Protein AF-0000000073152216 (afdb_homodimer)

Secondary structure (DSSP, 8-state):
------EEE-SSSSHHHHT-----SEE------TT-HHHHHHHHHHHHHHHHHHHHHT--EE---EEEEE-SGGGHHHHHHHHHHHHHHT-TT-EEEEHHHHHHHSTT---SEEEEETT-EEE-HHHHHHHHHHHHHHTT-EEE-SEEEEEEEESSSSEEEEEEEHHHHHT--SSS----SEEEEES-EEE--GGGHHHHHHTEETS-GGGSPPPEEEEEEEEEE-S-SS-S-SSEEEEPPPTT---PEEEE-TT--EEEE---EEE----HHHHHHT-------GGGHHHHHHHHTTT-TTPPTT-EEEEEEEEEEESS-TTS-----EEE-HHHH--TTEEEEE---TTHHHHHHHHHHHHHHHHH-/------EEE-SSSSHHHHT-----SEE------TT-HHHHHHHHHHHHHHHHHHHHHT--EE---EEEEE-SGGGHHHHHHHHHHHHHHT-TT-EEEEHHHHHHHSTT---SEEEEETT-EEE-HHHHHHHHHHHHHHTT-EEE-SEEEEEEEESSSSEEEEEEEHHHHHT--SSS----SEEEEES-EEE--GGGHHHHHHTEETS-GGGSPPPEEEEEEEEEE-S-SS-S-SSEEEEPPPTT---PEEEE-TT--EEEE---EEE----HHHHHHT-------GGGHHHHHHHHTTT-TTPPTT-EEEEEEEEEEESS-TTS-----EEE-HHHH--TTEEEEE---TTHHHHHHHHHHHHHHHH--

Organism: Sesamum indicum (NCBI:txid4182)

Foldseek 3Di:
DPLPAAEAEAQAADLVRRPVLVAQLKLDCFLDDPQQLLQLQLSVVLLVVVVVVCVVVVFDKDQLWEKAFALDPVCVVVQVSSQVSSVVSPQPDKDKDAQVVVCVQQVLWGGGIIIIRRSMIGTDSSVVSVVVVVVSVVSPYHYDYQKFFQEWEDDPAFTKTAIARSVCLVVDPVPDDDHGPDIDTDQAAEQPQFLLQLVHQCRYHPWDNVLRFDKWKKKWWKWWFADDPAQSDRHKYFYDADDVRQRWIWDAHPVGTTMIDTGTDIDPDQDNSCSRNVVDDWDDDPCVVVSVLVVVCSTRVPRDPPRIHTDIMHMFIARDDPPDDGHYWDWDACVRGVHHNYIGTGRCGPVNVSSVVVVVVVVVVVNVD/DPLPQAEAEAQAADLVRRPVLVAQLKLDCFLDDPQQVLQLQLSVVLLVVLVVVCVVVVFDKDQLWEKAFALDPVCVVVQVSSVVSSVVSPQPDKDKDAQVVVCVQQVLWGGGIIIIRRSMIGGDSSVVSVVVVVVSVVSPYHYDYQKFFQEWEDDPAFTKTAIAGSVCLVVDPVPDDDHGPDIDTDQAAEQPQFLLQLVHQCRYHPWDNVLRFDKWKKKWWKWWFADDPAQSDRHKYFYDADDVRQRWIWDAHPVGTTMIDTGTDIDPDQDNSCSRNVVDDWDDDPCVVVSVLVVVCSTRVPRDPPRIHTDIMHMFIARDDPPDDGHYWDWDACVRGVHHNYIGTGRCGPVNVSSVVVVVVVVVVVNVD

Structure (mmCIF, N/CA/C/O backbone):
data_AF-0000000073152216-model_v1
#
loop_
_entity.id
_entity.type
_entity.pdbx_description
1 polymer 'L-2-hydroxyglutarate dehydrogenase, mitochondrial'
#
loop_
_atom_site.group_PDB
_atom_site.id
_atom_site.type_symbol
_atom_site.label_atom_id
_atom_site.label_alt_id
_atom_site.label_comp_id
_atom_site.label_asym_id
_atom_site.label_entity_id
_atom_site.label_seq_id
_atom_site.pdbx_PDB_ins_code
_atom_site.Cartn_x
_atom_site.Cartn_y
_atom_site.Cartn_z
_atom_site.occupancy
_atom_site.B_iso_or_equiv
_atom_site.auth_seq_id
_atom_site.auth_comp_id
_atom_site.auth_asym_id
_atom_site.auth_atom_id
_atom_site.pdbx_PDB_model_num
ATOM 1 N N . MET A 1 1 ? -0.721 -6.895 20.766 1 27.53 1 MET A N 1
ATOM 2 C CA . MET A 1 1 ? -0.959 -5.559 20.219 1 27.53 1 MET A CA 1
ATOM 3 C C . MET A 1 1 ? -1.764 -5.641 18.938 1 27.53 1 MET A C 1
ATOM 5 O O . MET A 1 1 ? -1.387 -6.355 18 1 27.53 1 MET A O 1
ATOM 9 N N . ASN A 1 2 ? -2.982 -5.465 19.156 1 34 2 ASN A N 1
ATOM 10 C CA . ASN A 1 2 ? -3.938 -5.527 18.047 1 34 2 ASN A CA 1
ATOM 11 C C . ASN A 1 2 ? -3.473 -4.703 16.859 1 34 2 ASN A C 1
ATOM 13 O O . ASN A 1 2 ? -3.27 -3.492 16.969 1 34 2 ASN A O 1
ATOM 17 N N . PHE A 1 3 ? -2.686 -5.289 16.125 1 37.47 3 PHE A N 1
ATOM 18 C CA . PHE A 1 3 ? -2.16 -4.641 14.922 1 37.47 3 PHE A CA 1
ATOM 19 C C . PHE A 1 3 ? -3.295 -4.145 14.031 1 37.47 3 PHE A C 1
ATOM 21 O O . PHE A 1 3 ? -4.238 -4.883 13.75 1 37.47 3 PHE A O 1
ATOM 28 N N . ILE A 1 4 ? -3.715 -2.926 14.367 1 39.41 4 ILE A N 1
ATOM 29 C CA . ILE A 1 4 ? -4.66 -2.301 13.445 1 39.41 4 ILE A CA 1
ATOM 30 C C . ILE A 1 4 ? -3.98 -2.049 12.102 1 39.41 4 ILE A C 1
ATOM 32 O O . ILE A 1 4 ? -2.971 -1.345 12.031 1 39.41 4 ILE A O 1
ATOM 36 N N . LYS A 1 5 ? -4.312 -2.959 11.305 1 50.84 5 LYS A N 1
ATOM 37 C CA . LYS A 1 5 ? -3.889 -2.619 9.953 1 50.84 5 LYS A CA 1
ATOM 38 C C . LYS A 1 5 ? -4.492 -1.292 9.5 1 50.84 5 LYS A C 1
ATOM 40 O O . LYS A 1 5 ? -5.695 -1.065 9.664 1 50.84 5 LYS A O 1
ATOM 45 N N . CYS A 1 6 ? -3.613 -0.283 9.336 1 49.66 6 CYS A N 1
ATOM 46 C CA . CYS A 1 6 ? -4.027 1.058 8.938 1 49.66 6 CYS A CA 1
ATOM 47 C C . CYS A 1 6 ? -3.906 1.238 7.43 1 49.66 6 CYS A C 1
ATOM 49 O O . CYS A 1 6 ? -2.896 0.864 6.832 1 49.66 6 CYS A O 1
ATOM 51 N N . TYR A 1 7 ? -5.086 1.45 6.863 1 48.97 7 TYR A N 1
ATOM 52 C CA . TYR A 1 7 ? -5.102 1.888 5.473 1 48.97 7 TYR A CA 1
ATOM 53 C C . TYR A 1 7 ? -5.148 3.408 5.379 1 48.97 7 TYR A C 1
ATOM 55 O O . TYR A 1 7 ? -6.035 4.043 5.953 1 48.97 7 TYR A O 1
ATOM 63 N N . LEU A 1 8 ? -4.066 3.941 4.902 1 52.25 8 LEU A N 1
ATOM 64 C CA . LEU A 1 8 ? -3.986 5.391 4.766 1 52.25 8 LEU A CA 1
ATOM 65 C C . LEU A 1 8 ? -4.223 5.812 3.318 1 52.25 8 LEU A C 1
ATOM 67 O O . LEU A 1 8 ? -3.518 5.363 2.412 1 52.25 8 LEU A O 1
ATOM 71 N N . GLU A 1 9 ? -5.289 6.527 3.031 1 54.66 9 GLU A N 1
ATOM 72 C CA . GLU A 1 9 ? -5.594 7.078 1.714 1 54.66 9 GLU A CA 1
ATOM 73 C C . GLU A 1 9 ? -5.031 8.492 1.567 1 54.66 9 GLU A C 1
ATOM 75 O O . GLU A 1 9 ? -5.266 9.352 2.422 1 54.66 9 GLU A O 1
ATOM 80 N N . GLU A 1 10 ? -4.172 8.648 0.582 1 58.62 10 GLU A N 1
ATOM 81 C CA . GLU A 1 10 ? -3.549 9.945 0.319 1 58.62 10 GLU A CA 1
ATOM 82 C C . GLU A 1 10 ? -3.812 10.406 -1.112 1 58.62 10 GLU A C 1
ATOM 84 O O . GLU A 1 10 ? -3.574 9.656 -2.064 1 58.62 10 GLU A O 1
ATOM 89 N N . SER A 1 11 ? -4.336 11.57 -1.301 1 58.62 11 SER A N 1
ATOM 90 C CA . SER A 1 11 ? -4.684 12.102 -2.615 1 58.62 11 SER A CA 1
ATOM 91 C C . SER A 1 11 ? -3.436 12.445 -3.422 1 58.62 11 SER A C 1
ATOM 93 O O . SER A 1 11 ? -3.49 12.531 -4.652 1 58.62 11 SER A O 1
ATOM 95 N N . CYS A 1 12 ? -2.422 12.594 -2.676 1 55.97 12 CYS A N 1
ATOM 96 C CA . CYS A 1 12 ? -1.197 13.008 -3.352 1 55.97 12 CYS A CA 1
ATOM 97 C C . CYS A 1 12 ? -0.492 11.812 -3.98 1 55.97 12 CYS A C 1
ATOM 99 O O . CYS A 1 12 ? -0.813 10.664 -3.672 1 55.97 12 CYS A O 1
ATOM 101 N N . SER A 1 13 ? 0.35 12.18 -4.973 1 53.97 13 SER A N 1
ATOM 102 C CA . SER A 1 13 ? 0.972 11.148 -5.793 1 53.97 13 SER A CA 1
ATOM 103 C C . SER A 1 13 ? 2.033 10.383 -5.008 1 53.97 13 SER A C 1
ATOM 105 O O . SER A 1 13 ? 2.381 9.25 -5.363 1 53.97 13 SER A O 1
ATOM 107 N N . ASN A 1 14 ? 2.648 11.023 -4.156 1 46.94 14 ASN A N 1
ATOM 108 C CA . ASN A 1 14 ? 3.664 10.359 -3.346 1 46.94 14 ASN A CA 1
ATOM 109 C C . ASN A 1 14 ? 3.791 11 -1.968 1 46.94 14 ASN A C 1
ATOM 111 O O . ASN A 1 14 ? 3.16 12.023 -1.694 1 46.94 14 ASN A O 1
ATOM 115 N N . TYR A 1 15 ? 4.484 10.32 -1.101 1 44.22 15 TYR A N 1
ATOM 116 C CA . TYR A 1 15 ? 4.707 10.797 0.26 1 44.22 15 TYR A CA 1
ATOM 117 C C . TYR A 1 15 ? 5.309 12.195 0.257 1 44.22 15 TYR A C 1
ATOM 119 O O . TYR A 1 15 ? 4.98 13.023 1.112 1 44.22 15 TYR A O 1
ATOM 127 N N . HIS A 1 16 ? 6.176 12.414 -0.681 1 40.56 16 HIS A N 1
ATOM 128 C CA . HIS A 1 16 ? 6.863 13.703 -0.714 1 40.56 16 HIS A CA 1
ATOM 129 C C . HIS A 1 16 ? 5.902 14.836 -1.056 1 40.56 16 HIS A C 1
ATOM 131 O O . HIS A 1 16 ? 6.039 15.945 -0.539 1 40.56 16 HIS A O 1
ATOM 137 N N . SER A 1 17 ? 5.012 14.422 -1.958 1 38.81 17 SER A N 1
ATOM 138 C CA . SER A 1 17 ? 4.059 15.453 -2.361 1 38.81 17 SER A CA 1
ATOM 139 C C . SER A 1 17 ? 3.039 15.719 -1.261 1 38.81 17 SER A C 1
ATOM 141 O O . SER A 1 17 ? 2.447 16.797 -1.206 1 38.81 17 SER A O 1
ATOM 143 N N . SER A 1 18 ? 2.738 14.727 -0.49 1 41.19 18 SER A N 1
ATOM 144 C CA . SER A 1 18 ? 1.762 14.883 0.583 1 41.19 18 SER A CA 1
ATOM 145 C C . SER A 1 18 ? 2.268 15.844 1.655 1 41.19 18 SER A C 1
ATOM 147 O O . SER A 1 18 ? 1.476 16.516 2.314 1 41.19 18 SER A O 1
ATOM 149 N N . LEU A 1 19 ? 3.531 15.734 1.91 1 37.34 19 LEU A N 1
ATOM 150 C CA . LEU A 1 19 ? 4.168 16.469 3.002 1 37.34 19 LEU A CA 1
ATOM 151 C C . LEU A 1 19 ? 4.191 17.969 2.713 1 37.34 19 LEU A C 1
ATOM 153 O O . LEU A 1 19 ? 4.637 18.75 3.547 1 37.34 19 LEU A O 1
ATOM 157 N N . PHE A 1 20 ? 4.023 18.25 1.48 1 33.91 20 PHE A N 1
ATOM 158 C CA . PHE A 1 20 ? 4.16 19.703 1.438 1 33.91 20 PHE A CA 1
ATOM 159 C C . PHE A 1 20 ? 3.209 20.359 2.43 1 33.91 20 PHE A C 1
ATOM 161 O O . PHE A 1 20 ? 2.385 21.203 2.047 1 33.91 20 PHE A O 1
ATOM 168 N N . TRP A 1 21 ? 2.646 19.562 3.236 1 35.84 21 TRP A N 1
ATOM 169 C CA . TRP A 1 21 ? 2.137 20.438 4.289 1 35.84 21 TRP A CA 1
ATOM 170 C C . TRP A 1 21 ? 3.248 21.312 4.848 1 35.84 21 TRP A C 1
ATOM 172 O O . TRP A 1 21 ? 4.289 20.812 5.277 1 35.84 21 TRP A O 1
ATOM 182 N N . GLN A 1 22 ? 3.459 22.344 4.125 1 35.16 22 GLN A N 1
ATOM 183 C CA . GLN A 1 22 ? 4.387 23.406 4.52 1 35.16 22 GLN A CA 1
ATOM 184 C C . GLN A 1 22 ? 4.363 23.609 6.031 1 35.16 22 GLN A C 1
ATOM 186 O O . GLN A 1 22 ? 3.572 24.406 6.539 1 35.16 22 GLN A O 1
ATOM 191 N N . PHE A 1 23 ? 4.465 22.547 6.656 1 36.09 23 PHE A N 1
ATOM 192 C CA . PHE A 1 23 ? 4.555 22.703 8.102 1 36.09 23 PHE A CA 1
ATOM 193 C C . PHE A 1 23 ? 5.723 23.594 8.477 1 36.09 23 PHE A C 1
ATOM 195 O O . PHE A 1 23 ? 6.738 23.641 7.777 1 36.09 23 PHE A O 1
ATOM 202 N N . LEU A 1 24 ? 5.391 24.672 8.992 1 36.72 24 LEU A N 1
ATOM 203 C CA . LEU A 1 24 ? 6.438 25.375 9.719 1 36.72 24 LEU A CA 1
ATOM 204 C C . LEU A 1 24 ? 7.297 24.406 10.531 1 36.72 24 LEU A C 1
ATOM 206 O O . LEU A 1 24 ? 6.773 23.516 11.188 1 36.72 24 LEU A O 1
ATOM 210 N N . GLU A 1 25 ? 8.328 23.953 9.984 1 37.41 25 GLU A N 1
ATOM 211 C CA . GLU A 1 25 ? 9.367 23.156 10.617 1 37.41 25 GLU A CA 1
ATOM 212 C C . GLU A 1 25 ? 9.727 23.703 11.992 1 37.41 25 GLU A C 1
ATOM 214 O O . GLU A 1 25 ? 10.898 23.688 12.383 1 37.41 25 GLU A O 1
ATOM 219 N N . THR A 1 26 ? 8.602 24.547 12.633 1 34.62 26 THR A N 1
ATOM 220 C CA . THR A 1 26 ? 8.891 25.125 13.938 1 34.62 26 THR A CA 1
ATOM 221 C C . THR A 1 26 ? 8.195 24.344 15.039 1 34.62 26 THR A C 1
ATOM 223 O O . THR A 1 26 ? 7.047 23.922 14.891 1 34.62 26 THR A O 1
ATOM 226 N N . LEU A 1 27 ? 8.945 23.844 16 1 36.31 27 LEU A N 1
ATOM 227 C CA . LEU A 1 27 ? 8.406 23.297 17.25 1 36.31 27 LEU A CA 1
ATOM 228 C C . LEU A 1 27 ? 7.973 24.422 18.188 1 36.31 27 LEU A C 1
ATOM 230 O O . LEU A 1 27 ? 8.805 25.188 18.656 1 36.31 27 LEU A O 1
ATOM 234 N N . ILE A 1 28 ? 6.645 24.688 18.156 1 37.53 28 ILE A N 1
ATOM 235 C CA . ILE A 1 28 ? 6.121 25.875 18.828 1 37.53 28 ILE A CA 1
ATOM 236 C C . ILE A 1 28 ? 5.816 25.547 20.297 1 37.53 28 ILE A C 1
ATOM 238 O O . ILE A 1 28 ? 5.363 24.453 20.609 1 37.53 28 ILE A O 1
ATOM 242 N N . ALA A 1 29 ? 6.379 26.344 21.25 1 33.62 29 ALA A N 1
ATOM 243 C CA . ALA A 1 29 ? 5.859 26.391 22.609 1 33.62 29 ALA A CA 1
ATOM 244 C C . ALA A 1 29 ? 4.773 27.453 22.75 1 33.62 29 ALA A C 1
ATOM 246 O O . ALA A 1 29 ? 5.07 28.641 22.891 1 33.62 29 ALA A O 1
ATOM 247 N N . ARG A 1 30 ? 3.576 27.172 22.281 1 41.12 30 ARG A N 1
ATOM 248 C CA . ARG A 1 30 ? 2.574 28.219 22.141 1 41.12 30 ARG A CA 1
ATOM 249 C C . ARG A 1 30 ? 1.945 28.547 23.5 1 41.12 30 ARG A C 1
ATOM 251 O O . ARG A 1 30 ? 1.652 27.656 24.281 1 41.12 30 ARG A O 1
ATOM 258 N N . ASN A 1 31 ? 2.084 29.859 23.891 1 38.5 31 ASN A N 1
ATOM 259 C CA . ASN A 1 31 ? 1.339 30.469 24.984 1 38.5 31 ASN A CA 1
ATOM 260 C C . ASN A 1 31 ? -0.119 30.719 24.609 1 38.5 31 ASN A C 1
ATOM 262 O O . ASN A 1 31 ? -0.437 31.719 23.969 1 38.5 31 ASN A O 1
ATOM 266 N N . ALA A 1 32 ? -0.863 29.688 24.297 1 46.81 32 ALA A N 1
ATOM 267 C CA . ALA A 1 32 ? -2.172 29.75 23.656 1 46.81 32 ALA A CA 1
ATOM 268 C C . ALA A 1 32 ? -3.191 30.469 24.531 1 46.81 32 ALA A C 1
ATOM 270 O O . ALA A 1 32 ? -3.008 30.562 25.75 1 46.81 32 ALA A O 1
ATOM 271 N N . ASP A 1 33 ? -4.152 31.234 23.906 1 55.03 33 ASP A N 1
ATOM 272 C CA . ASP A 1 33 ? -5.383 31.766 24.484 1 55.03 33 ASP A CA 1
ATOM 273 C C . ASP A 1 33 ? -6.055 30.734 25.406 1 55.03 33 ASP A C 1
ATOM 275 O O . ASP A 1 33 ? -6.078 29.547 25.094 1 55.03 33 ASP A O 1
ATOM 279 N N . PRO A 1 34 ? -6.332 31.141 26.703 1 49.78 34 PRO A N 1
ATOM 280 C CA . PRO A 1 34 ? -6.949 30.25 27.688 1 49.78 34 PRO A CA 1
ATOM 281 C C . PRO A 1 34 ? -8.07 29.406 27.094 1 49.78 34 PRO A C 1
ATOM 283 O O . PRO A 1 34 ? -8.43 28.359 27.656 1 49.78 34 PRO A O 1
ATOM 286 N N . LYS A 1 35 ? -8.531 29.797 25.922 1 65.62 35 LYS A N 1
ATOM 287 C CA . LYS A 1 35 ? -9.656 29.094 25.328 1 65.62 35 LYS A CA 1
ATOM 288 C C . LYS A 1 35 ? -9.172 27.953 24.422 1 65.62 35 LYS A C 1
ATOM 290 O O . LYS A 1 35 ? -9.945 27.078 24.047 1 65.62 35 LYS A O 1
ATOM 295 N N . LEU A 1 36 ? -7.816 28 24.172 1 75.25 36 LEU A N 1
ATOM 296 C CA . LEU A 1 36 ? -7.289 27 23.266 1 75.25 36 LEU A CA 1
ATOM 297 C C . LEU A 1 36 ? -6.625 25.859 24.031 1 75.25 36 LEU A C 1
ATOM 299 O O . LEU A 1 36 ? -5.426 25.625 23.875 1 75.25 36 LEU A O 1
ATOM 303 N N . LEU A 1 37 ? -7.445 25.125 24.734 1 81.88 37 LEU A N 1
ATOM 304 C CA . LEU A 1 37 ? -6.992 24.156 25.719 1 81.88 37 LEU A CA 1
ATOM 305 C C . LEU A 1 37 ? -6.27 23 25.031 1 81.88 37 LEU A C 1
ATOM 307 O O . LEU A 1 37 ? -5.176 22.609 25.453 1 81.88 37 LEU A O 1
ATOM 311 N N . LEU A 1 38 ? -6.82 22.484 23.938 1 90.56 38 LEU A N 1
ATOM 312 C CA . LEU A 1 38 ? -6.199 21.344 23.25 1 90.56 38 LEU A CA 1
ATOM 313 C C . LEU A 1 38 ? -4.895 21.75 22.578 1 90.56 38 LEU A C 1
ATOM 315 O O . LEU A 1 38 ? -3.898 21.031 22.656 1 90.56 38 LEU A O 1
ATOM 319 N N . GLN A 1 39 ? -4.91 22.938 21.969 1 90.75 39 GLN A N 1
ATOM 320 C CA . GLN A 1 39 ? -3.695 23.422 21.328 1 90.75 39 GLN A CA 1
ATOM 321 C C . GLN A 1 39 ? -2.557 23.562 22.328 1 90.75 39 GLN A C 1
ATOM 323 O O . GLN A 1 39 ? -1.429 23.141 22.062 1 90.75 39 GLN A O 1
ATOM 328 N N . ALA A 1 40 ? -2.889 24.172 23.484 1 89 40 ALA A N 1
ATOM 329 C CA . ALA A 1 40 ? -1.88 24.406 24.516 1 89 40 ALA A CA 1
ATOM 330 C C . ALA A 1 40 ? -1.354 23.078 25.062 1 89 40 ALA A C 1
ATOM 332 O O . ALA A 1 40 ? -0.14 22.875 25.141 1 89 40 ALA A O 1
ATOM 333 N N . ALA A 1 41 ? -2.268 22.203 25.391 1 90.94 41 ALA A N 1
ATOM 334 C CA . ALA A 1 41 ? -1.891 20.922 25.984 1 90.94 41 ALA A CA 1
ATOM 335 C C . ALA A 1 41 ? -1.085 20.078 24.984 1 90.94 41 ALA A C 1
ATOM 337 O O . ALA A 1 41 ? -0.049 19.516 25.344 1 90.94 41 ALA A O 1
ATOM 338 N N . PHE A 1 42 ? -1.527 20 23.75 1 93.69 42 PHE A N 1
ATOM 339 C CA . PHE A 1 42 ? -0.876 19.156 22.766 1 93.69 42 PHE A CA 1
ATOM 340 C C . PHE A 1 42 ? 0.458 19.75 22.328 1 93.69 42 PHE A C 1
ATOM 342 O O . PHE A 1 42 ? 1.382 19.031 21.969 1 93.69 42 PHE A O 1
ATOM 349 N N . CYS A 1 43 ? 0.55 21.078 22.406 1 91.88 43 CYS A N 1
ATOM 350 C CA . CYS A 1 43 ? 1.808 21.719 22.047 1 91.88 43 CYS A CA 1
ATOM 351 C C . CYS A 1 43 ? 2.918 21.328 23.016 1 91.88 43 CYS A C 1
ATOM 353 O O . CYS A 1 43 ? 4.012 20.953 22.594 1 91.88 43 CYS A O 1
ATOM 355 N N . VAL A 1 44 ? 2.617 21.422 24.297 1 91 44 VAL A N 1
ATOM 356 C CA . VAL A 1 44 ? 3.607 21.125 25.328 1 91 44 VAL A CA 1
ATOM 357 C C . VAL A 1 44 ? 3.986 19.641 25.266 1 91 44 VAL A C 1
ATOM 359 O O . VAL A 1 44 ? 5.168 19.312 25.156 1 91 44 VAL A O 1
ATOM 362 N N . ARG A 1 45 ? 2.986 18.844 25.25 1 93.38 45 ARG A N 1
ATOM 363 C CA . ARG A 1 45 ? 3.238 17.406 25.188 1 93.38 45 ARG A CA 1
ATOM 364 C C . ARG A 1 45 ? 3.893 17.016 23.875 1 93.38 45 ARG A C 1
ATOM 366 O O . ARG A 1 45 ? 4.836 16.219 23.844 1 93.38 45 ARG A O 1
ATOM 373 N N . GLY A 1 46 ? 3.395 17.562 22.828 1 95.06 46 GLY A N 1
ATOM 374 C CA . GLY A 1 46 ? 3.908 17.25 21.5 1 95.06 46 GLY A CA 1
ATOM 375 C C . GLY A 1 46 ? 5.363 17.641 21.328 1 95.06 46 GLY A C 1
ATOM 376 O O . GLY A 1 46 ? 6.129 16.922 20.688 1 95.06 46 GLY A O 1
ATOM 377 N N . ARG A 1 47 ? 5.73 18.734 21.906 1 92.5 47 ARG A N 1
ATOM 378 C CA . ARG A 1 47 ? 7.117 19.172 21.812 1 92.5 47 ARG A CA 1
ATOM 379 C C . ARG A 1 47 ? 8.055 18.172 22.469 1 92.5 47 ARG A C 1
ATOM 381 O O . ARG A 1 47 ? 9.078 17.797 21.891 1 92.5 47 ARG A O 1
ATOM 388 N N . GLN A 1 48 ? 7.672 17.734 23.625 1 94.5 48 GLN A N 1
ATOM 389 C CA . GLN A 1 48 ? 8.469 16.75 24.344 1 94.5 48 GLN A CA 1
ATOM 390 C C . GLN A 1 48 ? 8.602 15.453 23.547 1 94.5 48 GLN A C 1
ATOM 392 O O . GLN A 1 48 ? 9.703 14.914 23.406 1 94.5 48 GLN A O 1
ATOM 397 N N . LEU A 1 49 ? 7.504 14.992 23.047 1 96.44 49 LEU A N 1
ATOM 398 C CA . LEU A 1 49 ? 7.488 13.758 22.266 1 96.44 49 LEU A CA 1
ATOM 399 C C . LEU A 1 49 ? 8.312 13.898 21 1 96.44 49 LEU A C 1
ATOM 401 O O . LEU A 1 49 ? 9.023 12.969 20.609 1 96.44 49 LEU A O 1
ATOM 405 N N . LEU A 1 50 ? 8.18 15.023 20.375 1 95.31 50 LEU A N 1
ATOM 406 C CA . LEU A 1 50 ? 8.852 15.242 19.109 1 95.31 50 LEU A CA 1
ATOM 407 C C . LEU A 1 50 ? 10.367 15.281 19.297 1 95.31 50 LEU A C 1
ATOM 409 O O . LEU A 1 50 ? 11.109 14.648 18.531 1 95.31 50 LEU A O 1
ATOM 413 N N . TYR A 1 51 ? 10.836 15.992 20.328 1 95.69 51 TYR A N 1
ATOM 414 C CA . TYR A 1 51 ? 12.266 16.016 20.609 1 95.69 51 TYR A CA 1
ATOM 415 C C . TYR A 1 51 ? 12.797 14.625 20.891 1 95.69 51 TYR A C 1
ATOM 417 O O . TYR A 1 51 ? 13.844 14.227 20.375 1 95.69 51 TYR A O 1
ATOM 425 N N . LYS A 1 52 ? 12.086 13.938 21.688 1 97.75 52 LYS A N 1
ATOM 426 C CA . LYS A 1 52 ? 12.484 12.57 22.016 1 97.75 52 LYS A CA 1
ATOM 427 C C . LYS A 1 52 ? 12.555 11.703 20.766 1 97.75 52 LYS A C 1
ATOM 429 O O . LYS A 1 52 ? 13.523 10.969 20.562 1 97.75 52 LYS A O 1
ATOM 434 N N . TYR A 1 53 ? 11.555 11.797 19.953 1 97.06 53 TYR A N 1
ATOM 435 C CA . TYR A 1 53 ? 11.508 11.023 18.719 1 97.06 53 TYR A CA 1
ATOM 436 C C . TYR A 1 53 ? 12.672 11.375 17.797 1 97.06 53 TYR A C 1
ATOM 438 O O . TYR A 1 53 ? 13.32 10.484 17.234 1 97.06 53 TYR A O 1
ATOM 446 N N . CYS A 1 54 ? 12.883 12.641 17.594 1 96.62 54 CYS A N 1
ATOM 447 C CA . CYS A 1 54 ? 13.969 13.094 16.734 1 96.62 54 CYS A CA 1
ATOM 448 C C . CYS A 1 54 ? 15.312 12.578 17.234 1 96.62 54 CYS A C 1
ATOM 450 O O . CYS A 1 54 ? 16.156 12.156 16.438 1 96.62 54 CYS A O 1
ATOM 452 N N . GLU A 1 55 ? 15.5 12.578 18.516 1 97.69 55 GLU A N 1
ATOM 453 C CA . GLU A 1 55 ? 16.734 12.062 19.109 1 97.69 55 GLU A CA 1
ATOM 454 C C . GLU A 1 55 ? 16.875 10.57 18.859 1 97.69 55 GLU A C 1
ATOM 456 O O . GLU A 1 55 ? 17.938 10.109 18.391 1 97.69 55 GLU A O 1
ATOM 461 N N . GLU A 1 56 ? 15.859 9.891 19.047 1 97.75 56 GLU A N 1
ATOM 462 C CA . GLU A 1 56 ? 15.883 8.43 18.938 1 97.75 56 GLU A CA 1
ATOM 463 C C . GLU A 1 56 ? 16.078 7.992 17.5 1 97.75 56 GLU A C 1
ATOM 465 O O . GLU A 1 56 ? 16.703 6.961 17.234 1 97.75 56 GLU A O 1
ATOM 470 N N . HIS A 1 57 ? 15.602 8.773 16.609 1 97.25 57 HIS A N 1
ATOM 471 C CA . HIS A 1 57 ? 15.617 8.359 15.219 1 97.25 57 HIS A CA 1
ATOM 472 C C . HIS A 1 57 ? 16.625 9.164 14.406 1 97.25 57 HIS A C 1
ATOM 474 O O . HIS A 1 57 ? 16.656 9.078 13.18 1 97.25 57 HIS A O 1
ATOM 480 N N . HIS A 1 58 ? 17.359 10.023 15.047 1 97.56 58 HIS A N 1
ATOM 481 C CA . HIS A 1 58 ? 18.438 10.812 14.453 1 97.56 58 HIS A CA 1
ATOM 482 C C . HIS A 1 58 ? 17.891 11.734 13.359 1 97.56 58 HIS A C 1
ATOM 484 O O . HIS A 1 58 ? 18.484 11.828 12.281 1 97.56 58 HIS A O 1
ATOM 490 N N . ILE A 1 59 ? 16.797 12.281 13.625 1 96.38 59 ILE A N 1
ATOM 491 C CA . ILE A 1 59 ? 16.219 13.289 12.742 1 96.38 59 ILE A CA 1
ATOM 492 C C . ILE A 1 59 ? 16.859 14.648 13.016 1 96.38 59 ILE A C 1
ATOM 494 O O . ILE A 1 59 ? 16.875 15.109 14.156 1 96.38 59 ILE A O 1
ATOM 498 N N . PRO A 1 60 ? 17.375 15.32 11.984 1 96.88 60 PRO A N 1
ATOM 499 C CA . PRO A 1 60 ? 18 16.625 12.219 1 96.88 60 PRO A CA 1
ATOM 500 C C . PRO A 1 60 ? 17.047 17.625 12.859 1 96.88 60 PRO A C 1
ATOM 502 O O . PRO A 1 60 ? 15.93 17.812 12.383 1 96.88 60 PRO A O 1
ATOM 505 N N . HIS A 1 61 ? 17.438 18.25 13.953 1 96.69 61 HIS A N 1
ATOM 506 C CA . HIS A 1 61 ? 16.672 19.25 14.68 1 96.69 61 HIS A CA 1
ATOM 507 C C . HIS A 1 61 ? 17.578 20.109 15.547 1 96.69 61 HIS A C 1
ATOM 509 O O . HIS A 1 61 ? 18.734 19.75 15.805 1 96.69 61 HIS A O 1
ATOM 515 N N . LYS A 1 62 ? 17.172 21.344 15.852 1 95.88 62 LYS A N 1
ATOM 516 C CA . LYS A 1 62 ? 17.891 22.25 16.734 1 95.88 62 LYS A CA 1
ATOM 517 C C . LYS A 1 62 ? 16.938 22.984 17.672 1 95.88 62 LYS A C 1
ATOM 519 O O . LYS A 1 62 ? 15.891 23.484 17.25 1 95.88 62 LYS A O 1
ATOM 524 N N . GLN A 1 63 ? 17.234 22.953 18.938 1 95.19 63 GLN A N 1
ATOM 525 C CA . GLN A 1 63 ? 16.5 23.75 19.922 1 95.19 63 GLN A CA 1
ATOM 526 C C . GLN A 1 63 ? 17.094 25.156 20.047 1 95.19 63 GLN A C 1
ATOM 528 O O . GLN A 1 63 ? 17.734 25.469 21.047 1 95.19 63 GLN A O 1
ATOM 533 N N . ILE A 1 64 ? 16.766 26.016 19.156 1 95.25 64 ILE A N 1
ATOM 534 C CA . ILE A 1 64 ? 17.453 27.297 19 1 95.25 64 ILE A CA 1
ATOM 535 C C . ILE A 1 64 ? 16.766 28.359 19.875 1 95.25 64 ILE A C 1
ATOM 537 O O . ILE A 1 64 ? 17.328 29.438 20.094 1 95.25 64 ILE A O 1
ATOM 541 N N . GLY A 1 65 ? 15.578 28.109 20.312 1 94.81 65 GLY A N 1
ATOM 542 C CA . GLY A 1 65 ? 14.859 29.062 21.141 1 94.81 65 GLY A CA 1
ATOM 543 C C . GLY A 1 65 ? 14.102 30.094 20.328 1 94.81 65 GLY A C 1
ATOM 544 O O . GLY A 1 65 ? 14.312 30.219 19.125 1 94.81 65 GLY A O 1
ATOM 545 N N . LYS A 1 66 ? 13.203 30.781 21.031 1 95.12 66 LYS A N 1
ATOM 546 C CA . LYS A 1 66 ? 12.352 31.812 20.438 1 95.12 66 LYS A CA 1
ATOM 547 C C . LYS A 1 66 ? 12.266 33.031 21.344 1 95.12 66 LYS A C 1
ATOM 549 O O . LYS A 1 66 ? 12.156 32.906 22.562 1 95.12 66 LYS A O 1
ATOM 554 N N . LEU A 1 67 ? 12.398 34.188 20.734 1 96.44 67 LEU A N 1
ATOM 555 C CA . LEU A 1 67 ? 12.148 35.438 21.422 1 96.44 67 LEU A CA 1
ATOM 556 C C . LEU A 1 67 ? 10.828 36.062 20.969 1 96.44 67 LEU A C 1
ATOM 558 O O . LEU A 1 67 ? 10.648 36.344 19.797 1 96.44 67 LEU A O 1
ATOM 562 N N . ILE A 1 68 ? 9.898 36.188 21.906 1 95.25 68 ILE A N 1
ATOM 563 C CA . ILE A 1 68 ? 8.711 37.031 21.656 1 95.25 68 ILE A CA 1
ATOM 564 C C . ILE A 1 68 ? 8.992 38.469 22.047 1 95.25 68 ILE A C 1
ATOM 566 O O . ILE A 1 68 ? 9.344 38.75 23.203 1 95.25 68 ILE A O 1
ATOM 570 N N . VAL A 1 69 ? 8.789 39.438 21.109 1 96.56 69 VAL A N 1
ATOM 571 C CA . VAL A 1 69 ? 9.375 40.75 21.359 1 96.56 69 VAL A CA 1
ATOM 572 C C . VAL A 1 69 ? 8.281 41.812 21.344 1 96.56 69 VAL A C 1
ATOM 574 O O . VAL A 1 69 ? 7.344 41.75 20.547 1 96.56 69 VAL A O 1
ATOM 577 N N . ALA A 1 70 ? 8.398 42.75 22.234 1 95.56 70 ALA A N 1
ATOM 578 C CA . ALA A 1 70 ? 7.605 43.969 22.266 1 95.56 70 ALA A CA 1
ATOM 579 C C . ALA A 1 70 ? 8.414 45.156 21.734 1 95.56 70 ALA A C 1
ATOM 581 O O . ALA A 1 70 ? 9.43 45.531 22.312 1 95.56 70 ALA A O 1
ATOM 582 N N . THR A 1 71 ? 7.953 45.719 20.625 1 93.88 71 THR A N 1
ATOM 583 C CA . THR A 1 71 ? 8.672 46.844 20.016 1 93.88 71 THR A CA 1
ATOM 584 C C . THR A 1 71 ? 8.07 48.156 20.453 1 93.88 71 THR A C 1
ATOM 586 O O . THR A 1 71 ? 8.68 49.219 20.281 1 93.88 71 THR A O 1
ATOM 589 N N . GLY A 1 72 ? 6.848 48.125 21.016 1 91.5 72 GLY A N 1
ATOM 590 C CA . GLY A 1 72 ? 6.191 49.281 21.562 1 91.5 72 GLY A CA 1
ATOM 591 C C . GLY A 1 72 ? 5.738 49.125 23 1 91.5 72 GLY A C 1
ATOM 592 O O . GLY A 1 72 ? 5.559 47.969 23.453 1 91.5 72 GLY A O 1
ATOM 593 N N . SER A 1 73 ? 5.461 50.219 23.641 1 92.44 73 SER A N 1
ATOM 594 C CA . SER A 1 73 ? 5.109 50.188 25.062 1 92.44 73 SER A CA 1
ATOM 595 C C . SER A 1 73 ? 3.775 49.5 25.281 1 92.44 73 SER A C 1
ATOM 597 O O . SER A 1 73 ? 3.582 48.844 26.312 1 92.44 73 SER A O 1
ATOM 599 N N . SER A 1 74 ? 2.928 49.625 24.375 1 90.38 74 SER A N 1
ATOM 600 C CA . SER A 1 74 ? 1.594 49.031 24.5 1 90.38 74 SER A CA 1
ATOM 601 C C . SER A 1 74 ? 1.645 47.5 24.453 1 90.38 74 SER A C 1
ATOM 603 O O . SER A 1 74 ? 0.703 46.844 24.891 1 90.38 74 SER A O 1
ATOM 605 N N . GLU A 1 75 ? 2.734 46.969 24 1 91.81 75 GLU A N 1
ATOM 606 C CA . GLU A 1 75 ? 2.859 45.531 23.812 1 91.81 75 GLU A CA 1
ATOM 607 C C . GLU A 1 75 ? 3.447 44.844 25.047 1 91.81 75 GLU A C 1
ATOM 609 O O . GLU A 1 75 ? 3.385 43.625 25.188 1 91.81 75 GLU A O 1
ATOM 614 N N . ILE A 1 76 ? 3.924 45.594 25.953 1 93.94 76 ILE A N 1
ATOM 615 C CA . ILE A 1 76 ? 4.648 45.031 27.094 1 93.94 76 ILE A CA 1
ATOM 616 C C . ILE A 1 76 ? 3.689 44.25 27.984 1 93.94 76 ILE A C 1
ATOM 618 O O . ILE A 1 76 ? 4.02 43.188 28.453 1 93.94 76 ILE A O 1
ATOM 622 N N . SER A 1 77 ? 2.537 44.812 28.203 1 93.19 77 SER A N 1
ATOM 623 C CA . SER A 1 77 ? 1.556 44.125 29.047 1 93.19 77 SER A CA 1
ATOM 624 C C . SER A 1 77 ? 1.164 42.781 28.438 1 93.19 77 SER A C 1
ATOM 626 O O . SER A 1 77 ? 0.917 41.812 29.156 1 93.19 77 SER A O 1
ATOM 628 N N . LYS A 1 78 ? 1.097 42.688 27.125 1 90.88 78 LYS A N 1
ATOM 629 C CA . LYS A 1 78 ? 0.772 41.438 26.438 1 90.88 78 LYS A CA 1
ATOM 630 C C . LYS A 1 78 ? 1.865 40.406 26.656 1 90.88 78 LYS A C 1
ATOM 632 O O . LYS A 1 78 ? 1.578 39.219 26.781 1 90.88 78 LYS A O 1
ATOM 637 N N . LEU A 1 79 ? 3.086 40.812 26.688 1 93.25 79 LEU A N 1
ATOM 638 C CA . LEU A 1 79 ? 4.203 39.938 26.953 1 93.25 79 LEU A CA 1
ATOM 639 C C . LEU A 1 79 ? 4.078 39.312 28.344 1 93.25 79 LEU A C 1
ATOM 641 O O . LEU A 1 79 ? 4.34 38.125 28.531 1 93.25 79 LEU A O 1
ATOM 645 N N . ASP A 1 80 ? 3.705 40.125 29.297 1 92.44 80 ASP A N 1
ATOM 646 C CA . ASP A 1 80 ? 3.516 39.625 30.656 1 92.44 80 ASP A CA 1
ATOM 647 C C . ASP A 1 80 ? 2.43 38.562 30.719 1 92.44 80 ASP A C 1
ATOM 649 O O . ASP A 1 80 ? 2.578 37.562 31.406 1 92.44 80 ASP A O 1
ATOM 653 N N . LEU A 1 81 ? 1.422 38.812 30.031 1 89.81 81 LEU A N 1
ATOM 654 C CA . LEU A 1 81 ? 0.322 37.875 29.969 1 89.81 81 LEU A CA 1
ATOM 655 C C . LEU A 1 81 ? 0.774 36.562 29.344 1 89.81 81 LEU A C 1
ATOM 657 O O . LEU A 1 81 ? 0.404 35.469 29.797 1 89.81 81 LEU A O 1
ATOM 661 N N . LEU A 1 82 ? 1.53 36.688 28.312 1 90.19 82 LEU A N 1
ATOM 662 C CA . LEU A 1 82 ? 2.039 35.5 27.625 1 90.19 82 LEU A CA 1
ATOM 663 C C . LEU A 1 82 ? 2.941 34.688 28.547 1 90.19 82 LEU A C 1
ATOM 665 O O . LEU A 1 82 ? 2.916 33.438 28.516 1 90.19 82 LEU A O 1
ATOM 669 N N . MET A 1 83 ? 3.746 35.344 29.297 1 92 83 MET A N 1
ATOM 670 C CA . MET A 1 83 ? 4.609 34.656 30.25 1 92 83 MET A CA 1
ATOM 671 C C . MET A 1 83 ? 3.783 33.875 31.281 1 92 83 MET A C 1
ATOM 673 O O . MET A 1 83 ? 4.051 32.719 31.547 1 92 83 MET A O 1
ATOM 677 N N . THR A 1 84 ? 2.795 34.562 31.828 1 91.5 84 THR A N 1
ATOM 678 C CA . THR A 1 84 ? 1.939 33.938 32.844 1 91.5 84 THR A CA 1
ATOM 679 C C . THR A 1 84 ? 1.239 32.688 32.25 1 91.5 84 THR A C 1
ATOM 681 O O . THR A 1 84 ? 1.231 31.641 32.875 1 91.5 84 THR A O 1
ATOM 684 N N . ARG A 1 85 ? 0.708 32.844 31.094 1 86.25 85 ARG A N 1
ATOM 685 C CA . ARG A 1 85 ? 0.02 31.719 30.438 1 86.25 85 ARG A CA 1
ATOM 686 C C . ARG A 1 85 ? 0.985 30.578 30.141 1 86.25 85 ARG A C 1
ATOM 688 O O . ARG A 1 85 ? 0.629 29.406 30.281 1 86.25 85 ARG A O 1
ATOM 695 N N . GLY A 1 86 ? 2.15 30.953 29.656 1 88.81 86 GLY A N 1
ATOM 696 C CA . GLY A 1 86 ? 3.162 29.938 29.391 1 88.81 86 GLY A CA 1
ATOM 697 C C . GLY A 1 86 ? 3.51 29.125 30.625 1 88.81 86 GLY A C 1
ATOM 698 O O . GLY A 1 86 ? 3.602 27.891 30.547 1 88.81 86 GLY A O 1
ATOM 699 N N . ILE A 1 87 ? 3.662 29.812 31.656 1 88.69 87 ILE A N 1
ATOM 700 C CA . ILE A 1 87 ? 3.988 29.141 32.906 1 88.69 87 ILE A CA 1
ATOM 701 C C . ILE A 1 87 ? 2.832 28.234 33.344 1 88.69 87 ILE A C 1
ATOM 703 O O . ILE A 1 87 ? 3.047 27.078 33.688 1 88.69 87 ILE A O 1
ATOM 707 N N . GLU A 1 88 ? 1.713 28.672 33.188 1 87.81 88 GLU A N 1
ATOM 708 C CA . GLU A 1 88 ? 0.526 27.906 33.531 1 87.81 88 GLU A CA 1
ATOM 709 C C . GLU A 1 88 ? 0.396 26.656 32.688 1 87.81 88 GLU A C 1
ATOM 711 O O . GLU A 1 88 ? -0.073 25.609 33.156 1 87.81 88 GLU A O 1
ATOM 716 N N . ASN A 1 89 ? 0.761 26.797 31.469 1 85.69 89 ASN A N 1
ATOM 717 C CA . ASN A 1 89 ? 0.656 25.688 30.516 1 85.69 89 ASN A CA 1
ATOM 718 C C . ASN A 1 89 ? 1.819 24.719 30.672 1 85.69 89 ASN A C 1
ATOM 720 O O . ASN A 1 89 ? 1.845 23.672 30.031 1 85.69 89 ASN A O 1
ATOM 724 N N . GLY A 1 90 ? 2.797 25.047 31.469 1 85.44 90 GLY A N 1
ATOM 725 C CA . GLY A 1 90 ? 3.891 24.141 31.734 1 85.44 90 GLY A CA 1
ATOM 726 C C . GLY A 1 90 ? 5.078 24.344 30.812 1 85.44 90 GLY A C 1
ATOM 727 O O . GLY A 1 90 ? 5.906 23.438 30.641 1 85.44 90 GLY A O 1
ATOM 728 N N . VAL A 1 91 ? 5.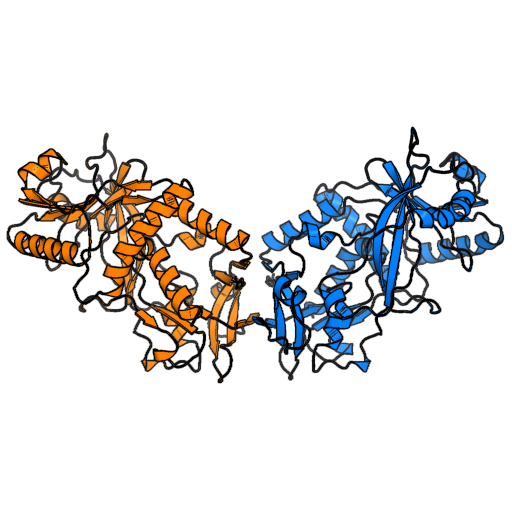156 25.5 30.141 1 87.38 91 VAL A N 1
ATOM 729 C CA . VAL A 1 91 ? 6.328 25.781 29.328 1 87.38 91 VAL A CA 1
ATOM 730 C C . VAL A 1 91 ? 7.527 26.078 30.219 1 87.38 91 VAL A C 1
ATOM 732 O O . VAL A 1 91 ? 7.473 26.969 31.078 1 87.38 91 VAL A O 1
ATOM 735 N N . GLU A 1 92 ? 8.531 25.328 29.969 1 87.38 92 GLU A N 1
ATOM 736 C CA . GLU A 1 92 ? 9.68 25.438 30.859 1 87.38 92 GLU A CA 1
ATOM 737 C C . GLU A 1 92 ? 10.672 26.484 30.359 1 87.38 92 GLU A C 1
ATOM 739 O O . GLU A 1 92 ? 10.836 26.672 29.141 1 87.38 92 GLU A O 1
ATOM 744 N N . GLY A 1 93 ? 11.297 27.219 31.328 1 91.62 93 GLY A N 1
ATOM 745 C CA . GLY A 1 93 ? 12.484 28 31.047 1 91.62 93 GLY A CA 1
ATOM 746 C C . GLY A 1 93 ? 12.18 29.391 30.516 1 91.62 93 GLY A C 1
ATOM 747 O O . GLY A 1 93 ? 13.07 30.094 30.047 1 91.62 93 GLY A O 1
ATOM 748 N N . LEU A 1 94 ? 10.93 29.812 30.594 1 94.62 94 LEU A N 1
ATOM 749 C CA . LEU A 1 94 ? 10.594 31.156 30.141 1 94.62 94 LEU A CA 1
ATOM 750 C C . LEU A 1 94 ? 11.328 32.219 30.953 1 94.62 94 LEU A C 1
ATOM 752 O O . LEU A 1 94 ? 11.469 32.094 32.156 1 94.62 94 LEU A O 1
ATOM 756 N N . ARG A 1 95 ? 11.797 33.219 30.203 1 96.5 95 ARG A N 1
ATOM 757 C CA . ARG A 1 95 ? 12.531 34.281 30.859 1 96.5 95 ARG A CA 1
ATOM 758 C C . ARG A 1 95 ? 12.227 35.625 30.234 1 96.5 95 ARG A C 1
ATOM 760 O O . ARG A 1 95 ? 12.391 35.812 29.016 1 96.5 95 ARG A O 1
ATOM 767 N N . MET A 1 96 ? 11.828 36.562 31.094 1 97.06 96 MET A N 1
ATOM 768 C CA . MET A 1 96 ? 11.633 37.938 30.656 1 97.06 96 MET A CA 1
ATOM 769 C C . MET A 1 96 ? 12.961 38.656 30.562 1 97.06 96 MET A C 1
ATOM 771 O O . MET A 1 96 ? 13.805 38.562 31.453 1 97.06 96 MET A O 1
ATOM 775 N N . MET A 1 97 ? 13.094 39.469 29.422 1 97.12 97 MET A N 1
ATOM 776 C CA . MET A 1 97 ? 14.32 40.219 29.203 1 97.12 97 MET A CA 1
ATOM 777 C C . MET A 1 97 ? 14.008 41.688 28.828 1 97.12 97 MET A C 1
ATOM 779 O O . MET A 1 97 ? 13.016 41.938 28.156 1 97.12 97 MET A O 1
ATOM 783 N N . ASP A 1 98 ? 14.938 42.531 29.281 1 97 98 ASP A N 1
ATOM 784 C CA . ASP A 1 98 ? 14.836 43.906 28.797 1 97 98 ASP A CA 1
ATOM 785 C C . ASP A 1 98 ? 15.414 44.062 27.391 1 97 98 ASP A C 1
ATOM 787 O O . ASP A 1 98 ? 16.141 43.156 26.922 1 97 98 ASP A O 1
ATOM 791 N N . GLY A 1 99 ? 15.078 45.156 26.781 1 97.31 99 GLY A N 1
ATOM 792 C CA . GLY A 1 99 ? 15.523 45.375 25.406 1 97.31 99 GLY A CA 1
ATOM 793 C C . GLY A 1 99 ? 17.016 45.25 25.25 1 97.31 99 GLY A C 1
ATOM 794 O O . GLY A 1 99 ? 17.5 44.688 24.266 1 97.31 99 GLY A O 1
ATOM 795 N N . HIS A 1 100 ? 17.781 45.75 26.203 1 96.69 100 HIS A N 1
ATOM 796 C CA . HIS A 1 100 ? 19.234 45.719 26.125 1 96.69 100 HIS A CA 1
ATOM 797 C C . HIS A 1 100 ? 19.75 44.281 26.172 1 96.69 100 HIS A C 1
ATOM 799 O O . HIS A 1 100 ? 20.688 43.938 25.453 1 96.69 100 HIS A O 1
ATOM 805 N N . GLU A 1 101 ? 19.219 43.5 27.031 1 97.19 101 GLU A N 1
ATOM 806 C CA . GLU A 1 101 ? 19.609 42.094 27.141 1 97.19 101 GLU A CA 1
ATOM 807 C C . GLU A 1 101 ? 19.297 41.344 25.844 1 97.19 101 GLU A C 1
ATOM 809 O O . GLU A 1 101 ? 20.109 40.562 25.375 1 97.19 101 GLU A O 1
ATOM 814 N N . ALA A 1 102 ? 18.109 41.594 25.312 1 97.88 102 ALA A N 1
ATOM 815 C CA . ALA A 1 102 ? 17.703 40.969 24.062 1 97.88 102 ALA A CA 1
ATOM 816 C C . ALA A 1 102 ? 18.641 41.344 22.922 1 97.88 102 ALA A C 1
ATOM 818 O O . ALA A 1 102 ? 19 40.469 22.109 1 97.88 102 ALA A O 1
ATOM 819 N N . THR A 1 103 ? 19.062 42.531 22.891 1 96.75 103 THR A N 1
ATOM 820 C CA . THR A 1 103 ? 19.953 43 21.844 1 96.75 103 THR A CA 1
ATOM 821 C C . THR A 1 103 ? 21.344 42.406 21.984 1 96.75 103 THR A C 1
ATOM 823 O O . THR A 1 103 ? 22.016 42.156 20.984 1 96.75 103 THR A O 1
ATOM 826 N N . ARG A 1 104 ? 21.75 42.188 23.203 1 96.94 104 ARG A N 1
ATOM 827 C CA . ARG A 1 104 ? 23.016 41.469 23.406 1 96.94 104 ARG A CA 1
ATOM 828 C C . ARG A 1 104 ? 22.969 40.062 22.844 1 96.94 104 ARG A C 1
ATOM 830 O O . ARG A 1 104 ? 23.953 39.594 22.266 1 96.94 104 ARG A O 1
ATOM 837 N N . MET A 1 105 ? 21.906 39.406 23.016 1 97.06 105 MET A N 1
ATOM 838 C CA . MET A 1 105 ? 21.719 38.062 22.5 1 97.06 105 MET A CA 1
ATOM 839 C C . MET A 1 105 ? 21.578 38.062 20.984 1 97.06 105 MET A C 1
ATOM 841 O O . MET A 1 105 ? 22.125 37.188 20.312 1 97.06 105 MET A O 1
ATOM 845 N N . GLU A 1 106 ? 20.797 39 20.469 1 98.25 106 GLU A N 1
ATOM 846 C CA . GLU A 1 106 ? 20.578 39.25 19.047 1 98.25 106 GLU A CA 1
ATOM 847 C C . GLU A 1 106 ? 20.906 40.656 18.641 1 98.25 106 GLU A C 1
ATOM 849 O O . GLU A 1 106 ? 20.047 41.531 18.641 1 98.25 106 GLU A O 1
ATOM 854 N N . PRO A 1 107 ? 22.078 40.875 18.156 1 97.31 107 PRO A N 1
ATOM 855 C CA . PRO A 1 107 ? 22.578 42.219 17.953 1 97.31 107 PRO A CA 1
ATOM 856 C C . PRO A 1 107 ? 21.75 43 16.938 1 97.31 107 PRO A C 1
ATOM 858 O O . PRO A 1 107 ? 21.703 44.25 17 1 97.31 107 PRO A O 1
ATOM 861 N N . GLU A 1 108 ? 21.156 42.375 16.031 1 97.25 108 GLU A N 1
ATOM 862 C CA . GLU A 1 108 ? 20.406 43.062 14.992 1 97.25 108 GLU A CA 1
ATOM 863 C C . GLU A 1 108 ? 18.969 43.344 15.445 1 97.25 108 GLU A C 1
ATOM 865 O O . GLU A 1 108 ? 18.203 44 14.742 1 97.25 108 GLU A O 1
ATOM 870 N N . LEU A 1 109 ? 18.609 42.812 16.609 1 98 109 LEU A N 1
ATOM 871 C CA . LEU A 1 109 ? 17.25 42.938 17.141 1 98 109 LEU A CA 1
ATOM 872 C C . LEU A 1 109 ? 17.062 44.25 17.875 1 98 109 LEU A C 1
ATOM 874 O O . LEU A 1 109 ? 17.938 44.688 18.625 1 98 109 LEU A O 1
ATOM 878 N N . GLN A 1 110 ? 16.031 44.969 17.594 1 97.56 110 GLN A N 1
ATOM 879 C CA . GLN A 1 110 ? 15.602 46.125 18.375 1 97.56 110 GLN A CA 1
ATOM 880 C C . GLN A 1 110 ? 14.227 45.875 19 1 97.56 110 GLN A C 1
ATOM 882 O O . GLN A 1 110 ? 13.258 45.594 18.297 1 97.56 110 GLN A O 1
ATOM 887 N N . CYS A 1 111 ? 14.117 46 20.328 1 97.56 111 CYS A N 1
ATOM 888 C CA . CYS A 1 111 ? 12.852 45.875 21.047 1 97.56 111 CYS A CA 1
ATOM 889 C C . CYS A 1 111 ? 12.93 46.5 22.422 1 97.56 111 CYS A C 1
ATOM 891 O O . CYS A 1 111 ? 14.016 46.875 22.875 1 97.56 111 CYS A O 1
ATOM 893 N N . LEU A 1 112 ? 11.805 46.688 23.016 1 97.56 112 LEU A N 1
ATOM 894 C CA . LEU A 1 112 ? 11.75 47.25 24.375 1 97.56 112 LEU A CA 1
ATOM 895 C C . LEU A 1 112 ? 11.867 46.156 25.422 1 97.56 112 LEU A C 1
ATOM 897 O O . LEU A 1 112 ? 12.492 46.344 26.453 1 97.56 112 LEU A O 1
ATOM 901 N N . LYS A 1 113 ? 11.203 45.094 25.156 1 97.75 113 LYS A N 1
ATOM 902 C CA . LYS A 1 113 ? 11.18 43.938 26.016 1 97.75 113 LYS A CA 1
ATOM 903 C C . LYS A 1 113 ? 11.031 42.656 25.203 1 97.75 113 LYS A C 1
ATOM 905 O O . LYS A 1 113 ? 10.547 42.688 24.062 1 97.75 113 LYS A O 1
ATOM 910 N N . ALA A 1 114 ? 11.516 41.531 25.828 1 97.88 114 ALA A N 1
ATOM 911 C CA . ALA A 1 114 ? 11.414 40.25 25.125 1 97.88 114 ALA A CA 1
ATOM 912 C C . ALA A 1 114 ? 11.172 39.094 26.109 1 97.88 114 ALA A C 1
ATOM 914 O O . ALA A 1 114 ? 11.609 39.156 27.266 1 97.88 114 ALA A O 1
ATOM 915 N N . LEU A 1 115 ? 10.406 38.188 25.719 1 96.56 115 LEU A N 1
ATOM 916 C CA . LEU A 1 115 ? 10.219 36.906 26.422 1 96.56 115 LEU A CA 1
ATOM 917 C C . LEU A 1 115 ? 10.961 35.781 25.719 1 96.56 115 LEU A C 1
ATOM 919 O O . LEU A 1 115 ? 10.641 35.438 24.578 1 96.56 115 LEU A O 1
ATOM 923 N N . LEU A 1 116 ? 11.922 35.188 26.406 1 96.5 116 LEU A N 1
ATOM 924 C CA . LEU A 1 116 ? 12.695 34.062 25.844 1 96.5 116 LEU A CA 1
ATOM 925 C C . LEU A 1 116 ? 12.016 32.75 26.141 1 96.5 116 LEU A C 1
ATOM 927 O O . LEU A 1 116 ? 11.68 32.469 27.297 1 96.5 116 LEU A O 1
ATOM 931 N N . SER A 1 117 ? 11.719 31.984 25.125 1 94.38 117 SER A N 1
ATOM 932 C CA . SER A 1 117 ? 11.297 30.594 25.219 1 94.38 117 SER A CA 1
ATOM 933 C C . SER A 1 117 ? 12.383 29.656 24.703 1 94.38 117 SER A C 1
ATOM 935 O O . SER A 1 117 ? 12.406 29.328 23.516 1 94.38 117 SER A O 1
ATOM 937 N N . PRO A 1 118 ? 13.195 29.141 25.578 1 94.75 118 PRO A N 1
ATOM 938 C CA . PRO A 1 118 ? 14.375 28.391 25.125 1 94.75 118 PRO A CA 1
ATOM 939 C C . PRO A 1 118 ? 14.023 27.031 24.547 1 94.75 118 PRO A C 1
ATOM 941 O O . PRO A 1 118 ? 14.828 26.438 23.812 1 94.75 118 PRO A O 1
ATOM 944 N N . ALA A 1 119 ? 12.867 26.516 24.781 1 92.19 119 ALA A N 1
ATOM 945 C CA . ALA A 1 119 ? 12.508 25.156 24.391 1 92.19 119 ALA A CA 1
ATOM 946 C C . ALA A 1 119 ? 12.047 25.125 22.938 1 92.19 119 ALA A C 1
ATOM 948 O O . ALA A 1 119 ? 11.906 24.047 22.344 1 92.19 119 ALA A O 1
ATOM 949 N N . SER A 1 120 ? 11.773 26.234 22.328 1 92.69 120 SER A N 1
ATOM 950 C CA . SER A 1 120 ? 11.375 26.266 20.922 1 92.69 120 SER A CA 1
ATOM 951 C C . SER A 1 120 ? 12.516 25.828 20 1 92.69 120 SER A C 1
ATOM 953 O O . SER A 1 120 ? 13.688 25.984 20.344 1 92.69 120 SER A O 1
ATOM 955 N N . GLY A 1 121 ? 12.148 25.188 18.922 1 93.25 121 GLY A N 1
ATOM 956 C CA . GLY A 1 121 ? 13.18 24.703 18.016 1 93.25 121 GLY A CA 1
ATOM 957 C C . GLY A 1 121 ? 12.695 24.531 16.594 1 93.25 121 GLY A C 1
ATOM 958 O O . GLY A 1 121 ? 11.656 25.062 16.219 1 93.25 121 GLY A O 1
ATOM 959 N N . ILE A 1 122 ? 13.594 23.953 15.781 1 93.62 122 ILE A N 1
ATOM 960 C CA . ILE A 1 122 ? 13.328 23.672 14.375 1 93.62 122 ILE A CA 1
ATOM 961 C C . ILE A 1 122 ? 13.68 22.219 14.062 1 93.62 122 ILE A C 1
ATOM 963 O O . ILE A 1 122 ? 14.516 21.625 14.734 1 93.62 122 ILE A O 1
ATOM 967 N N . VAL A 1 123 ? 12.945 21.688 13.102 1 93.56 123 VAL A N 1
ATOM 968 C CA . VAL A 1 123 ? 13.109 20.281 12.773 1 93.56 123 VAL A CA 1
ATOM 969 C C . VAL A 1 123 ? 13.039 20.094 11.266 1 93.56 123 VAL A C 1
ATOM 971 O O . VAL A 1 123 ? 12.344 20.828 10.562 1 93.56 123 VAL A O 1
ATOM 974 N N . ASP A 1 124 ? 13.797 19.109 10.781 1 91.5 124 ASP A N 1
ATOM 975 C CA . ASP A 1 124 ? 13.633 18.672 9.398 1 91.5 124 ASP A CA 1
ATOM 976 C C . ASP A 1 124 ? 12.336 17.875 9.227 1 91.5 124 ASP A C 1
ATOM 978 O O . ASP A 1 124 ? 12.312 16.656 9.422 1 91.5 124 ASP A O 1
ATOM 982 N N . SER A 1 125 ? 11.32 18.547 8.797 1 87.75 125 SER A N 1
ATOM 983 C CA . SER A 1 125 ? 9.992 17.953 8.742 1 87.75 125 SER A CA 1
ATOM 984 C C . SER A 1 125 ? 9.93 16.812 7.715 1 87.75 125 SER A C 1
ATOM 986 O O . SER A 1 125 ? 9.211 15.836 7.906 1 87.75 125 SER A O 1
ATOM 988 N N . HIS A 1 126 ? 10.734 16.938 6.672 1 85.44 126 HIS A N 1
ATOM 989 C CA . HIS A 1 126 ? 10.75 15.898 5.652 1 85.44 126 HIS A CA 1
ATOM 990 C C . HIS A 1 126 ? 11.273 14.578 6.215 1 85.44 126 HIS A C 1
ATOM 992 O O . HIS A 1 126 ? 10.625 13.539 6.078 1 85.44 126 HIS A O 1
ATOM 998 N N . SER A 1 127 ? 12.398 14.688 6.828 1 89.56 127 SER A N 1
ATOM 999 C CA . SER A 1 127 ? 12.984 13.5 7.445 1 89.56 127 SER A CA 1
ATOM 1000 C C . SER A 1 127 ? 12.062 12.93 8.523 1 89.56 127 SER A C 1
ATOM 1002 O O . SER A 1 127 ? 11.945 11.711 8.664 1 89.56 127 SER A O 1
ATOM 1004 N N . PHE A 1 128 ? 11.445 13.758 9.242 1 91 128 PHE A N 1
ATOM 1005 C CA . PHE A 1 128 ? 10.523 13.352 10.289 1 91 128 PHE A CA 1
ATOM 1006 C C . PHE A 1 128 ? 9.375 12.539 9.711 1 91 128 PHE A C 1
ATOM 1008 O O . PHE A 1 128 ? 9.109 11.422 10.164 1 91 128 PHE A O 1
ATOM 1015 N N . MET A 1 129 ? 8.781 13.023 8.641 1 88.69 129 MET A N 1
ATOM 1016 C CA . MET A 1 129 ? 7.637 12.359 8.016 1 88.69 129 MET A CA 1
ATOM 1017 C C . MET A 1 129 ? 8.055 11.031 7.391 1 88.69 129 MET A C 1
ATOM 1019 O O . MET A 1 129 ? 7.32 10.047 7.461 1 88.69 129 MET A O 1
ATOM 1023 N N . LEU A 1 130 ? 9.188 11.062 6.75 1 87.12 130 LEU A N 1
ATOM 1024 C CA . LEU A 1 130 ? 9.695 9.836 6.148 1 87.12 130 LEU A CA 1
ATOM 1025 C C . LEU A 1 130 ? 9.914 8.758 7.207 1 87.12 130 LEU A C 1
ATOM 1027 O O . LEU A 1 130 ? 9.617 7.582 6.977 1 87.12 130 LEU A O 1
ATOM 1031 N N . SER A 1 131 ? 10.422 9.203 8.336 1 91.06 131 SER A N 1
ATOM 1032 C CA . SER A 1 131 ? 10.641 8.281 9.445 1 91.06 131 SER A CA 1
ATOM 1033 C C . SER A 1 131 ? 9.328 7.688 9.938 1 91.06 131 SER A C 1
ATOM 1035 O O . SER A 1 131 ? 9.234 6.48 10.172 1 91.06 131 SER A O 1
ATOM 1037 N N . LEU A 1 132 ? 8.289 8.5 10.062 1 89.62 132 LEU A N 1
ATOM 1038 C CA . LEU A 1 132 ? 6.98 8.031 10.492 1 89.62 132 LEU A CA 1
ATOM 1039 C C . LEU A 1 132 ? 6.395 7.051 9.477 1 89.62 132 LEU A C 1
ATOM 1041 O O . LEU A 1 132 ? 5.797 6.039 9.859 1 89.62 132 LEU A O 1
ATOM 1045 N N . LEU A 1 133 ? 6.531 7.387 8.219 1 85.5 133 LEU A N 1
ATOM 1046 C CA . LEU A 1 133 ? 6.062 6.512 7.148 1 85.5 133 LEU A CA 1
ATOM 1047 C C . LEU A 1 133 ? 6.711 5.137 7.242 1 85.5 133 LEU A C 1
ATOM 1049 O O . LEU A 1 133 ? 6.023 4.113 7.195 1 85.5 133 LEU A O 1
ATOM 1053 N N . GLY A 1 134 ? 8.016 5.129 7.344 1 84.44 134 GLY A N 1
ATOM 1054 C CA . GLY A 1 134 ? 8.75 3.875 7.477 1 84.44 134 GLY A CA 1
ATOM 1055 C C . GLY A 1 134 ? 8.305 3.051 8.672 1 84.44 134 GLY A C 1
ATOM 1056 O O . GLY A 1 134 ? 8.133 1.835 8.562 1 84.44 134 GLY A O 1
ATOM 1057 N N . GLU A 1 135 ? 8.133 3.693 9.789 1 88 135 GLU A N 1
ATOM 1058 C CA . GLU A 1 135 ? 7.684 2.996 10.992 1 88 135 GLU A CA 1
ATOM 1059 C C . GLU A 1 135 ? 6.293 2.396 10.797 1 88 135 GLU A C 1
ATOM 1061 O O . GLU A 1 135 ? 6.035 1.264 11.211 1 88 135 GLU A O 1
ATOM 1066 N N . ALA A 1 136 ? 5.391 3.211 10.203 1 86.19 136 ALA A N 1
ATOM 1067 C CA . ALA A 1 136 ? 4.039 2.725 9.953 1 86.19 136 ALA A CA 1
ATOM 1068 C C . ALA A 1 136 ? 4.055 1.486 9.062 1 86.19 136 ALA A C 1
ATOM 1070 O O . ALA A 1 136 ? 3.385 0.494 9.352 1 86.19 136 ALA A O 1
ATOM 1071 N N . GLU A 1 137 ? 4.785 1.557 8 1 81.94 137 GLU A N 1
ATOM 1072 C CA . GLU A 1 137 ? 4.879 0.431 7.074 1 81.94 137 GLU A CA 1
ATOM 1073 C C . GLU A 1 137 ? 5.461 -0.802 7.762 1 81.94 137 GLU A C 1
ATOM 1075 O O . GLU A 1 137 ? 5.008 -1.923 7.523 1 81.94 137 GLU A O 1
ATOM 1080 N N . ASN A 1 138 ? 6.488 -0.535 8.609 1 83 138 ASN A N 1
ATOM 1081 C CA . ASN A 1 138 ? 7.098 -1.633 9.352 1 83 138 ASN A CA 1
ATOM 1082 C C . ASN A 1 138 ? 6.094 -2.305 10.281 1 83 138 ASN A C 1
ATOM 1084 O O . ASN A 1 138 ? 6.266 -3.469 10.648 1 83 138 ASN A O 1
ATOM 1088 N N . HIS A 1 139 ? 5.133 -1.585 10.594 1 82.12 139 HIS A N 1
ATOM 1089 C CA . HIS A 1 139 ? 4.113 -2.146 11.477 1 82.12 139 HIS A CA 1
ATOM 1090 C C . HIS A 1 139 ? 2.9 -2.619 10.68 1 82.12 139 HIS A C 1
ATOM 1092 O O . HIS A 1 139 ? 1.824 -2.822 11.25 1 82.12 139 HIS A O 1
ATOM 1098 N N . GLY A 1 140 ? 3.023 -2.629 9.367 1 75.19 140 GLY A N 1
ATOM 1099 C CA . GLY A 1 140 ? 2.029 -3.301 8.547 1 75.19 140 GLY A CA 1
ATOM 1100 C C . GLY A 1 140 ? 1.037 -2.348 7.914 1 75.19 140 GLY A C 1
ATOM 1101 O O . GLY A 1 140 ? 0.043 -2.777 7.324 1 75.19 140 GLY A O 1
ATOM 1102 N N . ALA A 1 141 ? 1.245 -1.057 8.031 1 81.94 141 ALA A N 1
ATOM 1103 C CA . ALA A 1 141 ? 0.341 -0.102 7.398 1 81.94 141 ALA A CA 1
ATOM 1104 C C . ALA A 1 141 ? 0.442 -0.177 5.879 1 81.94 141 ALA A C 1
ATOM 1106 O O . ALA A 1 141 ? 1.519 -0.43 5.332 1 81.94 141 ALA A O 1
ATOM 1107 N N . THR A 1 142 ? -0.731 0.023 5.242 1 79.62 142 THR A N 1
ATOM 1108 C CA . THR A 1 142 ? -0.775 0.129 3.789 1 79.62 142 THR A CA 1
ATOM 1109 C C . THR A 1 142 ? -1.18 1.537 3.361 1 79.62 142 THR A C 1
ATOM 1111 O O . THR A 1 142 ? -2.152 2.094 3.877 1 79.62 142 THR A O 1
ATOM 1114 N N . PHE A 1 143 ? -0.336 2.117 2.459 1 82.12 143 PHE A N 1
ATOM 1115 C CA . PHE A 1 143 ? -0.605 3.455 1.943 1 82.12 143 PHE A CA 1
ATOM 1116 C C . PHE A 1 143 ? -1.128 3.389 0.513 1 82.12 143 PHE A C 1
ATOM 1118 O O . PHE A 1 143 ? -0.547 2.709 -0.335 1 82.12 143 PHE A O 1
ATOM 1125 N N . SER A 1 144 ? -2.24 4.027 0.316 1 82.06 144 SER A N 1
ATOM 1126 C CA . SER A 1 144 ? -2.768 4.172 -1.038 1 82.06 144 SER A CA 1
ATOM 1127 C C . SER A 1 144 ? -2.625 5.609 -1.534 1 82.06 144 SER A C 1
ATOM 1129 O O . SER A 1 144 ? -3.385 6.488 -1.127 1 82.06 144 SER A O 1
ATOM 1131 N N . TYR A 1 145 ? -1.689 5.844 -2.449 1 81.94 145 TYR A N 1
ATOM 1132 C CA . TYR A 1 145 ? -1.466 7.172 -3.01 1 81.94 145 TYR A CA 1
ATOM 1133 C C . TYR A 1 145 ? -2.381 7.422 -4.203 1 81.94 145 TYR A C 1
ATOM 1135 O O . TYR A 1 145 ? -2.994 6.492 -4.73 1 81.94 145 TYR A O 1
ATOM 1143 N N . ASN A 1 146 ? -2.475 8.75 -4.586 1 82.69 146 ASN A N 1
ATOM 1144 C CA . ASN A 1 146 ? -3.328 9.141 -5.703 1 82.69 146 ASN A CA 1
ATOM 1145 C C . ASN A 1 146 ? -4.742 8.586 -5.547 1 82.69 146 ASN A C 1
ATOM 1147 O O . ASN A 1 146 ? -5.328 8.078 -6.508 1 82.69 146 ASN A O 1
ATOM 1151 N N . THR A 1 147 ? -5.102 8.43 -4.371 1 84 147 THR A N 1
ATOM 1152 C CA . THR A 1 147 ? -6.406 7.922 -3.965 1 84 147 THR A CA 1
ATOM 1153 C C . THR A 1 147 ? -7.137 8.945 -3.098 1 84 147 THR A C 1
ATOM 1155 O O . THR A 1 147 ? -6.582 9.438 -2.113 1 84 147 THR A O 1
ATOM 1158 N N . THR A 1 148 ? -8.344 9.273 -3.486 1 88 148 THR A N 1
ATOM 1159 C CA . THR A 1 148 ? -9.062 10.344 -2.805 1 88 148 THR A CA 1
ATOM 1160 C C . THR A 1 148 ? -10.383 9.836 -2.238 1 88 148 THR A C 1
ATOM 1162 O O . THR A 1 148 ? -11.156 9.188 -2.945 1 88 148 THR A O 1
ATOM 1165 N N . VAL A 1 149 ? -10.594 9.984 -0.898 1 91.81 149 VAL A N 1
ATOM 1166 C CA . VAL A 1 149 ? -11.906 9.758 -0.305 1 91.81 149 VAL A CA 1
ATOM 1167 C C . VAL A 1 149 ? -12.805 10.969 -0.57 1 91.81 149 VAL A C 1
ATOM 1169 O O . VAL A 1 149 ? -12.477 12.086 -0.178 1 91.81 149 VAL A O 1
ATOM 1172 N N . THR A 1 150 ? -13.938 10.789 -1.258 1 92.19 150 THR A N 1
ATOM 1173 C CA . THR A 1 150 ? -14.734 11.914 -1.731 1 92.19 150 THR A CA 1
ATOM 1174 C C . THR A 1 150 ? -16.016 12.047 -0.912 1 92.19 150 THR A C 1
ATOM 1176 O O . THR A 1 150 ? -16.766 13.016 -1.065 1 92.19 150 THR A O 1
ATOM 1179 N N . GLY A 1 151 ? -16.344 11.156 -0.106 1 94 151 GLY A N 1
ATOM 1180 C CA . GLY A 1 151 ? -17.531 11.133 0.722 1 94 151 GLY A CA 1
ATOM 1181 C C . GLY A 1 151 ? -17.828 9.758 1.295 1 94 151 GLY A C 1
ATOM 1182 O O . GLY A 1 151 ? -16.922 8.914 1.401 1 94 151 GLY A O 1
ATOM 1183 N N . GLY A 1 152 ? -19.078 9.672 1.755 1 95.12 152 GLY A N 1
ATOM 1184 C CA . GLY A 1 152 ? -19.469 8.391 2.322 1 95.12 152 GLY A CA 1
ATOM 1185 C C . GLY A 1 152 ? -20.906 8.375 2.832 1 95.12 152 GLY A C 1
ATOM 1186 O O . GLY A 1 152 ? -21.656 9.312 2.598 1 95.12 152 GLY A O 1
ATOM 1187 N N . LYS A 1 153 ? -21.188 7.23 3.459 1 96.88 153 LYS A N 1
ATOM 1188 C CA . LYS A 1 153 ? -22.531 7.027 4.012 1 96.88 153 LYS A CA 1
ATOM 1189 C C . LYS A 1 153 ? -22.484 6.176 5.277 1 96.88 153 LYS A C 1
ATOM 1191 O O . LYS A 1 153 ? -21.688 5.234 5.367 1 96.88 153 LYS A O 1
ATOM 1196 N N . TYR A 1 154 ? -23.219 6.582 6.234 1 96.62 154 TYR A N 1
ATOM 1197 C CA . TYR A 1 154 ? -23.453 5.797 7.441 1 96.62 154 TYR A CA 1
ATOM 1198 C C . TYR A 1 154 ? -24.922 5.414 7.566 1 96.62 154 TYR A C 1
ATOM 1200 O O . TYR A 1 154 ? -25.781 6.281 7.699 1 96.62 154 TYR A O 1
ATOM 1208 N N . ASP A 1 155 ? -25.141 4.047 7.574 1 91.88 155 ASP A N 1
ATOM 1209 C CA . ASP A 1 155 ? -26.516 3.559 7.645 1 91.88 155 ASP A CA 1
ATOM 1210 C C . ASP A 1 155 ? -26.734 2.754 8.922 1 91.88 155 ASP A C 1
ATOM 1212 O O . ASP A 1 155 ? -27.594 1.86 8.953 1 91.88 155 ASP A O 1
ATOM 1216 N N . GLY A 1 156 ? -26 2.977 9.977 1 91.56 156 GLY A N 1
ATOM 1217 C CA . GLY A 1 156 ? -26.266 2.348 11.266 1 91.56 156 GLY A CA 1
ATOM 1218 C C . GLY A 1 156 ? -25.266 1.259 11.602 1 91.56 156 GLY A C 1
ATOM 1219 O O . GLY A 1 156 ? -25.344 0.648 12.672 1 91.56 156 GLY A O 1
ATOM 1220 N N . ASP A 1 157 ? -24.391 0.898 10.758 1 90.25 157 ASP A N 1
ATOM 1221 C CA . ASP A 1 157 ? -23.359 -0.096 11.039 1 90.25 157 ASP A CA 1
ATOM 1222 C C . ASP A 1 157 ? -21.969 0.51 10.914 1 90.25 157 ASP A C 1
ATOM 1224 O O . ASP A 1 157 ? -21.5 1.206 11.82 1 90.25 157 ASP A O 1
ATOM 1228 N N . ARG A 1 158 ? -21.328 0.378 9.711 1 91.56 158 ARG A N 1
ATOM 1229 C CA . ARG A 1 158 ? -20.031 0.988 9.461 1 91.56 158 ARG A CA 1
ATOM 1230 C C . ARG A 1 158 ? -20.141 2.094 8.414 1 91.56 158 ARG A C 1
ATOM 1232 O O . ARG A 1 158 ? -21.016 2.064 7.562 1 91.56 158 ARG A O 1
ATOM 1239 N N . VAL A 1 159 ? -19.297 3.062 8.633 1 94.19 159 VAL A N 1
ATOM 1240 C CA . VAL A 1 159 ? -19.219 4.09 7.598 1 94.19 159 VAL A CA 1
ATOM 1241 C C . VAL A 1 159 ? -18.719 3.475 6.289 1 94.19 159 VAL A C 1
ATOM 1243 O O . VAL A 1 159 ? -17.75 2.727 6.281 1 94.19 159 VAL A O 1
ATOM 1246 N N . LYS A 1 160 ? -19.469 3.713 5.191 1 94.56 160 LYS A N 1
ATOM 1247 C CA . LYS A 1 160 ? -19.016 3.385 3.844 1 94.56 160 LYS A CA 1
ATOM 1248 C C . LYS A 1 160 ? -18.328 4.582 3.186 1 94.56 160 LYS A C 1
ATOM 1250 O O . LYS A 1 160 ? -18.953 5.629 2.994 1 94.56 160 LYS A O 1
ATOM 1255 N N . LEU A 1 161 ? -17.078 4.438 2.844 1 92.69 161 LEU A N 1
ATOM 1256 C CA . LEU A 1 161 ? -16.312 5.52 2.225 1 92.69 161 LEU A CA 1
ATOM 1257 C C . LEU A 1 161 ? -16.266 5.352 0.709 1 92.69 161 LEU A C 1
ATOM 1259 O O . LEU A 1 161 ? -16.094 4.242 0.207 1 92.69 161 LEU A O 1
ATOM 1263 N N . TYR A 1 162 ? -16.5 6.398 0.052 1 93.25 162 TYR A N 1
ATOM 1264 C CA . TYR A 1 162 ? -16.391 6.422 -1.402 1 93.25 162 TYR A CA 1
ATOM 1265 C C . TYR A 1 162 ? -15 6.859 -1.837 1 93.25 162 TYR A C 1
ATOM 1267 O O . TYR A 1 162 ? -14.547 7.957 -1.494 1 93.25 162 TYR A O 1
ATOM 1275 N N . ILE A 1 163 ? -14.273 5.992 -2.531 1 88.88 163 ILE A N 1
ATOM 1276 C CA . ILE A 1 163 ? -12.898 6.246 -2.926 1 88.88 163 ILE A CA 1
ATOM 1277 C C . ILE A 1 163 ? -12.812 6.383 -4.445 1 88.88 163 ILE A C 1
ATOM 1279 O O . ILE A 1 163 ? -13.398 5.582 -5.18 1 88.88 163 ILE A O 1
ATOM 1283 N N . SER A 1 164 ? -12.148 7.461 -4.887 1 86.94 164 SER A N 1
ATOM 1284 C CA . SER A 1 164 ? -11.922 7.688 -6.312 1 86.94 164 SER A CA 1
ATOM 1285 C C . SER A 1 164 ? -10.445 7.914 -6.609 1 86.94 164 SER A C 1
ATOM 1287 O O . SER A 1 164 ? -9.688 8.352 -5.738 1 86.94 164 SER A O 1
ATOM 1289 N N . ASP A 1 165 ? -10.094 7.605 -7.824 1 82.75 165 ASP A N 1
ATOM 1290 C CA . ASP A 1 165 ? -8.75 7.957 -8.289 1 82.75 165 ASP A CA 1
ATOM 1291 C C . ASP A 1 165 ? -8.586 9.477 -8.367 1 82.75 165 ASP A C 1
ATOM 1293 O O . ASP A 1 165 ? -9.453 10.18 -8.875 1 82.75 165 ASP A O 1
ATOM 1297 N N . SER A 1 166 ? -7.391 9.906 -7.855 1 85.5 166 SER A N 1
ATOM 1298 C CA . SER A 1 166 ? -7.188 11.344 -7.758 1 85.5 166 SER A CA 1
ATOM 1299 C C . SER A 1 166 ? -7.129 11.992 -9.141 1 85.5 166 SER A C 1
ATOM 1301 O O . SER A 1 166 ? -7.648 13.094 -9.336 1 85.5 166 SER A O 1
ATOM 1303 N N . GLN A 1 167 ? -6.449 11.344 -10.094 1 83.69 167 GLN A N 1
ATOM 1304 C CA . GLN A 1 167 ? -6.34 11.906 -11.43 1 83.69 167 GLN A CA 1
ATOM 1305 C C . GLN A 1 167 ? -7.699 11.961 -12.117 1 83.69 167 GLN A C 1
ATOM 1307 O O . GLN A 1 167 ? -8.023 12.938 -12.797 1 83.69 167 GLN A O 1
ATOM 1312 N N . ALA A 1 168 ? -8.43 10.898 -11.945 1 82.56 168 ALA A N 1
ATOM 1313 C CA . ALA A 1 168 ? -9.781 10.883 -12.508 1 82.56 168 ALA A CA 1
ATOM 1314 C C . ALA A 1 168 ? -10.641 11.992 -11.906 1 82.56 168 ALA A C 1
ATOM 1316 O O . ALA A 1 168 ? -11.422 12.633 -12.609 1 82.56 168 ALA A O 1
ATOM 1317 N N . LEU A 1 169 ? -10.531 12.164 -10.656 1 85.69 169 LEU A N 1
ATOM 1318 C CA . LEU A 1 169 ? -11.273 13.211 -9.961 1 85.69 169 LEU A CA 1
ATOM 1319 C C . LEU A 1 169 ? -10.867 14.586 -10.477 1 85.69 169 LEU A C 1
ATOM 1321 O O . LEU A 1 169 ? -11.711 15.469 -10.656 1 85.69 169 LEU A O 1
ATOM 1325 N N . ARG A 1 170 ? -9.562 14.75 -10.656 1 87.25 170 ARG A N 1
ATOM 1326 C CA . ARG A 1 170 ? -9.047 16.016 -11.148 1 87.25 170 ARG A CA 1
ATOM 1327 C C . ARG A 1 170 ? -9.609 16.344 -12.531 1 87.25 170 ARG A C 1
ATOM 1329 O O . ARG A 1 170 ? -9.875 17.516 -12.844 1 87.25 170 ARG A O 1
ATOM 1336 N N . ASN A 1 171 ? -9.828 15.32 -13.328 1 86.38 171 ASN A N 1
ATOM 1337 C CA . ASN A 1 171 ? -10.297 15.484 -14.703 1 86.38 171 ASN A CA 1
ATOM 1338 C C . ASN A 1 171 ? -11.812 15.406 -14.797 1 86.38 171 ASN A C 1
ATOM 1340 O O . ASN A 1 171 ? -12.375 15.43 -15.891 1 86.38 171 ASN A O 1
ATOM 1344 N N . TRP A 1 172 ? -12.383 15.281 -13.672 1 84.62 172 TRP A N 1
ATOM 1345 C CA . TRP A 1 172 ? -13.836 15.148 -13.641 1 84.62 172 TRP A CA 1
ATOM 1346 C C . TRP A 1 172 ? -14.508 16.422 -14.148 1 84.62 172 TRP A C 1
ATOM 1348 O O . TRP A 1 172 ? -14.086 17.531 -13.805 1 84.62 172 TRP A O 1
ATOM 1358 N N . ASP A 1 173 ? -15.531 16.25 -15.055 1 81.25 173 ASP A N 1
ATOM 1359 C CA . ASP A 1 173 ? -16.156 17.375 -15.727 1 81.25 173 ASP A CA 1
ATOM 1360 C C . ASP A 1 173 ? -17.219 18.031 -14.844 1 81.25 173 ASP A C 1
ATOM 1362 O O . ASP A 1 173 ? -17.875 19 -15.258 1 81.25 173 ASP A O 1
ATOM 1366 N N . TRP A 1 174 ? -17.547 17.641 -13.695 1 76.81 174 TRP A N 1
ATOM 1367 C CA . TRP A 1 174 ? -18.484 18.188 -12.734 1 76.81 174 TRP A CA 1
ATOM 1368 C C . TRP A 1 174 ? -19.922 18 -13.203 1 76.81 174 TRP A C 1
ATOM 1370 O O . TRP A 1 174 ? -20.859 18.531 -12.594 1 76.81 174 TRP A O 1
ATOM 1380 N N . LYS A 1 175 ? -20.172 17.375 -14.312 1 79.06 175 LYS A N 1
ATOM 1381 C CA . LYS A 1 175 ? -21.5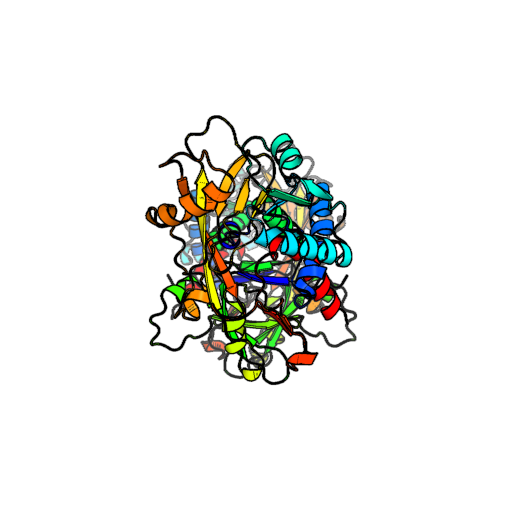16 17.188 -14.859 1 79.06 175 LYS A CA 1
ATOM 1382 C C . LYS A 1 175 ? -22.031 15.781 -14.594 1 79.06 175 LYS A C 1
ATOM 1384 O O . LYS A 1 175 ? -23.203 15.594 -14.25 1 79.06 175 LYS A O 1
ATOM 1389 N N . SER A 1 176 ? -21.203 14.781 -14.711 1 79 176 SER A N 1
ATOM 1390 C CA . SER A 1 176 ? -21.578 13.391 -14.492 1 79 176 SER A CA 1
ATOM 1391 C C . SER A 1 176 ? -21.453 13 -13.031 1 79 176 SER A C 1
ATOM 1393 O O . SER A 1 176 ? -20.594 13.531 -12.312 1 79 176 SER A O 1
ATOM 1395 N N . PRO A 1 177 ? -22.484 12.25 -12.531 1 82.06 177 PRO A N 1
ATOM 1396 C CA . PRO A 1 177 ? -22.297 11.773 -11.156 1 82.06 177 PRO A CA 1
ATOM 1397 C C . PRO A 1 177 ? -20.969 11.078 -10.945 1 82.06 177 PRO A C 1
ATOM 1399 O O . PRO A 1 177 ? -20.484 10.375 -11.836 1 82.06 177 PRO A O 1
ATOM 1402 N N . LEU A 1 178 ? -20.375 11.43 -9.867 1 80.44 178 LEU A N 1
ATOM 1403 C CA . LEU A 1 178 ? -19.109 10.789 -9.523 1 80.44 178 LEU A CA 1
ATOM 1404 C C . LEU A 1 178 ? -19.344 9.398 -8.945 1 80.44 178 LEU A C 1
ATOM 1406 O O . LEU A 1 178 ? -19.938 9.258 -7.871 1 80.44 178 LEU A O 1
ATOM 1410 N N . LYS A 1 179 ? -19.078 8.359 -9.703 1 83.94 179 LYS A N 1
ATOM 1411 C CA . LYS A 1 179 ? -19.156 6.996 -9.195 1 83.94 179 LYS A CA 1
ATOM 1412 C C . LYS A 1 179 ? -17.828 6.555 -8.578 1 83.94 179 LYS A C 1
ATOM 1414 O O . LYS A 1 179 ? -16.781 6.613 -9.234 1 83.94 179 LYS A O 1
ATOM 1419 N N . PRO A 1 180 ? -17.953 6.129 -7.293 1 87.69 180 PRO A N 1
ATOM 1420 C CA . PRO A 1 180 ? -16.688 5.734 -6.664 1 87.69 180 PRO A CA 1
ATOM 1421 C C . PRO A 1 180 ? -16.078 4.484 -7.297 1 87.69 180 PRO A C 1
ATOM 1423 O O . PRO A 1 180 ? -16.812 3.568 -7.688 1 87.69 180 PRO A O 1
ATOM 1426 N N . ASP A 1 181 ? -14.789 4.473 -7.402 1 83.25 181 ASP A N 1
ATOM 1427 C CA . ASP A 1 181 ? -14.055 3.314 -7.898 1 83.25 181 ASP A CA 1
ATOM 1428 C C . ASP A 1 181 ? -14.062 2.18 -6.875 1 83.25 181 ASP A C 1
ATOM 1430 O O . ASP A 1 181 ? -13.984 1.005 -7.242 1 83.25 181 ASP A O 1
ATOM 1434 N N . LEU A 1 182 ? -14.094 2.547 -5.613 1 86.06 182 LEU A N 1
ATOM 1435 C CA . LEU A 1 182 ? -14.008 1.613 -4.496 1 86.06 182 LEU A CA 1
ATOM 1436 C C . LEU A 1 182 ? -14.836 2.102 -3.314 1 86.06 182 LEU A C 1
ATOM 1438 O O . LEU A 1 182 ? -14.867 3.299 -3.025 1 86.06 182 LEU A O 1
ATOM 1442 N N . ILE A 1 183 ? -15.562 1.232 -2.754 1 90.06 183 ILE A N 1
ATOM 1443 C CA . ILE A 1 183 ? -16.25 1.514 -1.495 1 90.06 183 ILE A CA 1
ATOM 1444 C C . ILE A 1 183 ? -15.562 0.752 -0.359 1 90.06 183 ILE A C 1
ATOM 1446 O O . ILE A 1 183 ? -15.352 -0.458 -0.454 1 90.06 183 ILE A O 1
ATOM 1450 N N . LEU A 1 184 ? -15.211 1.46 0.667 1 88.94 184 LEU A N 1
ATOM 1451 C CA . LEU A 1 184 ? -14.469 0.903 1.793 1 88.94 184 LEU A CA 1
ATOM 1452 C C . LEU A 1 184 ? -15.211 1.13 3.102 1 88.94 184 LEU A C 1
ATOM 1454 O O . LEU A 1 184 ? -15.656 2.248 3.385 1 88.94 184 LEU A O 1
ATOM 1458 N N . SER A 1 185 ? -15.344 0.065 3.869 1 91.31 185 SER A N 1
ATOM 1459 C CA . SER A 1 185 ? -15.992 0.164 5.176 1 91.31 185 SER A CA 1
ATOM 1460 C C . SER A 1 185 ? -15.078 -0.365 6.281 1 91.31 185 SER A C 1
ATOM 1462 O O . SER A 1 185 ? -15.062 -1.567 6.555 1 91.31 185 SER A O 1
ATOM 1464 N N . PRO A 1 186 ? -14.391 0.499 6.93 1 89.06 186 PRO A N 1
ATOM 1465 C CA . PRO A 1 186 ? -13.5 0.089 8.016 1 89.06 186 PRO A CA 1
ATOM 1466 C C . PRO A 1 186 ? -14.211 -0.005 9.367 1 89.06 186 PRO A C 1
ATOM 1468 O O . PRO A 1 186 ? -15.297 0.552 9.531 1 89.06 186 PRO A O 1
ATOM 1471 N N . ARG A 1 187 ? -13.539 -0.762 10.273 1 88.19 187 ARG A N 1
ATOM 1472 C CA . ARG A 1 187 ? -14.023 -0.779 11.648 1 88.19 187 ARG A CA 1
ATOM 1473 C C . ARG A 1 187 ? -13.805 0.571 12.32 1 88.19 187 ARG A C 1
ATOM 1475 O O . ARG A 1 187 ? -14.633 1.018 13.117 1 88.19 187 ARG A O 1
ATOM 1482 N N . ILE A 1 188 ? -12.727 1.184 12.07 1 90.12 188 ILE A N 1
ATOM 1483 C CA . ILE A 1 188 ? -12.336 2.473 12.625 1 90.12 188 ILE A CA 1
ATOM 1484 C C . ILE A 1 188 ? -11.969 3.434 11.5 1 90.12 188 ILE A C 1
ATOM 1486 O O . ILE A 1 188 ? -11.297 3.047 10.539 1 90.12 188 ILE A O 1
ATOM 1490 N N . LEU A 1 189 ? -12.453 4.656 11.602 1 91.94 189 LEU A N 1
ATOM 1491 C CA . LEU A 1 189 ? -12.156 5.719 10.641 1 91.94 189 LEU A CA 1
ATOM 1492 C C . LEU A 1 189 ? -11.641 6.961 11.359 1 91.94 189 LEU A C 1
ATOM 1494 O O . LEU A 1 189 ? -12.32 7.508 12.227 1 91.94 189 LEU A O 1
ATOM 1498 N N . VAL A 1 190 ? -10.406 7.34 11.094 1 93.5 190 VAL A N 1
ATOM 1499 C CA . VAL A 1 190 ? -9.875 8.602 11.594 1 93.5 190 VAL A CA 1
ATOM 1500 C C . VAL A 1 190 ? -9.742 9.602 10.453 1 93.5 190 VAL A C 1
ATOM 1502 O O . VAL A 1 190 ? -8.898 9.43 9.562 1 93.5 190 VAL A O 1
ATOM 1505 N N . ASN A 1 191 ? -10.57 10.641 10.453 1 93.5 191 ASN A N 1
ATOM 1506 C CA . ASN A 1 191 ? -10.492 11.719 9.469 1 93.5 191 ASN A CA 1
ATOM 1507 C C . ASN A 1 191 ? -9.43 12.742 9.844 1 93.5 191 ASN A C 1
ATOM 1509 O O . ASN A 1 191 ? -9.664 13.617 10.672 1 93.5 191 ASN A O 1
ATOM 1513 N N . SER A 1 192 ? -8.281 12.617 9.25 1 93.25 192 SER A N 1
ATOM 1514 C CA . SER A 1 192 ? -7.16 13.531 9.414 1 93.25 192 SER A CA 1
ATOM 1515 C C . SER A 1 192 ? -6.773 14.172 8.086 1 93.25 192 SER A C 1
ATOM 1517 O O . SER A 1 192 ? -5.59 14.328 7.789 1 93.25 192 SER A O 1
ATOM 1519 N N . ALA A 1 193 ? -7.777 14.57 7.281 1 91.62 193 ALA A N 1
ATOM 1520 C CA . ALA A 1 193 ? -7.578 14.992 5.898 1 91.62 193 ALA A CA 1
ATOM 1521 C C . ALA A 1 193 ? -7.152 16.453 5.828 1 91.62 193 ALA A C 1
ATOM 1523 O O . ALA A 1 193 ? -7.18 17.062 4.754 1 91.62 193 ALA A O 1
ATOM 1524 N N . GLY A 1 194 ? -6.801 17.062 6.914 1 91 194 GLY A N 1
ATOM 1525 C CA . GLY A 1 194 ? -6.273 18.422 6.914 1 91 194 GLY A CA 1
ATOM 1526 C C . GLY A 1 194 ? -7.203 19.422 6.254 1 91 194 GLY A C 1
ATOM 1527 O O . GLY A 1 194 ? -8.352 19.594 6.676 1 91 194 GLY A O 1
ATOM 1528 N N . LEU A 1 195 ? -6.836 19.953 5.07 1 92.25 195 LEU A N 1
ATOM 1529 C CA . LEU A 1 195 ? -7.582 20.984 4.355 1 92.25 195 LEU A CA 1
ATOM 1530 C C . LEU A 1 195 ? -8.914 20.438 3.85 1 92.25 195 LEU A C 1
ATOM 1532 O O . LEU A 1 195 ? -9.852 21.203 3.613 1 92.25 195 LEU A O 1
ATOM 1536 N N . GLY A 1 196 ? -9 19.125 3.732 1 93 196 GLY A N 1
ATOM 1537 C CA . GLY A 1 196 ? -10.211 18.516 3.199 1 93 196 GLY A CA 1
ATOM 1538 C C . GLY A 1 196 ? -11.078 17.875 4.266 1 93 196 GLY A C 1
ATOM 1539 O O . GLY A 1 196 ? -12.141 17.328 3.967 1 93 196 GLY A O 1
ATOM 1540 N N . ALA A 1 197 ? -10.695 17.984 5.535 1 93.94 197 ALA A N 1
ATOM 1541 C CA . ALA A 1 197 ? -11.344 17.234 6.609 1 93.94 197 ALA A CA 1
ATOM 1542 C C . ALA A 1 197 ? -12.805 17.656 6.766 1 93.94 197 ALA A C 1
ATOM 1544 O O . ALA A 1 197 ? -13.68 16.797 6.891 1 93.94 197 ALA A O 1
ATOM 1545 N N . LEU A 1 198 ? -13.062 18.969 6.816 1 96.31 198 LEU A N 1
ATOM 1546 C CA . LEU A 1 198 ? -14.422 19.453 7.012 1 96.31 198 LEU A CA 1
ATOM 1547 C C . LEU A 1 198 ? -15.297 19.141 5.805 1 96.31 198 LEU A C 1
ATOM 1549 O O . LEU A 1 198 ? -16.422 18.656 5.953 1 96.31 198 LEU A O 1
ATOM 1553 N N . ALA A 1 199 ? -14.781 19.406 4.629 1 95.62 199 ALA A N 1
ATOM 1554 C CA . ALA A 1 199 ? -15.523 19.094 3.408 1 95.62 199 ALA A CA 1
ATOM 1555 C C . ALA A 1 199 ? -15.883 17.609 3.344 1 95.62 199 ALA A C 1
ATOM 1557 O O . ALA A 1 199 ? -17 17.266 2.979 1 95.62 199 ALA A O 1
ATOM 1558 N N . LEU A 1 200 ? -14.938 16.75 3.703 1 94.88 200 LEU A N 1
ATOM 1559 C CA . LEU A 1 200 ? -15.164 15.312 3.693 1 94.88 200 LEU A CA 1
ATOM 1560 C C . LEU A 1 200 ? -16.281 14.938 4.672 1 94.88 200 LEU A C 1
ATOM 1562 O O . LEU A 1 200 ? -17.172 14.164 4.328 1 94.88 200 LEU A O 1
ATOM 1566 N N . SER A 1 201 ? -16.188 15.453 5.883 1 96.75 201 SER A N 1
ATOM 1567 C CA . SER A 1 201 ? -17.188 15.156 6.906 1 96.75 201 SER A CA 1
ATOM 1568 C C . SER A 1 201 ? -18.594 15.562 6.449 1 96.75 201 SER A C 1
ATOM 1570 O O . SER A 1 201 ? -19.562 14.844 6.695 1 96.75 201 SER A O 1
ATOM 1572 N N . LYS A 1 202 ? -18.719 16.641 5.797 1 97 202 LYS A N 1
ATOM 1573 C CA . LYS A 1 202 ? -20.016 17.109 5.316 1 97 202 LYS A CA 1
ATOM 1574 C C . LYS A 1 202 ? -20.578 16.188 4.242 1 97 202 LYS A C 1
ATOM 1576 O O . LYS A 1 202 ? -21.797 16.156 4.008 1 97 202 LYS A O 1
ATOM 1581 N N . ARG A 1 203 ? -19.734 15.445 3.615 1 95.75 203 ARG A N 1
ATOM 1582 C CA . ARG A 1 203 ? -20.141 14.578 2.516 1 95.75 203 ARG A CA 1
ATOM 1583 C C . ARG A 1 203 ? -20.375 13.148 3.006 1 95.75 203 ARG A C 1
ATOM 1585 O O . ARG A 1 203 ? -20.609 12.242 2.203 1 95.75 203 ARG A O 1
ATOM 1592 N N . ILE A 1 204 ? -20.281 12.922 4.23 1 96.19 204 ILE A N 1
ATOM 1593 C CA . ILE A 1 204 ? -20.672 11.633 4.789 1 96.19 204 ILE A CA 1
ATOM 1594 C C . ILE A 1 204 ? -22.156 11.672 5.16 1 96.19 204 ILE A C 1
ATOM 1596 O O . ILE A 1 204 ? -22.531 12.227 6.195 1 96.19 204 ILE A O 1
ATOM 1600 N N . HIS A 1 205 ? -22.984 11.102 4.316 1 96.94 205 HIS A N 1
ATOM 1601 C CA . HIS A 1 205 ? -24.422 11.031 4.594 1 96.94 205 HIS A CA 1
ATOM 1602 C C . HIS A 1 205 ? -24.688 10.234 5.859 1 96.94 205 HIS A C 1
ATOM 1604 O O . HIS A 1 205 ? -24.188 9.117 6.016 1 96.94 205 HIS A O 1
ATOM 1610 N N . GLY A 1 206 ? -25.469 10.773 6.75 1 95.88 206 GLY A N 1
ATOM 1611 C CA . GLY A 1 206 ? -25.734 10.156 8.039 1 95.88 206 GLY A CA 1
ATOM 1612 C C . GLY A 1 206 ? -25.031 10.875 9.188 1 95.88 206 GLY A C 1
ATOM 1613 O O . GLY A 1 206 ? -25.406 10.695 10.352 1 95.88 206 GLY A O 1
ATOM 1614 N N . LEU A 1 207 ? -23.984 11.547 8.867 1 95.81 207 LEU A N 1
ATOM 1615 C CA . LEU A 1 207 ? -23.375 12.438 9.844 1 95.81 207 LEU A CA 1
ATOM 1616 C C . LEU A 1 207 ? -24.094 13.781 9.898 1 95.81 207 LEU A C 1
ATOM 1618 O O . LEU A 1 207 ? -24.328 14.406 8.859 1 95.81 207 LEU A O 1
ATOM 1622 N N . ASP A 1 208 ? -24.406 14.266 11.039 1 94.88 208 ASP A N 1
ATOM 1623 C CA . ASP A 1 208 ? -25.141 15.516 11.203 1 94.88 208 ASP A CA 1
ATOM 1624 C C . ASP A 1 208 ? -24.297 16.703 10.789 1 94.88 208 ASP A C 1
ATOM 1626 O O . ASP A 1 208 ? -23.297 17.031 11.43 1 94.88 208 ASP A O 1
ATOM 1630 N N . ASN A 1 209 ? -24.734 17.391 9.812 1 94.25 209 ASN A N 1
ATOM 1631 C CA . ASN A 1 209 ? -24 18.547 9.305 1 94.25 209 ASN A CA 1
ATOM 1632 C C . ASN A 1 209 ? -23.984 19.688 10.312 1 94.25 209 ASN A C 1
ATOM 1634 O O . ASN A 1 209 ? -23.125 20.562 10.258 1 94.25 209 ASN A O 1
ATOM 1638 N N . GLY A 1 210 ? -24.938 19.672 11.156 1 94.38 210 GLY A N 1
ATOM 1639 C CA . GLY A 1 210 ? -25.047 20.75 12.133 1 94.38 210 GLY A CA 1
ATOM 1640 C C . GLY A 1 210 ? -23.891 20.797 13.109 1 94.38 210 GLY A C 1
ATOM 1641 O O . GLY A 1 210 ? -23.594 21.844 13.688 1 94.38 210 GLY A O 1
ATOM 1642 N N . ILE A 1 211 ? -23.219 19.703 13.289 1 95 211 ILE A N 1
ATOM 1643 C CA . ILE A 1 211 ? -22.141 19.656 14.266 1 95 211 ILE A CA 1
ATOM 1644 C C . ILE A 1 211 ? -20.797 19.906 13.57 1 95 211 ILE A C 1
ATOM 1646 O O . ILE A 1 211 ? -19.75 19.953 14.219 1 95 211 ILE A O 1
ATOM 1650 N N . ILE A 1 212 ? -20.75 20.031 12.258 1 96.38 212 ILE A N 1
ATOM 1651 C CA . ILE A 1 212 ? -19.547 20.281 11.484 1 96.38 212 ILE A CA 1
ATOM 1652 C C . ILE A 1 212 ? -19.328 21.781 11.336 1 96.38 212 ILE A C 1
ATOM 1654 O O . ILE A 1 212 ? -20.156 22.484 10.742 1 96.38 212 ILE A O 1
ATOM 1658 N N . PRO A 1 213 ? -18.219 22.312 11.812 1 95.81 213 PRO A N 1
ATOM 1659 C CA . PRO A 1 213 ? -17.953 23.75 11.68 1 95.81 213 PRO A CA 1
ATOM 1660 C C . PRO A 1 213 ? -17.828 24.203 10.227 1 95.81 213 PRO A C 1
ATOM 1662 O O . PRO A 1 213 ? -17.625 23.375 9.336 1 95.81 213 PRO A O 1
ATOM 1665 N N . ARG A 1 214 ? -17.984 25.484 10.047 1 94.12 214 ARG A N 1
ATOM 1666 C CA . ARG A 1 214 ? -17.734 26.062 8.734 1 94.12 214 ARG A CA 1
ATOM 1667 C C . ARG A 1 214 ? -16.234 26.172 8.469 1 94.12 214 ARG A C 1
ATOM 1669 O O . ARG A 1 214 ? -15.477 26.641 9.32 1 94.12 214 ARG A O 1
ATOM 1676 N N . PRO A 1 215 ? -15.883 25.734 7.273 1 95.75 215 PRO A N 1
ATOM 1677 C CA . PRO A 1 215 ? -14.453 25.828 6.961 1 95.75 215 PRO A CA 1
ATOM 1678 C C . PRO A 1 215 ? -14.031 27.234 6.551 1 95.75 215 PRO A C 1
ATOM 1680 O O . PRO A 1 215 ? -14.781 27.938 5.871 1 95.75 215 PRO A O 1
ATOM 1683 N N . TYR A 1 216 ? -12.891 27.672 6.961 1 95.31 216 TYR A N 1
ATOM 1684 C CA . TYR A 1 216 ? -12.188 28.859 6.488 1 95.31 216 TYR A CA 1
ATOM 1685 C C . TYR A 1 216 ? -10.742 28.531 6.125 1 95.31 216 TYR A C 1
ATOM 1687 O O . TYR A 1 216 ? -10.156 27.594 6.668 1 95.31 216 TYR A O 1
ATOM 1695 N N . PHE A 1 217 ? -10.211 29.281 5.148 1 95.25 217 PHE A N 1
ATOM 1696 C CA . PHE A 1 217 ? -8.836 29.062 4.703 1 95.25 217 PHE A CA 1
ATOM 1697 C C . PHE A 1 217 ? -8.07 30.375 4.641 1 95.25 217 PHE A C 1
ATOM 1699 O O . PHE A 1 217 ? -8.617 31.391 4.207 1 95.25 217 PHE A O 1
ATOM 1706 N N . ALA A 1 218 ? -6.887 30.344 5.125 1 93.38 218 ALA A N 1
ATOM 1707 C CA . ALA A 1 218 ? -6.008 31.516 5.059 1 93.38 218 ALA A CA 1
ATOM 1708 C C . ALA A 1 218 ? -4.645 31.141 4.484 1 93.38 218 ALA A C 1
ATOM 1710 O O . ALA A 1 218 ? -4.012 30.188 4.945 1 93.38 218 ALA A O 1
ATOM 1711 N N . ARG A 1 219 ? -4.23 31.891 3.504 1 92.69 219 ARG A N 1
ATOM 1712 C CA . ARG A 1 219 ? -2.895 31.719 2.949 1 92.69 219 ARG A CA 1
ATOM 1713 C C . ARG A 1 219 ? -1.875 32.594 3.689 1 92.69 219 ARG A C 1
ATOM 1715 O O . ARG A 1 219 ? -2.16 33.719 4.039 1 92.69 219 ARG A O 1
ATOM 1722 N N . GLY A 1 220 ? -0.745 31.984 4.004 1 92.06 220 GLY A N 1
ATOM 1723 C CA . GLY A 1 220 ? 0.402 32.688 4.547 1 92.06 220 GLY A CA 1
ATOM 1724 C C . GLY A 1 220 ? 1.636 32.594 3.672 1 92.06 220 GLY A C 1
ATOM 1725 O O . GLY A 1 220 ? 2.082 31.5 3.338 1 92.06 220 GLY A O 1
ATOM 1726 N N . CYS A 1 221 ? 2.199 33.781 3.316 1 93.06 221 CYS A N 1
ATOM 1727 C CA . CYS A 1 221 ? 3.389 33.812 2.473 1 93.06 221 CYS A CA 1
ATOM 1728 C C . CYS A 1 221 ? 4.641 34.062 3.309 1 93.06 221 CYS A C 1
ATOM 1730 O O . CYS A 1 221 ? 4.586 34.719 4.34 1 93.06 221 CYS A O 1
ATOM 1732 N N . TYR A 1 222 ? 5.695 33.469 2.801 1 93.94 222 TYR A N 1
ATOM 1733 C CA . TYR A 1 222 ? 7.012 33.688 3.398 1 93.94 222 TYR A CA 1
ATOM 1734 C C . TYR A 1 222 ? 7.996 34.219 2.377 1 93.94 222 TYR A C 1
ATOM 1736 O O . TYR A 1 222 ? 7.977 33.844 1.208 1 93.94 222 TYR A O 1
ATOM 1744 N N . PHE A 1 223 ? 8.828 35.094 2.84 1 96.44 223 PHE A N 1
ATOM 1745 C CA . PHE A 1 223 ? 9.914 35.656 2.039 1 96.44 223 PHE A CA 1
ATOM 1746 C C . PHE A 1 223 ? 11.266 35.281 2.635 1 96.44 223 PHE A C 1
ATOM 1748 O O . PHE A 1 223 ? 11.438 35.281 3.857 1 96.44 223 PHE A O 1
ATOM 1755 N N . THR A 1 224 ? 12.156 34.938 1.786 1 96.44 224 THR A N 1
ATOM 1756 C CA . THR A 1 224 ? 13.5 34.562 2.201 1 96.44 224 THR A CA 1
ATOM 1757 C C . THR A 1 224 ? 14.43 35.781 2.152 1 96.44 224 THR A C 1
ATOM 1759 O O . THR A 1 224 ? 14.383 36.562 1.208 1 96.44 224 THR A O 1
ATOM 1762 N N . LEU A 1 225 ? 15.219 35.875 3.211 1 97.5 225 LEU A N 1
ATOM 1763 C CA . LEU A 1 225 ? 16.219 36.938 3.232 1 97.5 225 LEU A CA 1
ATOM 1764 C C . LEU A 1 225 ? 17.391 36.594 2.328 1 97.5 225 LEU A C 1
ATOM 1766 O O . LEU A 1 225 ? 17.984 35.5 2.445 1 97.5 225 LEU A O 1
ATOM 1770 N N . SER A 1 226 ? 17.625 37.531 1.455 1 94.19 226 SER A N 1
ATOM 1771 C CA . SER A 1 226 ? 18.734 37.312 0.528 1 94.19 226 SER A CA 1
ATOM 1772 C C . SER A 1 226 ? 19.797 38.406 0.682 1 94.19 226 SER A C 1
ATOM 1774 O O . SER A 1 226 ? 19.578 39.406 1.378 1 94.19 226 SER A O 1
ATOM 1776 N N . ASN A 1 227 ? 20.984 38.125 0.136 1 87.19 227 ASN A N 1
ATOM 1777 C CA . ASN A 1 227 ? 22.078 39.094 0.005 1 87.19 227 ASN A CA 1
ATOM 1778 C C . ASN A 1 227 ? 22.625 39.5 1.367 1 87.19 227 ASN A C 1
ATOM 1780 O O . ASN A 1 227 ? 22.859 40.656 1.622 1 87.19 227 ASN A O 1
ATOM 1784 N N . VAL A 1 228 ? 22.594 38.5 2.256 1 85 228 VAL A N 1
ATOM 1785 C CA . VAL A 1 228 ? 23.266 38.719 3.539 1 85 228 VAL A CA 1
ATOM 1786 C C . VAL A 1 228 ? 24.438 37.75 3.691 1 85 228 VAL A C 1
ATOM 1788 O O . VAL A 1 228 ? 24.406 36.656 3.178 1 85 228 VAL A O 1
ATOM 1791 N N . ARG A 1 229 ? 25.5 38.219 4.281 1 80.25 229 ARG A N 1
ATOM 1792 C CA . ARG A 1 229 ? 26.719 37.438 4.453 1 80.25 229 ARG A CA 1
ATOM 1793 C C . ARG A 1 229 ? 26.531 36.375 5.543 1 80.25 229 ARG A C 1
ATOM 1795 O O . ARG A 1 229 ? 26.984 35.25 5.395 1 80.25 229 ARG A O 1
ATOM 1802 N N . SER A 1 230 ? 25.906 36.875 6.543 1 88.31 230 SER A N 1
ATOM 1803 C CA . SER A 1 230 ? 25.625 36 7.684 1 88.31 230 SER A CA 1
ATOM 1804 C C . SER A 1 230 ? 24.203 36.188 8.195 1 88.31 230 SER A C 1
ATOM 1806 O O . SER A 1 230 ? 23.641 37.281 8.055 1 88.31 230 SER A O 1
ATOM 1808 N N . PRO A 1 231 ? 23.688 35.125 8.797 1 92.56 231 PRO A N 1
ATOM 1809 C CA . PRO A 1 231 ? 22.328 35.281 9.328 1 92.56 231 PRO A CA 1
ATOM 1810 C C . PRO A 1 231 ? 22.266 36.312 10.453 1 92.56 231 PRO A C 1
ATOM 1812 O O . PRO A 1 231 ? 23.047 36.25 11.406 1 92.56 231 PRO A O 1
ATOM 1815 N N . PRO A 1 232 ? 21.359 37.188 10.297 1 96.06 232 PRO A N 1
ATOM 1816 C CA . PRO A 1 232 ? 21.25 38.219 11.312 1 96.06 232 PRO A CA 1
ATOM 1817 C C . PRO A 1 232 ? 20.672 37.719 12.633 1 96.06 232 PRO A C 1
ATOM 1819 O O . PRO A 1 232 ? 20.75 38.406 13.648 1 96.06 232 PRO A O 1
ATOM 1822 N N . PHE A 1 233 ? 20.094 36.625 12.633 1 97.12 233 PHE A N 1
ATOM 1823 C CA . PHE A 1 233 ? 19.453 36.094 13.828 1 97.12 233 PHE A CA 1
ATOM 1824 C C . PHE A 1 233 ? 19.875 34.625 14.039 1 97.12 233 PHE A C 1
ATOM 1826 O O . PHE A 1 233 ? 20.094 33.906 13.078 1 97.12 233 PHE A O 1
ATOM 1833 N N . GLN A 1 234 ? 19.875 34.219 15.328 1 96.5 234 GLN A N 1
ATOM 1834 C CA . GLN A 1 234 ? 20.188 32.844 15.703 1 96.5 234 GLN A CA 1
ATOM 1835 C C . GLN A 1 234 ? 19 32.188 16.406 1 96.5 234 GLN A C 1
ATOM 1837 O O . GLN A 1 234 ? 18.984 30.984 16.594 1 96.5 234 GLN A O 1
ATOM 1842 N N . HIS A 1 235 ? 18.016 32.969 16.812 1 96.5 235 HIS A N 1
ATOM 1843 C CA . HIS A 1 235 ? 16.781 32.531 17.438 1 96.5 235 HIS A CA 1
ATOM 1844 C C . HIS A 1 235 ? 15.578 32.875 16.562 1 96.5 235 HIS A C 1
ATOM 1846 O O . HIS A 1 235 ? 15.68 33.719 15.656 1 96.5 235 HIS A O 1
ATOM 1852 N N . LEU A 1 236 ? 14.5 32.188 16.781 1 95.62 236 LEU A N 1
ATOM 1853 C CA . LEU A 1 236 ? 13.242 32.656 16.203 1 95.62 236 LEU A CA 1
ATOM 1854 C C . LEU A 1 236 ? 12.812 33.969 16.844 1 95.62 236 LEU A C 1
ATOM 1856 O O . LEU A 1 236 ? 13.023 34.188 18.047 1 95.62 236 LEU A O 1
ATOM 1860 N N . ILE A 1 237 ? 12.281 34.875 16.047 1 96.31 237 ILE A N 1
ATOM 1861 C CA . ILE A 1 237 ? 11.781 36.125 16.562 1 96.31 237 ILE A CA 1
ATOM 1862 C C . ILE A 1 237 ? 10.297 36.281 16.234 1 96.31 237 ILE A C 1
ATOM 1864 O O . ILE A 1 237 ? 9.906 36.25 15.07 1 96.31 237 ILE A O 1
ATOM 1868 N N . TYR A 1 238 ? 9.516 36.438 17.281 1 94.19 238 TYR A N 1
ATOM 1869 C CA . TYR A 1 238 ? 8.07 36.562 17.141 1 94.19 238 TYR A CA 1
ATOM 1870 C C . TYR A 1 238 ? 7.574 37.875 17.734 1 94.19 238 TYR A C 1
ATOM 1872 O O . TYR A 1 238 ? 7.426 38 18.953 1 94.19 238 TYR A O 1
ATOM 1880 N N . PRO A 1 239 ? 7.277 38.844 16.891 1 94.06 239 PRO A N 1
ATOM 1881 C CA . PRO A 1 239 ? 6.707 40.062 17.422 1 94.06 239 PRO A CA 1
ATOM 1882 C C . PRO A 1 239 ? 5.262 39.906 17.891 1 94.06 239 PRO A C 1
ATOM 1884 O O . PRO A 1 239 ? 4.535 39.062 17.375 1 94.06 239 PRO A O 1
ATOM 1887 N N . ILE A 1 240 ? 4.922 40.594 18.875 1 87.56 240 ILE A N 1
ATOM 1888 C CA . ILE A 1 240 ? 3.521 40.656 19.266 1 87.56 240 ILE A CA 1
ATOM 1889 C C . ILE A 1 240 ? 2.711 41.406 18.219 1 87.56 240 ILE A C 1
ATOM 1891 O O . ILE A 1 240 ? 3.057 42.5 17.828 1 87.56 240 ILE A O 1
ATOM 1895 N N . PRO A 1 241 ? 1.694 40.594 17.719 1 71.81 241 PRO A N 1
ATOM 1896 C CA . PRO A 1 241 ? 0.926 41.312 16.688 1 71.81 241 PRO A CA 1
ATOM 1897 C C . PRO A 1 241 ? 0.18 42.531 17.219 1 71.81 241 PRO A C 1
ATOM 1899 O O . PRO A 1 241 ? -0.33 42.5 18.344 1 71.81 241 PRO A O 1
ATOM 1902 N N . GLU A 1 242 ? 0.365 43.625 16.531 1 62.38 242 GLU A N 1
ATOM 1903 C CA . GLU A 1 242 ? -0.471 44.812 16.812 1 62.38 242 GLU A CA 1
ATOM 1904 C C . GLU A 1 242 ? -1.864 44.625 16.219 1 62.38 242 GLU A C 1
ATOM 1906 O O . GLU A 1 242 ? -2.068 43.812 15.32 1 62.38 242 GLU A O 1
ATOM 1911 N N . ASP A 1 243 ? -2.729 45.281 16.859 1 56.59 243 ASP A N 1
ATOM 1912 C CA . ASP A 1 243 ? -4.055 45.312 16.25 1 56.59 243 ASP A CA 1
ATOM 1913 C C . ASP A 1 243 ? -3.971 45.688 14.773 1 56.59 243 ASP A C 1
ATOM 1915 O O . ASP A 1 243 ? -3.48 46.781 14.422 1 56.59 243 ASP A O 1
ATOM 1919 N N . GLY A 1 244 ? -4.27 44.844 13.906 1 50.38 244 GLY A N 1
ATOM 1920 C CA . GLY A 1 244 ? -4.238 45.094 12.469 1 50.38 244 GLY A CA 1
ATOM 1921 C C . GLY A 1 244 ? -2.92 44.719 11.828 1 50.38 244 GLY A C 1
ATOM 1922 O O . GLY A 1 244 ? -2.795 44.75 10.602 1 50.38 244 GLY A O 1
ATOM 1923 N N . GLY A 1 245 ? -2.006 44.438 12.633 1 56.78 245 GLY A N 1
ATOM 1924 C CA . GLY A 1 245 ? -0.706 44.125 12.055 1 56.78 245 GLY A CA 1
ATOM 1925 C C . GLY A 1 245 ? -0.537 42.688 11.703 1 56.78 245 GLY A C 1
ATOM 1926 O O . GLY A 1 245 ? -1.332 41.844 12.133 1 56.78 245 GLY A O 1
ATOM 1927 N N . LEU A 1 246 ? 0.472 42.375 10.766 1 65.06 246 LEU A N 1
ATOM 1928 C CA . LEU A 1 246 ? 0.668 41.031 10.227 1 65.06 246 LEU A CA 1
ATOM 1929 C C . LEU A 1 246 ? 1.4 40.156 11.227 1 65.06 246 LEU A C 1
ATOM 1931 O O . LEU A 1 246 ? 1.215 38.938 11.234 1 65.06 246 LEU A O 1
ATOM 1935 N N . GLY A 1 247 ? 2.162 40.75 12.156 1 78.06 247 GLY A N 1
ATOM 1936 C CA . GLY A 1 247 ? 2.977 39.969 13.062 1 78.06 247 GLY A CA 1
ATOM 1937 C C . GLY A 1 247 ? 3.932 39.031 12.336 1 78.06 247 GLY A C 1
ATOM 1938 O O . GLY A 1 247 ? 3.936 37.812 12.578 1 78.06 247 GLY A O 1
ATOM 1939 N N . VAL A 1 248 ? 4.781 39.562 11.492 1 90.69 248 VAL A N 1
ATOM 1940 C CA . VAL A 1 248 ? 5.715 38.812 10.648 1 90.69 248 VAL A CA 1
ATOM 1941 C C . VAL A 1 248 ? 6.855 38.25 11.5 1 90.69 248 VAL A C 1
ATOM 1943 O O . VAL A 1 248 ? 7.605 39.031 12.109 1 90.69 248 VAL A O 1
ATOM 1946 N N . HIS A 1 249 ? 6.988 36.938 11.531 1 92.62 249 HIS A N 1
ATOM 1947 C CA . HIS A 1 249 ? 7.988 36.25 12.344 1 92.62 249 HIS A CA 1
ATOM 1948 C C . HIS A 1 249 ? 9.273 36.031 11.562 1 92.62 249 HIS A C 1
ATOM 1950 O O . HIS A 1 249 ? 9.266 36.031 10.328 1 92.62 249 HIS A O 1
ATOM 1956 N N . VAL A 1 250 ? 10.336 35.906 12.367 1 94.75 250 VAL A N 1
ATOM 1957 C CA . VAL A 1 250 ? 11.578 35.344 11.852 1 94.75 250 VAL A CA 1
ATOM 1958 C C . VAL A 1 250 ? 11.609 33.844 12.102 1 94.75 250 VAL A C 1
ATOM 1960 O O . VAL A 1 250 ? 11.445 33.406 13.242 1 94.75 250 VAL A O 1
ATOM 1963 N N . THR A 1 251 ? 11.773 33.125 11.062 1 92.56 251 THR A N 1
ATOM 1964 C CA . THR A 1 251 ? 12.047 31.688 11.188 1 92.56 251 THR A CA 1
ATOM 1965 C C . THR A 1 251 ? 13.367 31.328 10.516 1 92.56 251 THR A C 1
ATOM 1967 O O . THR A 1 251 ? 13.867 32.062 9.68 1 92.56 251 THR A O 1
ATOM 1970 N N . LEU A 1 252 ? 13.953 30.266 10.961 1 92.75 252 LEU A N 1
ATOM 1971 C CA . LEU A 1 252 ? 15.211 29.75 10.43 1 92.75 252 LEU A CA 1
ATOM 1972 C C . LEU A 1 252 ? 15.062 28.297 9.992 1 92.75 252 LEU A C 1
ATOM 1974 O O . LEU A 1 252 ? 14.289 27.547 10.578 1 92.75 252 LEU A O 1
ATOM 1978 N N . ASP A 1 253 ? 15.789 27.938 8.945 1 88.75 253 ASP A N 1
ATOM 1979 C CA . ASP A 1 253 ? 15.938 26.516 8.68 1 88.75 253 ASP A CA 1
ATOM 1980 C C . ASP A 1 253 ? 17.219 25.969 9.281 1 88.75 253 ASP A C 1
ATOM 1982 O O . ASP A 1 253 ? 17.969 26.703 9.945 1 88.75 253 ASP A O 1
ATOM 1986 N N . LEU A 1 254 ? 17.453 24.734 9.117 1 92.38 254 LEU A N 1
ATOM 1987 C CA . LEU A 1 254 ? 18.562 24.078 9.797 1 92.38 254 LEU A CA 1
ATOM 1988 C C . LEU A 1 254 ? 19.906 24.562 9.273 1 92.38 254 LEU A C 1
ATOM 1990 O O . LEU A 1 254 ? 20.938 24.391 9.922 1 92.38 254 LEU A O 1
ATOM 1994 N N . ASN A 1 255 ? 19.922 25.203 8.133 1 91.38 255 ASN A N 1
ATOM 1995 C CA . ASN A 1 255 ? 21.156 25.75 7.559 1 91.38 255 ASN A CA 1
ATOM 1996 C C . ASN A 1 255 ? 21.328 27.219 7.922 1 91.38 255 ASN A C 1
ATOM 1998 O O . ASN A 1 255 ? 22.297 27.859 7.508 1 91.38 255 ASN A O 1
ATOM 2002 N N . GLY A 1 256 ? 20.422 27.812 8.578 1 92.56 256 GLY A N 1
ATOM 2003 C CA . GLY A 1 256 ? 20.531 29.188 9.039 1 92.56 256 GLY A CA 1
ATOM 2004 C C . GLY A 1 256 ? 19.859 30.188 8.117 1 92.56 256 GLY A C 1
ATOM 2005 O O . GLY A 1 256 ? 19.953 31.391 8.328 1 92.56 256 GLY A O 1
ATOM 2006 N N . GLN A 1 257 ? 19.219 29.672 7.117 1 92.75 257 GLN A N 1
ATOM 2007 C CA . GLN A 1 257 ? 18.5 30.562 6.215 1 92.75 257 GLN A CA 1
ATOM 2008 C C . GLN A 1 257 ? 17.328 31.234 6.922 1 92.75 257 GLN A C 1
ATOM 2010 O O . GLN A 1 257 ? 16.5 30.547 7.52 1 92.75 257 GLN A O 1
ATOM 2015 N N . VAL A 1 258 ? 17.266 32.562 6.777 1 95.75 258 VAL A N 1
ATOM 2016 C CA . VAL A 1 258 ? 16.234 33.344 7.469 1 95.75 258 VAL A CA 1
ATOM 2017 C C . VAL A 1 258 ? 15.039 33.562 6.543 1 95.75 258 VAL A C 1
ATOM 2019 O O . VAL A 1 258 ? 15.203 33.844 5.359 1 95.75 258 VAL A O 1
ATOM 2022 N N . ARG A 1 259 ? 13.891 33.406 7.125 1 95.19 259 ARG A N 1
ATOM 2023 C CA . ARG A 1 259 ? 12.641 33.688 6.422 1 95.19 259 ARG A CA 1
ATOM 2024 C C . ARG A 1 259 ? 11.719 34.531 7.27 1 95.19 259 ARG A C 1
ATOM 2026 O O . ARG A 1 259 ? 11.766 34.5 8.5 1 95.19 259 ARG A O 1
ATOM 2033 N N . PHE A 1 260 ? 10.922 35.344 6.566 1 96.31 260 PHE A N 1
ATOM 2034 C CA . PHE A 1 260 ? 9.961 36.219 7.227 1 96.31 260 PHE A CA 1
ATOM 2035 C C . PHE A 1 260 ? 8.539 35.875 6.812 1 96.31 260 PHE A C 1
ATOM 2037 O O . PHE A 1 260 ? 8.25 35.719 5.625 1 96.31 260 PHE A O 1
ATOM 2044 N N . GLY A 1 261 ? 7.699 35.781 7.719 1 93.19 261 GLY A N 1
ATOM 2045 C CA . GLY A 1 261 ? 6.289 35.5 7.496 1 93.19 261 GLY A CA 1
ATOM 2046 C C . GLY A 1 261 ? 5.613 34.875 8.695 1 93.19 261 GLY A C 1
ATOM 2047 O O . GLY A 1 261 ? 6.18 34.844 9.789 1 93.19 261 GLY A O 1
ATOM 2048 N N . PRO A 1 262 ? 4.465 34.312 8.617 1 91 262 PRO A N 1
ATOM 2049 C CA . PRO A 1 262 ? 3.602 34.469 7.441 1 91 262 PRO A CA 1
ATOM 2050 C C . PRO A 1 262 ? 2.67 35.688 7.543 1 91 262 PRO A C 1
ATOM 2052 O O . PRO A 1 262 ? 2.461 36.219 8.641 1 91 262 PRO A O 1
ATOM 2055 N N . ASP A 1 263 ? 2.182 36.25 6.406 1 91.69 263 ASP A N 1
ATOM 2056 C CA . ASP A 1 263 ? 1.02 37.125 6.43 1 91.69 263 ASP A CA 1
ATOM 2057 C C . ASP A 1 263 ? -0.28 36.312 6.43 1 91.69 263 ASP A C 1
ATOM 2059 O O . ASP A 1 263 ? -0.28 35.125 6.734 1 91.69 263 ASP A O 1
ATOM 2063 N N . VAL A 1 264 ? -1.44 37 6.348 1 90.81 264 VAL A N 1
ATOM 2064 C CA . VAL A 1 264 ? -2.742 36.344 6.312 1 90.81 264 VAL A CA 1
ATOM 2065 C C . VAL A 1 264 ? -3.557 36.844 5.133 1 90.81 264 VAL A C 1
ATOM 2067 O O . VAL A 1 264 ? -3.783 38.062 5.016 1 90.81 264 VAL A O 1
ATOM 2070 N N . GLU A 1 265 ? -3.83 36 4.281 1 92.81 265 GLU A N 1
ATOM 2071 C CA . GLU A 1 265 ? -4.766 36.281 3.195 1 92.81 265 GLU A CA 1
ATOM 2072 C C . GLU A 1 265 ? -5.914 35.25 3.189 1 92.81 265 GLU A C 1
ATOM 2074 O O . GLU A 1 265 ? -5.703 34.062 2.928 1 92.81 265 GLU A O 1
ATOM 2079 N N . TRP A 1 266 ? -7.098 35.719 3.465 1 94.94 266 TRP A N 1
ATOM 2080 C CA . TRP A 1 266 ? -8.258 34.844 3.506 1 94.94 266 TRP A CA 1
ATOM 2081 C C . TRP A 1 266 ? -8.68 34.438 2.1 1 94.94 266 TRP A C 1
ATOM 2083 O O . TRP A 1 266 ? -8.703 35.281 1.187 1 94.94 266 TRP A O 1
ATOM 2093 N N . ILE A 1 267 ? -8.891 33.156 1.964 1 94.75 267 ILE A N 1
ATOM 2094 C CA . ILE A 1 267 ? -9.289 32.562 0.686 1 94.75 267 ILE A CA 1
ATOM 2095 C C . ILE A 1 267 ? -10.766 32.188 0.731 1 94.75 267 ILE A C 1
ATOM 2097 O O . ILE A 1 267 ? -11.195 31.438 1.617 1 94.75 267 ILE A O 1
ATOM 2101 N N . ASP A 1 268 ? -11.516 32.656 -0.255 1 93.06 268 ASP A N 1
ATOM 2102 C CA . ASP A 1 268 ? -12.938 32.344 -0.314 1 93.06 268 ASP A CA 1
ATOM 2103 C C . ASP A 1 268 ? -13.266 31.453 -1.507 1 93.06 268 ASP A C 1
ATOM 2105 O O . ASP A 1 268 ? -12.469 31.344 -2.441 1 93.06 268 ASP A O 1
ATOM 2109 N N . GLY A 1 269 ? -14.375 30.812 -1.41 1 91.12 269 GLY A N 1
ATOM 2110 C CA . GLY A 1 269 ? -14.945 30.109 -2.547 1 91.12 269 GLY A CA 1
ATOM 2111 C C . GLY A 1 269 ? -14.172 28.859 -2.922 1 91.12 269 GLY A C 1
ATOM 2112 O O . GLY A 1 269 ? -14.031 28.531 -4.105 1 91.12 269 GLY A O 1
ATOM 2113 N N . VAL A 1 270 ? -13.586 28.203 -1.978 1 92.69 270 VAL A N 1
ATOM 2114 C CA . VAL A 1 270 ? -12.867 26.969 -2.256 1 92.69 270 VAL A CA 1
ATOM 2115 C C . VAL A 1 270 ? -13.852 25.812 -2.385 1 92.69 270 VAL A C 1
ATOM 2117 O O . VAL A 1 270 ? -14.648 25.562 -1.476 1 92.69 270 VAL A O 1
ATOM 2120 N N . ASP A 1 271 ? -13.883 25.125 -3.498 1 92.56 271 ASP A N 1
ATOM 2121 C CA . ASP A 1 271 ? -14.773 23.984 -3.674 1 92.56 271 ASP A CA 1
ATOM 2122 C C . ASP A 1 271 ? -14.188 22.734 -3.043 1 92.56 271 ASP A C 1
ATOM 2124 O O . ASP A 1 271 ? -12.984 22.656 -2.777 1 92.56 271 ASP A O 1
ATOM 2128 N N . ASP A 1 272 ? -15.016 21.703 -2.832 1 91.62 272 ASP A N 1
ATOM 2129 C CA . ASP A 1 272 ? -14.641 20.5 -2.111 1 91.62 272 ASP A CA 1
ATOM 2130 C C . ASP A 1 272 ? -13.523 19.75 -2.838 1 91.62 272 ASP A C 1
ATOM 2132 O O . ASP A 1 272 ? -12.57 19.281 -2.207 1 91.62 272 ASP A O 1
ATOM 2136 N N . ILE A 1 273 ? -13.594 19.641 -4.133 1 89.31 273 ILE A N 1
ATOM 2137 C CA . ILE A 1 273 ? -12.617 18.891 -4.906 1 89.31 273 ILE A CA 1
ATOM 2138 C C . ILE A 1 273 ? -11.242 19.531 -4.793 1 89.31 273 ILE A C 1
ATOM 2140 O O . ILE A 1 273 ? -10.234 18.844 -4.645 1 89.31 273 ILE A O 1
ATOM 2144 N N . SER A 1 274 ? -11.227 20.844 -4.863 1 89.19 274 SER A N 1
ATOM 2145 C CA . SER A 1 274 ? -9.969 21.578 -4.688 1 89.19 274 SER A CA 1
ATOM 2146 C C . SER A 1 274 ? -9.383 21.328 -3.305 1 89.19 274 SER A C 1
ATOM 2148 O O . SER A 1 274 ? -8.164 21.203 -3.156 1 89.19 274 SER A O 1
ATOM 2150 N N . SER A 1 275 ? -10.242 21.234 -2.316 1 90.81 275 SER A N 1
ATOM 2151 C CA . SER A 1 275 ? -9.781 20.953 -0.961 1 90.81 275 SER A CA 1
ATOM 2152 C C . SER A 1 275 ? -9.219 19.531 -0.852 1 90.81 275 SER A C 1
ATOM 2154 O O . SER A 1 275 ? -8.188 19.312 -0.22 1 90.81 275 SER A O 1
ATOM 2156 N N . PHE A 1 276 ? -9.938 18.578 -1.556 1 89.5 276 PHE A N 1
ATOM 2157 C CA . PHE A 1 276 ? -9.508 17.188 -1.514 1 89.5 276 PHE A CA 1
ATOM 2158 C C . PHE A 1 276 ? -8.156 17.016 -2.195 1 89.5 276 PHE A C 1
ATOM 2160 O O . PHE A 1 276 ? -7.293 16.297 -1.697 1 89.5 276 PHE A O 1
ATOM 2167 N N . LEU A 1 277 ? -7.992 17.75 -3.299 1 88.31 277 LEU A N 1
ATOM 2168 C CA . LEU A 1 277 ? -6.828 17.531 -4.148 1 88.31 277 LEU A CA 1
ATOM 2169 C C . LEU A 1 277 ? -5.758 18.578 -3.881 1 88.31 277 LEU A C 1
ATOM 2171 O O . LEU A 1 277 ? -4.738 18.625 -4.578 1 88.31 277 LEU A O 1
ATOM 2175 N N . ASN A 1 278 ? -5.973 19.438 -2.881 1 89.12 278 ASN A N 1
ATOM 2176 C CA . ASN A 1 278 ? -5.039 20.5 -2.512 1 89.12 278 ASN A CA 1
ATOM 2177 C C . ASN A 1 278 ? -4.676 21.375 -3.713 1 89.12 278 ASN A C 1
ATOM 2179 O O . ASN A 1 278 ? -3.494 21.578 -4 1 89.12 278 ASN A O 1
ATOM 2183 N N . LEU A 1 279 ? -5.676 21.797 -4.418 1 90.38 279 LEU A N 1
ATOM 2184 C CA . LEU A 1 279 ? -5.469 22.641 -5.598 1 90.38 279 LEU A CA 1
ATOM 2185 C C . LEU A 1 279 ? -5.516 24.109 -5.234 1 90.38 279 LEU A C 1
ATOM 2187 O O . LEU A 1 279 ? -6.082 24.922 -5.973 1 90.38 279 LEU A O 1
ATOM 2191 N N . PHE A 1 280 ? -4.961 24.484 -4.098 1 91.19 280 PHE A N 1
ATOM 2192 C CA . PHE A 1 280 ? -4.852 25.875 -3.676 1 91.19 280 PHE A CA 1
ATOM 2193 C C . PHE A 1 280 ? -3.734 26.594 -4.434 1 91.19 280 PHE A C 1
ATOM 2195 O O . PHE A 1 280 ? -2.848 25.953 -4.992 1 91.19 280 PHE A O 1
ATOM 2202 N N . ASP A 1 281 ? -3.84 27.875 -4.512 1 92.94 281 ASP A N 1
ATOM 2203 C CA . ASP A 1 281 ? -2.76 28.688 -5.066 1 92.94 281 ASP A CA 1
ATOM 2204 C C . ASP A 1 281 ? -1.684 28.969 -4.02 1 92.94 281 ASP A C 1
ATOM 2206 O O . ASP A 1 281 ? -1.92 29.688 -3.055 1 92.94 281 ASP A O 1
ATOM 2210 N N . TYR A 1 282 ? -0.495 28.391 -4.277 1 92.31 282 TYR A N 1
ATOM 2211 C CA . TYR A 1 282 ? 0.59 28.531 -3.311 1 92.31 282 TYR A CA 1
ATOM 2212 C C . TYR A 1 282 ? 1.623 29.547 -3.799 1 92.31 282 TYR A C 1
ATOM 2214 O O . TYR A 1 282 ? 2.74 29.594 -3.281 1 92.31 282 TYR A O 1
ATOM 2222 N N . SER A 1 283 ? 1.335 30.328 -4.781 1 93.62 283 SER A N 1
ATOM 2223 C CA . SER A 1 283 ? 2.271 31.312 -5.305 1 93.62 283 SER A CA 1
ATOM 2224 C C . SER A 1 283 ? 2.494 32.438 -4.309 1 93.62 283 SER A C 1
ATOM 2226 O O . SER A 1 283 ? 1.609 32.75 -3.508 1 93.62 283 SER A O 1
ATOM 2228 N N . VAL A 1 284 ? 3.707 32.938 -4.383 1 95.56 284 VAL A N 1
ATOM 2229 C CA . VAL A 1 284 ? 4.07 34.094 -3.562 1 95.56 284 VAL A CA 1
ATOM 2230 C C . VAL A 1 284 ? 4.336 35.312 -4.457 1 95.56 284 VAL A C 1
ATOM 2232 O O . VAL A 1 284 ? 5.426 35.438 -5.016 1 95.56 284 VAL A O 1
ATOM 2235 N N . PRO A 1 285 ? 3.338 36.188 -4.512 1 95 285 PRO A N 1
ATOM 2236 C CA . PRO A 1 285 ? 3.568 37.375 -5.32 1 95 285 PRO A CA 1
ATOM 2237 C C . PRO A 1 285 ? 4.691 38.25 -4.77 1 95 285 PRO A C 1
ATOM 2239 O O . PRO A 1 285 ? 4.688 38.594 -3.584 1 95 285 PRO A O 1
ATOM 2242 N N . GLY A 1 286 ? 5.594 38.719 -5.617 1 95.5 286 GLY A N 1
ATOM 2243 C CA . GLY A 1 286 ? 6.766 39.469 -5.211 1 95.5 286 GLY A CA 1
ATOM 2244 C C . GLY A 1 286 ? 6.422 40.812 -4.559 1 95.5 286 GLY A C 1
ATOM 2245 O O . GLY A 1 286 ? 7.086 41.219 -3.609 1 95.5 286 GLY A O 1
ATOM 2246 N N . ASP A 1 287 ? 5.383 41.438 -5.008 1 95.56 287 ASP A N 1
ATOM 2247 C CA . ASP A 1 287 ? 5.027 42.75 -4.535 1 95.56 287 ASP A CA 1
ATOM 2248 C C . ASP A 1 287 ? 4.508 42.719 -3.102 1 95.56 287 ASP A C 1
ATOM 2250 O O . ASP A 1 287 ? 4.43 43.75 -2.43 1 95.56 287 ASP A O 1
ATOM 2254 N N . ARG A 1 288 ? 4.137 41.562 -2.611 1 94.38 288 ARG A N 1
ATOM 2255 C CA . ARG A 1 288 ? 3.676 41.406 -1.233 1 94.38 288 ARG A CA 1
ATOM 2256 C C . ARG A 1 288 ? 4.785 41.781 -0.249 1 94.38 288 ARG A C 1
ATOM 2258 O O . ARG A 1 288 ? 4.508 42.125 0.902 1 94.38 288 ARG A O 1
ATOM 2265 N N . ALA A 1 289 ? 5.988 41.719 -0.716 1 95.88 289 ALA A N 1
ATOM 2266 C CA . ALA A 1 289 ? 7.133 42.062 0.12 1 95.88 289 ALA A CA 1
ATOM 2267 C C . ALA A 1 289 ? 7.02 43.5 0.624 1 95.88 289 ALA A C 1
ATOM 2269 O O . ALA A 1 289 ? 7.523 43.812 1.703 1 95.88 289 ALA A O 1
ATOM 2270 N N . ASN A 1 290 ? 6.375 44.312 -0.116 1 95.69 290 ASN A N 1
ATOM 2271 C CA . ASN A 1 290 ? 6.242 45.719 0.243 1 95.69 290 ASN A CA 1
ATOM 2272 C C . ASN A 1 290 ? 5.52 45.906 1.575 1 95.69 290 ASN A C 1
ATOM 2274 O O . ASN A 1 290 ? 5.77 46.844 2.305 1 95.69 290 ASN A O 1
ATOM 2278 N N . ARG A 1 291 ? 4.668 44.938 1.921 1 93.75 291 ARG A N 1
ATOM 2279 C CA . ARG A 1 291 ? 3.941 45 3.186 1 93.75 291 ARG A CA 1
ATOM 2280 C C . ARG A 1 291 ? 4.77 44.406 4.32 1 93.75 291 ARG A C 1
ATOM 2282 O O . ARG A 1 291 ? 4.48 44.656 5.496 1 93.75 291 ARG A O 1
ATOM 2289 N N . PHE A 1 292 ? 5.746 43.656 3.939 1 96.12 292 PHE A N 1
ATOM 2290 C CA . PHE A 1 292 ? 6.574 43 4.934 1 96.12 292 PHE A CA 1
ATOM 2291 C C . PHE A 1 292 ? 7.637 43.938 5.48 1 96.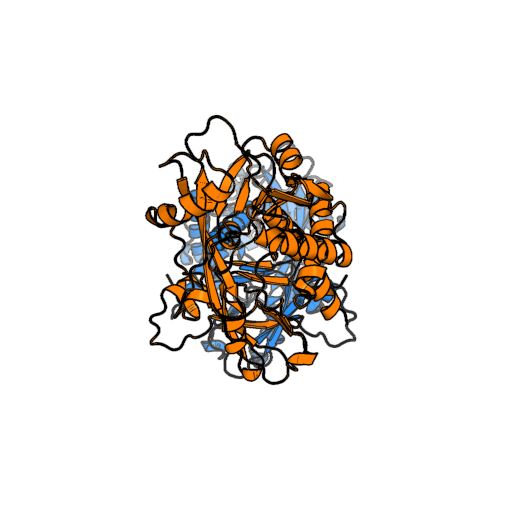12 292 PHE A C 1
ATOM 2293 O O . PHE A 1 292 ? 7.918 43.938 6.68 1 96.12 292 PHE A O 1
ATOM 2300 N N . TYR A 1 293 ? 8.203 44.781 4.641 1 96.44 293 TYR A N 1
ATOM 2301 C CA . TYR A 1 293 ? 9.352 45.625 5 1 96.44 293 TYR A CA 1
ATOM 2302 C C . TYR A 1 293 ? 9.039 46.469 6.223 1 96.44 293 TYR A C 1
ATOM 2304 O O . TYR A 1 293 ? 9.766 46.438 7.219 1 96.44 293 TYR A O 1
ATOM 2312 N N . PRO A 1 294 ? 7.93 47.219 6.203 1 94.75 294 PRO A N 1
ATOM 2313 C CA . PRO A 1 294 ? 7.672 48.062 7.379 1 94.75 294 PRO A CA 1
ATOM 2314 C C . PRO A 1 294 ? 7.441 47.25 8.648 1 94.75 294 PRO A C 1
ATOM 2316 O O . PRO A 1 294 ? 7.82 47.656 9.742 1 94.75 294 PRO A O 1
ATOM 2319 N N . GLU A 1 295 ? 6.805 46.094 8.562 1 94.62 295 GLU A N 1
ATOM 2320 C CA . GLU A 1 295 ? 6.543 45.25 9.719 1 94.62 295 GLU A CA 1
ATOM 2321 C C . GLU A 1 295 ? 7.836 44.688 10.297 1 94.62 295 GLU A C 1
ATOM 2323 O O . GLU A 1 295 ? 8.031 44.688 11.516 1 94.62 295 GLU A O 1
ATOM 2328 N N . ILE A 1 296 ? 8.703 44.281 9.438 1 96.5 296 ILE A N 1
ATOM 2329 C CA . ILE A 1 296 ? 9.969 43.656 9.852 1 96.5 296 ILE A CA 1
ATOM 2330 C C . ILE A 1 296 ? 10.867 44.719 10.492 1 96.5 296 ILE A C 1
ATOM 2332 O O . ILE A 1 296 ? 11.523 44.469 11.5 1 96.5 296 ILE A O 1
ATOM 2336 N N . ARG A 1 297 ? 10.859 45.875 9.969 1 96.62 297 ARG A N 1
ATOM 2337 C CA . ARG A 1 297 ? 11.758 46.938 10.414 1 96.62 297 ARG A CA 1
ATOM 2338 C C . ARG A 1 297 ? 11.391 47.406 11.812 1 96.62 297 ARG A C 1
ATOM 2340 O O . ARG A 1 297 ? 12.156 48.125 12.445 1 96.62 297 ARG A O 1
ATOM 2347 N N . LYS A 1 298 ? 10.242 46.969 12.305 1 94.62 298 LYS A N 1
ATOM 2348 C CA . LYS A 1 298 ? 9.883 47.281 13.68 1 94.62 298 LYS A CA 1
ATOM 2349 C C . LYS A 1 298 ? 10.867 46.656 14.664 1 94.62 298 LYS A C 1
ATOM 2351 O O . LYS A 1 298 ? 11.117 47.219 15.734 1 94.62 298 LYS A O 1
ATOM 2356 N N . TYR A 1 299 ? 11.43 45.531 14.297 1 97 299 TYR A N 1
ATOM 2357 C CA . TYR A 1 299 ? 12.367 44.875 15.203 1 97 299 TYR A CA 1
ATOM 2358 C C . TYR A 1 299 ? 13.711 44.625 14.516 1 97 299 TYR A C 1
ATOM 2360 O O . TYR A 1 299 ? 14.688 44.25 15.172 1 97 299 TYR A O 1
ATOM 2368 N N . TYR A 1 300 ? 13.812 44.781 13.312 1 97.56 300 TYR A N 1
ATOM 2369 C CA . TYR A 1 300 ? 15.023 44.688 12.508 1 97.56 300 TYR A CA 1
ATOM 2370 C C . TYR A 1 300 ? 15.195 45.906 11.625 1 97.56 300 TYR A C 1
ATOM 2372 O O . TYR A 1 300 ? 15.109 45.844 10.398 1 97.56 300 TYR A O 1
ATOM 2380 N N . PRO A 1 301 ? 15.508 47.031 12.164 1 96.88 301 PRO A N 1
ATOM 2381 C CA . PRO A 1 301 ? 15.445 48.312 11.484 1 96.88 301 PRO A CA 1
ATOM 2382 C C . PRO A 1 301 ? 16.438 48.406 10.328 1 96.88 301 PRO A C 1
ATOM 2384 O O . PRO A 1 301 ? 16.234 49.219 9.414 1 96.88 301 PRO A O 1
ATOM 2387 N N . TYR A 1 302 ? 17.453 47.656 10.266 1 94.88 302 TYR A N 1
ATOM 2388 C CA . TYR A 1 302 ? 18.5 47.812 9.266 1 94.88 302 TYR A CA 1
ATOM 2389 C C . TYR A 1 302 ? 18.281 46.875 8.078 1 94.88 302 TYR A C 1
ATOM 2391 O O . TYR A 1 302 ? 19.172 46.656 7.258 1 94.88 302 TYR A O 1
ATOM 2399 N N . LEU A 1 303 ? 17.094 46.344 7.988 1 97.12 303 LEU A N 1
ATOM 2400 C CA . LEU A 1 303 ? 16.75 45.531 6.832 1 97.12 303 LEU A CA 1
ATOM 2401 C C . LEU A 1 303 ? 16.859 46.344 5.539 1 97.12 303 LEU A C 1
ATOM 2403 O O . LEU A 1 303 ? 16.188 47.344 5.379 1 97.12 303 LEU A O 1
ATOM 2407 N N . LYS A 1 304 ? 17.625 45.812 4.621 1 95.88 304 LYS A N 1
ATOM 2408 C CA . LYS A 1 304 ? 17.859 46.531 3.371 1 95.88 304 LYS A CA 1
ATOM 2409 C C . LYS A 1 304 ? 16.703 46.344 2.396 1 95.88 304 LYS A C 1
ATOM 2411 O O . LYS A 1 304 ? 16.125 45.25 2.311 1 95.88 304 LYS A O 1
ATOM 2416 N N . ASP A 1 305 ? 16.453 47.375 1.616 1 95.06 305 ASP A N 1
ATOM 2417 C CA . ASP A 1 305 ? 15.477 47.281 0.538 1 95.06 305 ASP A CA 1
ATOM 2418 C C . ASP A 1 305 ? 15.914 46.219 -0.483 1 95.06 305 ASP A C 1
ATOM 2420 O O . ASP A 1 305 ? 17.109 46.031 -0.721 1 95.06 305 ASP A O 1
ATOM 2424 N N . GLY A 1 306 ? 14.945 45.531 -0.99 1 95.12 306 GLY A N 1
ATOM 2425 C CA . GLY A 1 306 ? 15.219 44.562 -2.055 1 95.12 306 GLY A CA 1
ATOM 2426 C C . GLY A 1 306 ? 15.828 43.281 -1.556 1 95.12 306 GLY A C 1
ATOM 2427 O O . GLY A 1 306 ? 16.297 42.469 -2.35 1 95.12 306 GLY A O 1
ATOM 2428 N N . SER A 1 307 ? 15.805 43.062 -0.251 1 96.5 307 SER A N 1
ATOM 2429 C CA . SER A 1 307 ? 16.484 41.875 0.301 1 96.5 307 SER A CA 1
ATOM 2430 C C . SER A 1 307 ? 15.516 40.75 0.527 1 96.5 307 SER A C 1
ATOM 2432 O O . SER A 1 307 ? 15.906 39.688 1.017 1 96.5 307 SER A O 1
ATOM 2434 N N . LEU A 1 308 ? 14.242 40.938 0.188 1 97.56 308 LEU A N 1
ATOM 2435 C CA . LEU A 1 308 ? 13.258 39.875 0.39 1 97.56 308 LEU A CA 1
ATOM 2436 C C . LEU A 1 308 ? 12.891 39.219 -0.933 1 97.56 308 LEU A C 1
ATOM 2438 O O . LEU A 1 308 ? 12.391 39.875 -1.848 1 97.56 308 LEU A O 1
ATOM 2442 N N . GLU A 1 309 ? 13.148 37.875 -0.991 1 97.06 309 GLU A N 1
ATOM 2443 C CA . GLU A 1 309 ? 12.789 37.062 -2.154 1 97.06 309 GLU A CA 1
ATOM 2444 C C . GLU A 1 309 ? 11.609 36.156 -1.841 1 97.06 309 GLU A C 1
ATOM 2446 O O . GLU A 1 309 ? 11.531 35.594 -0.748 1 97.06 309 GLU A O 1
ATOM 2451 N N . PRO A 1 310 ? 10.742 36.062 -2.863 1 96.81 310 PRO A N 1
ATOM 2452 C CA . PRO A 1 310 ? 9.648 35.094 -2.631 1 96.81 310 PRO A CA 1
ATOM 2453 C C . PRO A 1 310 ? 10.156 33.719 -2.172 1 96.81 310 PRO A C 1
ATOM 2455 O O . PRO A 1 310 ? 11.039 33.156 -2.803 1 96.81 310 PRO A O 1
ATOM 2458 N N . GLY A 1 311 ? 9.609 33.281 -1.048 1 93.94 311 GLY A N 1
ATOM 2459 C CA . GLY A 1 311 ? 9.93 31.953 -0.517 1 93.94 311 GLY A CA 1
ATOM 2460 C C . GLY A 1 311 ? 8.875 30.906 -0.828 1 93.94 311 GLY A C 1
ATOM 2461 O O . GLY A 1 311 ? 8.781 30.438 -1.962 1 93.94 311 GLY A O 1
ATOM 2462 N N . TYR A 1 312 ? 8.008 30.594 0.191 1 90.12 312 TYR A N 1
ATOM 2463 C CA . TYR A 1 312 ? 6.918 29.625 0.006 1 90.12 312 TYR A CA 1
ATOM 2464 C C . TYR A 1 312 ? 5.637 30.141 0.655 1 90.12 312 TYR A C 1
ATOM 2466 O O . TYR A 1 312 ? 5.645 31.156 1.356 1 90.12 312 TYR A O 1
ATOM 2474 N N . ALA A 1 313 ? 4.57 29.469 0.348 1 92.25 313 ALA A N 1
ATOM 2475 C CA . ALA A 1 313 ? 3.279 29.766 0.957 1 92.25 313 ALA A CA 1
ATOM 2476 C C . ALA A 1 313 ? 2.652 28.516 1.567 1 92.25 313 ALA A C 1
ATOM 2478 O O . ALA A 1 313 ? 2.957 27.406 1.151 1 92.25 313 ALA A O 1
ATOM 2479 N N . GLY A 1 314 ? 1.878 28.719 2.627 1 89.56 314 GLY A N 1
ATOM 2480 C CA . GLY A 1 314 ? 1.072 27.672 3.24 1 89.56 314 GLY A CA 1
ATOM 2481 C C . GLY A 1 314 ? -0.39 28.047 3.379 1 89.56 314 GLY A C 1
ATOM 2482 O O . GLY A 1 314 ? -0.731 29.234 3.391 1 89.56 314 GLY A O 1
ATOM 2483 N N . ILE A 1 315 ? -1.244 27.016 3.391 1 92.25 315 ILE A N 1
ATOM 2484 C CA . ILE A 1 315 ? -2.67 27.234 3.619 1 92.25 315 ILE A CA 1
ATOM 2485 C C . ILE A 1 315 ? -3.061 26.672 4.984 1 92.25 315 ILE A C 1
ATOM 2487 O O . ILE A 1 315 ? -2.734 25.531 5.312 1 92.25 315 ILE A O 1
ATOM 2491 N N . ARG A 1 316 ? -3.732 27.516 5.801 1 92 316 ARG A N 1
ATOM 2492 C CA . ARG A 1 316 ? -4.172 27.109 7.129 1 92 316 ARG A CA 1
ATOM 2493 C C . ARG A 1 316 ? -5.664 26.781 7.137 1 92 316 ARG A C 1
ATOM 2495 O O . ARG A 1 316 ? -6.477 27.578 6.652 1 92 316 ARG A O 1
ATOM 2502 N N . PRO A 1 317 ? -5.965 25.562 7.637 1 93.88 317 PRO A N 1
ATOM 2503 C CA . PRO A 1 317 ? -7.379 25.266 7.875 1 93.88 317 PRO A CA 1
ATOM 2504 C C . PRO A 1 317 ? -7.91 25.922 9.148 1 93.88 317 PRO A C 1
ATOM 2506 O O . PRO A 1 317 ? -7.562 25.5 10.258 1 93.88 317 PRO A O 1
ATOM 2509 N N . LYS A 1 318 ? -8.789 26.906 9.039 1 94 318 LYS A N 1
ATOM 2510 C CA . LYS A 1 318 ? -9.305 27.672 10.164 1 94 318 LYS A CA 1
ATOM 2511 C C . LYS A 1 318 ? -10.758 27.297 10.469 1 94 318 LYS A C 1
ATOM 2513 O O . LYS A 1 318 ? -11.508 26.938 9.562 1 94 318 LYS A O 1
ATOM 2518 N N . LEU A 1 319 ? -11.109 27.453 11.781 1 95.31 319 LEU A N 1
ATOM 2519 C CA . LEU A 1 319 ? -12.484 27.188 12.195 1 95.31 319 LEU A CA 1
ATOM 2520 C C . LEU A 1 319 ? -13.219 28.484 12.523 1 95.31 319 LEU A C 1
ATOM 2522 O O . LEU A 1 319 ? -14.375 28.453 12.953 1 95.31 319 LEU A O 1
ATOM 2526 N N . SER A 1 320 ? -12.539 29.547 12.352 1 93.94 320 SER A N 1
ATOM 2527 C CA . SER A 1 320 ? -13.148 30.875 12.484 1 93.94 320 SER A CA 1
ATOM 2528 C C . SER A 1 320 ? -12.672 31.812 11.375 1 93.94 320 SER A C 1
ATOM 2530 O O . SER A 1 320 ? -11.555 31.672 10.883 1 93.94 320 SER A O 1
ATOM 2532 N N . GLY A 1 321 ? -13.492 32.781 11.039 1 91.19 321 GLY A N 1
ATOM 2533 C CA . GLY A 1 321 ? -13.211 33.688 9.945 1 91.19 321 GLY A CA 1
ATOM 2534 C C . GLY A 1 321 ? -12.398 34.875 10.367 1 91.19 321 GLY A C 1
ATOM 2535 O O . GLY A 1 321 ? -11.922 34.969 11.5 1 91.19 321 GLY A O 1
ATOM 2536 N N . ALA A 1 322 ? -12.078 35.844 9.43 1 87.31 322 ALA A N 1
ATOM 2537 C CA . ALA A 1 322 ? -11.188 37 9.555 1 87.31 322 ALA A CA 1
ATOM 2538 C C . ALA A 1 322 ? -11.578 37.875 10.758 1 87.31 322 ALA A C 1
ATOM 2540 O O . ALA A 1 322 ? -10.711 38.375 11.469 1 87.31 322 ALA A O 1
ATOM 2541 N N . LYS A 1 323 ? -12.766 38 11.141 1 86.88 323 LYS A N 1
ATOM 2542 C CA . LYS A 1 323 ? -13.164 38.938 12.195 1 86.88 323 LYS A CA 1
ATOM 2543 C C . LYS A 1 323 ? -13.664 38.188 13.43 1 86.88 323 LYS A C 1
ATOM 2545 O O . LYS A 1 323 ? -14.359 38.75 14.273 1 86.88 323 LYS A O 1
ATOM 2550 N N . GLN A 1 324 ? -13.164 37 13.508 1 87.25 324 GLN A N 1
ATOM 2551 C CA . GLN A 1 324 ? -13.578 36.156 14.633 1 87.25 324 GLN A CA 1
ATOM 2552 C C . GLN A 1 324 ? -12.367 35.688 15.445 1 87.25 324 GLN A C 1
ATOM 2554 O O . GLN A 1 324 ? -11.242 35.688 14.938 1 87.25 324 GLN A O 1
ATOM 2559 N N . GLY A 1 325 ? -12.57 35.469 16.719 1 85.81 325 GLY A N 1
ATOM 2560 C CA . GLY A 1 325 ? -11.516 34.938 17.562 1 85.81 325 GLY A CA 1
ATOM 2561 C C . GLY A 1 325 ? -11.062 33.562 17.172 1 85.81 325 GLY A C 1
ATOM 2562 O O . GLY A 1 325 ? -11.797 32.812 16.5 1 85.81 325 GLY A O 1
ATOM 2563 N N . PRO A 1 326 ? -9.922 33.219 17.547 1 85.5 326 PRO A N 1
ATOM 2564 C CA . PRO A 1 326 ? -9.414 31.875 17.219 1 85.5 326 PRO A CA 1
ATOM 2565 C C . PRO A 1 326 ? -10.203 30.75 17.891 1 85.5 326 PRO A C 1
ATOM 2567 O O . PRO A 1 326 ? -10.742 30.953 18.984 1 85.5 326 PRO A O 1
ATOM 2570 N N . ILE A 1 327 ? -10.32 29.672 17.25 1 90.31 327 ILE A N 1
ATOM 2571 C CA . ILE A 1 327 ? -10.984 28.484 17.766 1 90.31 327 ILE A CA 1
ATOM 2572 C C . ILE A 1 327 ? -9.969 27.359 17.938 1 90.31 327 ILE A C 1
ATOM 2574 O O . ILE A 1 327 ? -9.062 27.203 17.109 1 90.31 327 ILE A O 1
ATOM 2578 N N . ASP A 1 328 ? -10.109 26.609 19 1 92.94 328 ASP A N 1
ATOM 2579 C CA . ASP A 1 328 ? -9.219 25.5 19.344 1 92.94 328 ASP A CA 1
ATOM 2580 C C . ASP A 1 328 ? -9.336 24.359 18.344 1 92.94 328 ASP A C 1
ATOM 2582 O O . ASP A 1 328 ? -10.227 24.359 17.5 1 92.94 328 ASP A O 1
ATOM 2586 N N . PHE A 1 329 ? -8.328 23.422 18.406 1 94.88 329 PHE A N 1
ATOM 2587 C CA . PHE A 1 329 ? -8.477 22.156 17.719 1 94.88 329 PHE A CA 1
ATOM 2588 C C . PHE A 1 329 ? -9.805 21.5 18.062 1 94.88 329 PHE A C 1
ATOM 2590 O O . PHE A 1 329 ? -10.242 21.547 19.219 1 94.88 329 PHE A O 1
ATOM 2597 N N . VAL A 1 330 ? -10.406 20.922 17.078 1 96.19 330 VAL A N 1
ATOM 2598 C CA . VAL A 1 330 ? -11.625 20.172 17.344 1 96.19 330 VAL A CA 1
ATOM 2599 C C . VAL A 1 330 ? -11.391 18.688 17.047 1 96.19 330 VAL A C 1
ATOM 2601 O O . VAL A 1 330 ? -11.047 18.328 15.922 1 96.19 330 VAL A O 1
ATOM 2604 N N . ILE A 1 331 ? -11.508 17.844 18.062 1 95.44 331 ILE A N 1
ATOM 2605 C CA . ILE A 1 331 ? -11.469 16.391 17.938 1 95.44 331 ILE A CA 1
ATOM 2606 C C . ILE A 1 331 ? -12.805 15.797 18.359 1 95.44 331 ILE A C 1
ATOM 2608 O O . ILE A 1 331 ? -13.172 15.867 19.531 1 95.44 331 ILE A O 1
ATOM 2612 N N . GLN A 1 332 ? -13.555 15.242 17.422 1 95.25 332 GLN A N 1
ATOM 2613 C CA . GLN A 1 332 ? -14.898 14.727 17.672 1 95.25 332 GLN A CA 1
ATOM 2614 C C . GLN A 1 332 ? -14.922 13.203 17.625 1 95.25 332 GLN A C 1
ATOM 2616 O O . GLN A 1 332 ? -14.453 12.594 16.656 1 95.25 332 GLN A O 1
ATOM 2621 N N . GLY A 1 333 ? -15.43 12.594 18.672 1 94.5 333 GLY A N 1
ATOM 2622 C CA . GLY A 1 333 ? -15.695 11.164 18.672 1 94.5 333 GLY A CA 1
ATOM 2623 C C . GLY A 1 333 ? -17.172 10.836 18.719 1 94.5 333 GLY A C 1
ATOM 2624 O O . GLY A 1 333 ? -18.016 11.695 18.469 1 94.5 333 GLY A O 1
ATOM 2625 N N . GLU A 1 334 ? -17.406 9.578 18.969 1 94.12 334 GLU A N 1
ATOM 2626 C CA . GLU A 1 334 ? -18.766 9.062 19 1 94.12 334 GLU A CA 1
ATOM 2627 C C . GLU A 1 334 ? -19.641 9.875 19.938 1 94.12 334 GLU A C 1
ATOM 2629 O O . GLU A 1 334 ? -20.828 10.102 19.656 1 94.12 334 GLU A O 1
ATOM 2634 N N . GLU A 1 335 ? -19.125 10.344 20.984 1 93.19 335 GLU A N 1
ATOM 2635 C CA . GLU A 1 335 ? -19.875 11.07 22 1 93.19 335 GLU A CA 1
ATOM 2636 C C . GLU A 1 335 ? -20.438 12.375 21.453 1 93.19 335 GLU A C 1
ATOM 2638 O O . GLU A 1 335 ? -21.406 12.914 21.984 1 93.19 335 GLU A O 1
ATOM 2643 N N . ILE A 1 336 ? -19.922 12.828 20.438 1 94.75 336 ILE A N 1
ATOM 2644 C CA . ILE A 1 336 ? -20.359 14.102 19.875 1 94.75 336 ILE A CA 1
ATOM 2645 C C . ILE A 1 336 ? -21.281 13.844 18.688 1 94.75 336 ILE A C 1
ATOM 2647 O O . ILE A 1 336 ? -22.375 14.406 18.609 1 94.75 336 ILE A O 1
ATOM 2651 N N . HIS A 1 337 ? -20.922 12.969 17.75 1 95.44 337 HIS A N 1
ATOM 2652 C CA . HIS A 1 337 ? -21.672 12.836 16.5 1 95.44 337 HIS A CA 1
ATOM 2653 C C . HIS A 1 337 ? -22.469 11.539 16.469 1 95.44 337 HIS A C 1
ATOM 2655 O O . HIS A 1 337 ? -23.297 11.336 15.586 1 95.44 337 HIS A O 1
ATOM 2661 N N . GLY A 1 338 ? -22.188 10.562 17.312 1 94.69 338 GLY A N 1
ATOM 2662 C CA . GLY A 1 338 ? -23 9.375 17.484 1 94.69 338 GLY A CA 1
ATOM 2663 C C . GLY A 1 338 ? -22.578 8.219 16.594 1 94.69 338 GLY A C 1
ATOM 2664 O O . GLY A 1 338 ? -23.203 7.156 16.594 1 94.69 338 GLY A O 1
ATOM 2665 N N . ILE A 1 339 ? -21.562 8.281 15.82 1 95.31 339 ILE A N 1
ATOM 2666 C CA . ILE A 1 339 ? -21.109 7.219 14.93 1 95.31 339 ILE A CA 1
ATOM 2667 C C . ILE A 1 339 ? -19.938 6.477 15.562 1 95.31 339 ILE A C 1
ATOM 2669 O O . ILE A 1 339 ? -18.844 7.031 15.688 1 95.31 339 ILE A O 1
ATOM 2673 N N . PRO A 1 340 ? -20.156 5.25 15.953 1 93.5 340 PRO A N 1
ATOM 2674 C CA . PRO A 1 340 ? -19.078 4.48 16.562 1 93.5 340 PRO A CA 1
ATOM 2675 C C . PRO A 1 340 ? -17.875 4.305 15.625 1 93.5 340 PRO A C 1
ATOM 2677 O O . PRO A 1 340 ? -18.062 4.074 14.43 1 93.5 340 PRO A O 1
ATOM 2680 N N . GLY A 1 341 ? -16.625 4.527 16.156 1 90.62 341 GLY A N 1
ATOM 2681 C CA . GLY A 1 341 ? -15.406 4.242 15.43 1 90.62 341 GLY A CA 1
ATOM 2682 C C . GLY A 1 341 ? -14.922 5.41 14.602 1 90.62 341 GLY A C 1
ATOM 2683 O O . GLY A 1 341 ? -13.82 5.371 14.047 1 90.62 341 GLY A O 1
ATOM 2684 N N . LEU A 1 342 ? -15.727 6.438 14.477 1 94.31 342 LEU A N 1
ATOM 2685 C CA . LEU A 1 342 ? -15.328 7.613 13.711 1 94.31 342 LEU A CA 1
ATOM 2686 C C . LEU A 1 342 ? -14.711 8.672 14.625 1 94.31 342 LEU A C 1
ATOM 2688 O O . LEU A 1 342 ? -15.281 9.008 15.664 1 94.31 342 LEU A O 1
ATOM 2692 N N . ILE A 1 343 ? -13.531 9.148 14.336 1 94.88 343 ILE A N 1
ATOM 2693 C CA . ILE A 1 343 ? -12.922 10.305 14.977 1 94.88 343 ILE A CA 1
ATOM 2694 C C . ILE A 1 343 ? -12.57 11.359 13.93 1 94.88 343 ILE A C 1
ATOM 2696 O O . ILE A 1 343 ? -11.898 11.062 12.945 1 94.88 343 ILE A O 1
ATOM 2700 N N . ASN A 1 344 ? -13.039 12.562 14.117 1 96 344 ASN A N 1
ATOM 2701 C CA . ASN A 1 344 ? -12.742 13.68 13.227 1 96 344 ASN A CA 1
ATOM 2702 C C . ASN A 1 344 ? -11.727 14.641 13.844 1 96 344 ASN A C 1
ATOM 2704 O O . ASN A 1 344 ? -11.805 14.945 15.031 1 96 344 ASN A O 1
ATOM 2708 N N . LEU A 1 345 ? -10.789 15.055 13.062 1 94.69 345 LEU A N 1
ATOM 2709 C CA . LEU A 1 345 ? -9.859 16.125 13.43 1 94.69 345 LEU A CA 1
ATOM 2710 C C . LEU A 1 345 ? -10.086 17.359 12.57 1 94.69 345 LEU A C 1
ATOM 2712 O O . LEU A 1 345 ? -9.906 17.312 11.352 1 94.69 345 LEU A O 1
ATOM 2716 N N . PHE A 1 346 ? -10.508 18.547 13.203 1 96.31 346 PHE A N 1
ATOM 2717 C CA . PHE A 1 346 ? -10.812 19.781 12.492 1 96.31 346 PHE A CA 1
ATOM 2718 C C . PHE A 1 346 ? -9.945 20.922 13 1 96.31 346 PHE A C 1
ATOM 2720 O O . PHE A 1 346 ? -9.68 21.031 14.203 1 96.31 346 PHE A O 1
ATOM 2727 N N . GLY A 1 347 ? -9.492 21.734 12.023 1 94.44 347 GLY A N 1
ATOM 2728 C CA . GLY A 1 347 ? -8.812 22.969 12.391 1 94.44 347 GLY A CA 1
ATOM 2729 C C . GLY A 1 347 ? -7.402 22.75 12.914 1 94.44 347 GLY A C 1
ATOM 2730 O O . GLY A 1 347 ? -6.934 23.469 13.789 1 94.44 347 GLY A O 1
ATOM 2731 N N . ILE A 1 348 ? -6.754 21.688 12.414 1 93.12 348 ILE A N 1
ATOM 2732 C CA . ILE A 1 348 ? -5.395 21.422 12.867 1 93.12 348 ILE A CA 1
ATOM 2733 C C . ILE A 1 348 ? -4.414 22.328 12.141 1 93.12 348 ILE A C 1
ATOM 2735 O O . ILE A 1 348 ? -3.75 21.906 11.188 1 93.12 348 ILE A O 1
ATOM 2739 N N . GLU A 1 349 ? -4.383 23.5 12.562 1 90.44 349 GLU A N 1
ATOM 2740 C CA . GLU A 1 349 ? -3.398 24.469 12.117 1 90.44 349 GLU A CA 1
ATOM 2741 C C . GLU A 1 349 ? -2.217 24.547 13.078 1 90.44 349 GLU A C 1
ATOM 2743 O O . GLU A 1 349 ? -1.953 23.609 13.82 1 90.44 349 GLU A O 1
ATOM 2748 N N . SER A 1 350 ? -1.374 25.625 13.008 1 86.81 350 SER A N 1
ATOM 2749 C CA . SER A 1 350 ? -0.291 25.781 13.977 1 86.81 350 SER A CA 1
ATOM 2750 C C . SER A 1 350 ? -0.815 25.734 15.406 1 86.81 350 SER A C 1
ATOM 2752 O O . SER A 1 350 ? -1.861 26.297 15.711 1 86.81 350 SER A O 1
ATOM 2754 N N . PRO A 1 351 ? -0.24 24.875 16.266 1 91.06 351 PRO A N 1
ATOM 2755 C CA . PRO A 1 351 ? 1.022 24.141 16.156 1 91.06 351 PRO A CA 1
ATOM 2756 C C . PRO A 1 351 ? 0.818 22.656 15.812 1 91.06 351 PRO A C 1
ATOM 2758 O O . PRO A 1 351 ? 1.359 21.781 16.484 1 91.06 351 PRO A O 1
ATOM 2761 N N . GLY A 1 352 ? 0.195 22.422 14.672 1 90.81 352 GLY A N 1
ATOM 2762 C CA . GLY A 1 352 ? -0.171 21.078 14.266 1 90.81 352 GLY A CA 1
ATOM 2763 C C . GLY A 1 352 ? 1.015 20.141 14.188 1 90.81 352 GLY A C 1
ATOM 2764 O O . GLY A 1 352 ? 0.943 19 14.664 1 90.81 352 GLY A O 1
ATOM 2765 N N . LEU A 1 353 ? 2.115 20.594 13.586 1 90 353 LEU A N 1
ATOM 2766 C CA . LEU A 1 353 ? 3.307 19.75 13.469 1 90 353 LEU A CA 1
ATOM 2767 C C . LEU A 1 353 ? 3.855 19.406 14.852 1 90 353 LEU A C 1
ATOM 2769 O O . LEU A 1 353 ? 4.086 18.219 15.148 1 90 353 LEU A O 1
ATOM 2773 N N . THR A 1 354 ? 4.023 20.453 15.688 1 92.31 354 THR A N 1
ATOM 2774 C CA . THR A 1 354 ? 4.527 20.25 17.047 1 92.31 354 THR A CA 1
ATOM 2775 C C . THR A 1 354 ? 3.613 19.312 17.828 1 92.31 354 THR A C 1
ATOM 2777 O O . THR A 1 354 ? 4.086 18.469 18.594 1 92.31 354 THR A O 1
ATOM 2780 N N . SER A 1 355 ? 2.348 19.406 17.547 1 93.5 355 SER A N 1
ATOM 2781 C CA . SER A 1 355 ? 1.337 18.719 18.344 1 93.5 355 SER A CA 1
ATOM 2782 C C . SER A 1 355 ? 1.039 17.344 17.797 1 93.5 355 SER A C 1
ATOM 2784 O O . SER A 1 355 ? 0.298 16.562 18.391 1 93.5 355 SER A O 1
ATOM 2786 N N . CYS A 1 356 ? 1.596 16.938 16.688 1 92.69 356 CYS A N 1
ATOM 2787 C CA . CYS A 1 356 ? 1.096 15.812 15.898 1 92.69 356 CYS A CA 1
ATOM 2788 C C . CYS A 1 356 ? 1.185 14.516 16.688 1 92.69 356 CYS A C 1
ATOM 2790 O O . CYS A 1 356 ? 0.242 13.719 16.688 1 92.69 356 CYS A O 1
ATOM 2792 N N . LEU A 1 357 ? 2.283 14.266 17.406 1 94.38 357 LEU A N 1
ATOM 2793 C CA . LEU A 1 357 ? 2.434 13.023 18.156 1 94.38 357 LEU A CA 1
ATOM 2794 C C . LEU A 1 357 ? 1.497 12.984 19.359 1 94.38 357 LEU A C 1
ATOM 2796 O O . LEU A 1 357 ? 0.993 11.922 19.719 1 94.38 357 LEU A O 1
ATOM 2800 N N . ALA A 1 358 ? 1.307 14.141 19.953 1 95.25 358 ALA A N 1
ATOM 2801 C CA . ALA A 1 358 ? 0.362 14.219 21.062 1 95.25 358 ALA A CA 1
ATOM 2802 C C . ALA A 1 358 ? -1.067 13.977 20.594 1 95.25 358 ALA A C 1
ATOM 2804 O O . ALA A 1 358 ? -1.85 13.305 21.281 1 95.25 358 ALA A O 1
ATOM 2805 N N . ILE A 1 359 ? -1.411 14.531 19.484 1 93.5 359 ILE A N 1
ATOM 2806 C CA . ILE A 1 359 ? -2.727 14.305 18.891 1 93.5 359 ILE A CA 1
ATOM 2807 C C . ILE A 1 359 ? -2.908 12.812 18.609 1 93.5 359 ILE A C 1
ATOM 2809 O O . ILE A 1 359 ? -3.957 12.242 18.922 1 93.5 359 ILE A O 1
ATOM 2813 N N . ALA A 1 360 ? -1.857 12.188 18.031 1 92.69 360 ALA A N 1
ATOM 2814 C CA . ALA A 1 360 ? -1.908 10.758 17.734 1 92.69 360 ALA A CA 1
ATOM 2815 C C . ALA A 1 360 ? -2.141 9.945 19.016 1 92.69 360 ALA A C 1
ATOM 2817 O O . ALA A 1 360 ? -2.947 9.016 19.031 1 92.69 360 ALA A O 1
ATOM 2818 N N . GLU A 1 361 ? -1.438 10.289 20.047 1 93.62 361 GLU A N 1
ATOM 2819 C CA . GLU A 1 361 ? -1.623 9.625 21.344 1 93.62 361 GLU A CA 1
ATOM 2820 C C . GLU A 1 361 ? -3.061 9.758 21.828 1 93.62 361 GLU A C 1
ATOM 2822 O O . GLU A 1 361 ? -3.65 8.797 22.312 1 93.62 361 GLU A O 1
ATOM 2827 N N . HIS A 1 362 ? -3.535 10.938 21.734 1 93.25 362 HIS A N 1
ATOM 2828 C CA . HIS A 1 362 ? -4.895 11.227 22.188 1 93.25 362 HIS A CA 1
ATOM 2829 C C . HIS A 1 362 ? -5.914 10.414 21.391 1 93.25 362 HIS A C 1
ATOM 2831 O O . HIS A 1 362 ? -6.82 9.812 21.984 1 93.25 362 HIS A O 1
ATOM 2837 N N . VAL A 1 363 ? -5.812 10.359 20.125 1 92.38 363 VAL A N 1
ATOM 2838 C CA . VAL A 1 363 ? -6.723 9.633 19.25 1 92.38 363 VAL A CA 1
ATOM 2839 C C . VAL A 1 363 ? -6.645 8.133 19.547 1 92.38 363 VAL A C 1
ATOM 2841 O O . VAL A 1 363 ? -7.672 7.465 19.672 1 92.38 363 VAL A O 1
ATOM 2844 N N . ALA A 1 364 ? -5.43 7.578 19.672 1 91 364 ALA A N 1
ATOM 2845 C CA . ALA A 1 364 ? -5.238 6.164 19.984 1 91 364 ALA A CA 1
ATOM 2846 C C . ALA A 1 364 ? -5.918 5.789 21.297 1 91 364 ALA A C 1
ATOM 2848 O O . ALA A 1 364 ? -6.539 4.73 21.406 1 91 364 ALA A O 1
ATOM 2849 N N . ALA A 1 365 ? -5.758 6.676 22.234 1 89.69 365 ALA A N 1
ATOM 2850 C CA . ALA A 1 365 ? -6.367 6.434 23.531 1 89.69 365 ALA A CA 1
ATOM 2851 C C . ALA A 1 365 ? -7.891 6.383 23.438 1 89.69 365 ALA A C 1
ATOM 2853 O O . ALA A 1 365 ? -8.539 5.613 24.141 1 89.69 365 ALA A O 1
ATOM 2854 N N . ARG A 1 366 ? -8.445 7.133 22.594 1 87.06 366 ARG A N 1
ATOM 2855 C CA . ARG A 1 366 ? -9.891 7.18 22.406 1 87.06 366 ARG A CA 1
ATOM 2856 C C . ARG A 1 366 ? -10.391 5.922 21.703 1 87.06 366 ARG A C 1
ATOM 2858 O O . ARG A 1 366 ? -11.531 5.496 21.922 1 87.06 366 ARG A O 1
ATOM 2865 N N . LEU A 1 367 ? -9.594 5.383 20.875 1 83.31 367 LEU A N 1
ATOM 2866 C CA . LEU A 1 367 ? -9.977 4.203 20.109 1 83.31 367 LEU A CA 1
ATOM 2867 C C . LEU A 1 367 ? -9.836 2.936 20.938 1 83.31 367 LEU A C 1
ATOM 2869 O O . LEU A 1 367 ? -10.453 1.913 20.641 1 83.31 367 LEU A O 1
ATOM 2873 N N . SER A 1 368 ? -8.922 2.852 21.938 1 71.88 368 SER A N 1
ATOM 2874 C CA . SER A 1 368 ? -8.719 1.684 22.781 1 71.88 368 SER A CA 1
ATOM 2875 C C . SER A 1 368 ? -9.82 1.556 23.828 1 71.88 368 SER A C 1
ATOM 2877 O O . SER A 1 368 ? -9.977 0.502 24.453 1 71.88 368 SER A O 1
ATOM 2879 N N . ARG A 1 369 ? -10.734 2.459 24.047 1 62.22 369 ARG A N 1
ATOM 2880 C CA . ARG A 1 369 ? -11.836 2.383 25 1 62.22 369 ARG A CA 1
ATOM 2881 C C . ARG A 1 369 ? -13.039 1.667 24.406 1 62.22 369 ARG A C 1
ATOM 2883 O O . ARG A 1 369 ? -13.258 1.726 23.188 1 62.22 369 ARG A O 1
ATOM 2890 N N . MET B 1 1 ? -5.973 5.828 -20.797 1 26.61 1 MET B N 1
ATOM 2891 C CA . MET B 1 1 ? -5.82 4.504 -20.203 1 26.61 1 MET B CA 1
ATOM 2892 C C . MET B 1 1 ? -6.359 4.48 -18.781 1 26.61 1 MET B C 1
ATOM 2894 O O . MET B 1 1 ? -5.941 5.281 -17.938 1 26.61 1 MET B O 1
ATOM 2898 N N . ASN B 1 2 ? -7.566 4.105 -18.766 1 32.97 2 ASN B N 1
ATOM 2899 C CA . ASN B 1 2 ? -8.281 4.039 -17.484 1 32.97 2 ASN B CA 1
ATOM 2900 C C . ASN B 1 2 ? -7.469 3.307 -16.422 1 32.97 2 ASN B C 1
ATOM 2902 O O . ASN B 1 2 ? -7.109 2.141 -16.609 1 32.97 2 ASN B O 1
ATOM 2906 N N . PHE B 1 3 ? -6.645 4.004 -15.859 1 36.5 3 PHE B N 1
ATOM 2907 C CA . PHE B 1 3 ? -5.801 3.457 -14.805 1 36.5 3 PHE B CA 1
ATOM 2908 C C . PHE B 1 3 ? -6.648 2.814 -13.711 1 36.5 3 PHE B C 1
ATOM 2910 O O . PHE B 1 3 ? -7.605 3.42 -13.227 1 36.5 3 PHE B O 1
ATOM 2917 N N . ILE B 1 4 ? -6.949 1.555 -13.992 1 38.31 4 ILE B N 1
ATOM 2918 C CA . ILE B 1 4 ? -7.57 0.81 -12.906 1 38.31 4 ILE B CA 1
ATOM 2919 C C . ILE B 1 4 ? -6.609 0.731 -11.719 1 38.31 4 ILE B C 1
ATOM 2921 O O . ILE B 1 4 ? -5.496 0.215 -11.852 1 38.31 4 ILE B O 1
ATOM 2925 N N . LYS B 1 5 ? -6.918 1.611 -10.875 1 48.84 5 LYS B N 1
ATOM 2926 C CA . LYS B 1 5 ? -6.188 1.395 -9.625 1 48.84 5 LYS B CA 1
ATOM 2927 C C . LYS B 1 5 ? -6.445 -0.006 -9.078 1 48.84 5 LYS B C 1
ATOM 2929 O O . LYS B 1 5 ? -7.594 -0.443 -8.992 1 48.84 5 LYS B O 1
ATOM 2934 N N . CYS B 1 6 ? -5.383 -0.835 -9.164 1 46.22 6 CYS B N 1
ATOM 2935 C CA . CYS B 1 6 ? -5.465 -2.215 -8.703 1 46.22 6 CYS B CA 1
ATOM 2936 C C . CYS B 1 6 ? -5.02 -2.326 -7.246 1 46.22 6 CYS B C 1
ATOM 2938 O O . CYS B 1 6 ? -3.986 -1.777 -6.863 1 46.22 6 CYS B O 1
ATOM 2940 N N . TYR B 1 7 ? -6.035 -2.682 -6.461 1 46.75 7 TYR B N 1
ATOM 2941 C CA . TYR B 1 7 ? -5.699 -3.084 -5.098 1 46.75 7 TYR B CA 1
ATOM 2942 C C . TYR B 1 7 ? -5.469 -4.59 -5.016 1 46.75 7 TYR B C 1
ATOM 2944 O O . TYR B 1 7 ? -6.328 -5.379 -5.406 1 46.75 7 TYR B O 1
ATOM 2952 N N . LEU B 1 8 ? -4.227 -4.906 -4.816 1 47.47 8 LEU B N 1
ATOM 2953 C CA . LEU B 1 8 ? -3.875 -6.32 -4.719 1 47.47 8 LEU B CA 1
ATOM 2954 C C . LEU B 1 8 ? -3.748 -6.746 -3.262 1 47.47 8 LEU B C 1
ATOM 2956 O O . LEU B 1 8 ? -2.967 -6.164 -2.504 1 47.47 8 LEU B O 1
ATOM 2960 N N . GLU B 1 9 ? -4.625 -7.613 -2.768 1 51.97 9 GLU B N 1
ATOM 2961 C CA . GLU B 1 9 ? -4.555 -8.195 -1.429 1 51.97 9 GLU B CA 1
ATOM 2962 C C . GLU B 1 9 ? -3.738 -9.484 -1.428 1 51.97 9 GLU B C 1
ATOM 2964 O O . GLU B 1 9 ? -3.98 -10.375 -2.238 1 51.97 9 GLU B O 1
ATOM 2969 N N . GLU B 1 10 ? -2.674 -9.469 -0.649 1 55.59 10 GLU B N 1
ATOM 2970 C CA . GLU B 1 10 ? -1.796 -10.633 -0.54 1 55.59 10 GLU B CA 1
ATOM 2971 C C . GLU B 1 10 ? -1.681 -11.102 0.908 1 55.59 10 GLU B C 1
ATOM 2973 O O . GLU B 1 10 ? -1.38 -10.305 1.801 1 55.59 10 GLU B O 1
ATOM 2978 N N . SER B 1 11 ? -1.955 -12.336 1.191 1 55.34 11 SER B N 1
ATOM 2979 C CA . SER B 1 11 ? -1.941 -12.891 2.541 1 55.34 11 SER B CA 1
ATOM 2980 C C . SER B 1 11 ? -0.518 -13 3.078 1 55.34 11 SER B C 1
ATOM 2982 O O . SER B 1 11 ? -0.311 -13.078 4.293 1 55.34 11 SER B O 1
ATOM 2984 N N . CYS B 1 12 ? 0.325 -12.984 2.135 1 52.44 12 CYS B N 1
ATOM 2985 C CA . CYS B 1 12 ? 1.711 -13.164 2.547 1 52.44 12 CYS B CA 1
ATOM 2986 C C . CYS B 1 12 ? 2.312 -11.859 3.043 1 52.44 12 CYS B C 1
ATOM 2988 O O . CYS B 1 12 ? 1.744 -10.789 2.822 1 52.44 12 CYS B O 1
ATOM 2990 N N . SER B 1 13 ? 3.379 -12.062 3.848 1 51.44 13 SER B N 1
ATOM 2991 C CA . SER B 1 13 ? 3.967 -10.922 4.543 1 51.44 13 SER B CA 1
ATOM 2992 C C . SER B 1 13 ? 4.703 -10.008 3.576 1 51.44 13 SER B C 1
ATOM 2994 O O . SER B 1 13 ? 4.926 -8.828 3.875 1 51.44 13 SER B O 1
ATOM 2996 N N . ASN B 1 14 ? 5.23 -10.539 2.611 1 45.5 14 ASN B N 1
ATOM 2997 C CA . ASN B 1 14 ? 5.934 -9.727 1.621 1 45.5 14 ASN B CA 1
ATOM 2998 C C . ASN B 1 14 ? 5.879 -10.367 0.236 1 45.5 14 ASN B C 1
ATOM 3000 O O . ASN B 1 14 ? 5.383 -11.484 0.081 1 45.5 14 ASN B O 1
ATOM 3004 N N . TYR B 1 15 ? 6.242 -9.578 -0.731 1 43.41 15 TYR B N 1
ATOM 3005 C CA . TYR B 1 15 ? 6.246 -10.047 -2.113 1 43.41 15 TYR B CA 1
ATOM 3006 C C . TYR B 1 15 ? 7.07 -11.32 -2.256 1 43.41 15 TYR B C 1
ATOM 3008 O O . TYR B 1 15 ? 6.723 -12.203 -3.043 1 43.41 15 TYR B O 1
ATOM 3016 N N . HIS B 1 16 ? 8.133 -11.391 -1.516 1 40.28 16 HIS B N 1
ATOM 3017 C CA . HIS B 1 16 ? 9.023 -12.531 -1.643 1 40.28 16 HIS B CA 1
ATOM 3018 C C . HIS B 1 16 ? 8.359 -13.812 -1.135 1 40.28 16 HIS B C 1
ATOM 3020 O O . HIS B 1 16 ? 8.57 -14.891 -1.691 1 40.28 16 HIS B O 1
ATOM 3026 N N . SER B 1 17 ? 7.629 -13.539 -0.063 1 38.41 17 SER B N 1
ATOM 3027 C CA . SER B 1 17 ? 6.973 -14.711 0.508 1 38.41 17 SER B CA 1
ATOM 3028 C C . SER B 1 17 ? 5.816 -15.18 -0.37 1 38.41 17 SER B C 1
ATOM 3030 O O . SER B 1 17 ? 5.434 -16.344 -0.327 1 38.41 17 SER B O 1
ATOM 3032 N N . SER B 1 18 ? 5.195 -14.266 -1.044 1 40.47 18 SER B N 1
ATOM 3033 C CA . SER B 1 18 ? 4.066 -14.609 -1.901 1 40.47 18 SER B CA 1
ATOM 3034 C C . SER B 1 18 ? 4.512 -15.477 -3.076 1 40.47 18 SER B C 1
ATOM 3036 O O . SER B 1 18 ? 3.729 -16.281 -3.596 1 40.47 18 SER B O 1
ATOM 3038 N N . LEU B 1 19 ? 5.648 -15.148 -3.57 1 36.97 19 LEU B N 1
ATOM 3039 C CA . LEU B 1 19 ? 6.184 -15.773 -4.773 1 36.97 19 LEU B CA 1
ATOM 3040 C C . LEU B 1 19 ? 6.504 -17.25 -4.531 1 36.97 19 LEU B C 1
ATOM 3042 O O . LEU B 1 19 ? 6.91 -17.953 -5.453 1 36.97 19 LEU B O 1
ATOM 3046 N N . PHE B 1 20 ? 6.656 -17.531 -3.309 1 33.47 20 PHE B N 1
ATOM 3047 C CA . PHE B 1 20 ? 7.047 -18.938 -3.32 1 33.47 20 PHE B CA 1
ATOM 3048 C C . PHE B 1 20 ? 6.039 -19.781 -4.098 1 33.47 20 PHE B C 1
ATOM 3050 O O . PHE B 1 20 ? 5.469 -20.734 -3.561 1 33.47 20 PHE B O 1
ATOM 3057 N N . TRP B 1 21 ? 5.188 -19.094 -4.75 1 35.31 21 TRP B N 1
ATOM 3058 C CA . TRP B 1 21 ? 4.629 -20.078 -5.684 1 35.31 21 TRP B CA 1
ATOM 3059 C C . TRP B 1 21 ? 5.73 -20.75 -6.488 1 35.31 21 TRP B C 1
ATOM 3061 O O . TRP B 1 21 ? 6.559 -20.078 -7.109 1 35.31 21 TRP B O 1
ATOM 3071 N N . GLN B 1 22 ? 6.234 -21.734 -5.859 1 34.91 22 GLN B N 1
ATOM 3072 C CA . GLN B 1 22 ? 7.23 -22.625 -6.441 1 34.91 22 GLN B CA 1
ATOM 3073 C C . GLN B 1 22 ? 6.961 -22.859 -7.926 1 34.91 22 GLN B C 1
ATOM 3075 O O . GLN B 1 22 ? 6.238 -23.781 -8.297 1 34.91 22 GLN B O 1
ATOM 3080 N N . PHE B 1 23 ? 6.77 -21.797 -8.539 1 35.84 23 PHE B N 1
ATOM 3081 C CA . PHE B 1 23 ? 6.613 -21.969 -9.984 1 35.84 23 PHE B CA 1
ATOM 3082 C C . PHE B 1 23 ? 7.84 -22.656 -10.578 1 35.84 23 PHE B C 1
ATOM 3084 O O . PHE B 1 23 ? 8.953 -22.484 -10.078 1 35.84 23 PHE B O 1
ATOM 3091 N N . LEU B 1 24 ? 7.617 -23.781 -11.031 1 36.34 24 LEU B N 1
ATOM 3092 C CA . LEU B 1 24 ? 8.617 -24.312 -11.953 1 36.34 24 LEU B CA 1
ATOM 3093 C C . LEU B 1 24 ? 9.117 -23.219 -12.891 1 36.34 24 LEU B C 1
ATOM 3095 O O . LEU B 1 24 ? 8.328 -22.453 -13.43 1 36.34 24 LEU B O 1
ATOM 3099 N N . GLU B 1 25 ? 10.156 -22.594 -12.562 1 37.44 25 GLU B N 1
ATOM 3100 C CA . GLU B 1 25 ? 10.891 -21.641 -13.375 1 37.44 25 GLU B CA 1
ATOM 3101 C C . GLU B 1 25 ? 11.062 -22.141 -14.805 1 37.44 25 GLU B C 1
ATOM 3103 O O . GLU B 1 25 ? 12.102 -21.922 -15.43 1 37.44 25 GLU B O 1
ATOM 3108 N N . THR B 1 26 ? 10 -23.188 -15.203 1 34.28 26 THR B N 1
ATOM 3109 C CA . THR B 1 26 ? 10.109 -23.734 -16.547 1 34.28 26 THR B CA 1
ATOM 3110 C C . THR B 1 26 ? 9.094 -23.094 -17.484 1 34.28 26 THR B C 1
ATOM 3112 O O . THR B 1 26 ? 7.941 -22.875 -17.094 1 34.28 26 THR B O 1
ATOM 3115 N N . LEU B 1 27 ? 9.531 -22.484 -18.562 1 35.97 27 LEU B N 1
ATOM 3116 C CA . LEU B 1 27 ? 8.68 -22.062 -19.656 1 35.97 27 LEU B CA 1
ATOM 3117 C C . LEU B 1 27 ? 8.266 -23.25 -20.516 1 35.97 27 LEU B C 1
ATOM 3119 O O . LEU B 1 27 ? 9.117 -23.891 -21.156 1 35.97 27 LEU B O 1
ATOM 3123 N N . ILE B 1 28 ? 7.043 -23.766 -20.25 1 37.22 28 ILE B N 1
ATOM 3124 C CA . ILE B 1 28 ? 6.609 -25.031 -20.828 1 37.22 28 ILE B CA 1
ATOM 3125 C C . ILE B 1 28 ? 5.98 -24.781 -22.203 1 37.22 28 ILE B C 1
ATOM 3127 O O . ILE B 1 28 ? 5.297 -23.766 -22.391 1 37.22 28 ILE B O 1
ATOM 3131 N N . ALA B 1 29 ? 6.469 -25.453 -23.266 1 33.84 29 ALA B N 1
ATOM 3132 C CA . ALA B 1 29 ? 5.711 -25.609 -24.5 1 33.84 29 ALA B CA 1
ATOM 3133 C C . ALA B 1 29 ? 4.816 -26.844 -24.453 1 33.84 29 ALA B C 1
ATOM 3135 O O . ALA B 1 29 ? 5.281 -27.969 -24.672 1 33.84 29 ALA B O 1
ATOM 3136 N N . ARG B 1 30 ? 3.73 -26.781 -23.719 1 41.28 30 ARG B N 1
ATOM 3137 C CA . ARG B 1 30 ? 2.977 -28 -23.406 1 41.28 30 ARG B CA 1
ATOM 3138 C C . ARG B 1 30 ? 2.152 -28.453 -24.609 1 41.28 30 ARG B C 1
ATOM 3140 O O . ARG B 1 30 ? 1.556 -27.625 -25.297 1 41.28 30 ARG B O 1
ATOM 3147 N N . ASN B 1 31 ? 2.428 -29.719 -25.062 1 38.16 31 ASN B N 1
ATOM 3148 C CA . ASN B 1 31 ? 1.596 -30.469 -25.984 1 38.16 31 ASN B CA 1
ATOM 3149 C C . ASN B 1 31 ? 0.304 -30.953 -25.328 1 38.16 31 ASN B C 1
ATOM 3151 O O . ASN B 1 31 ? 0.3 -31.953 -24.609 1 38.16 31 ASN B O 1
ATOM 3155 N N . ALA B 1 32 ? -0.525 -30.062 -24.875 1 46.47 32 ALA B N 1
ATOM 3156 C CA . ALA B 1 32 ? -1.659 -30.312 -23.984 1 46.47 32 ALA B CA 1
ATOM 3157 C C . ALA B 1 32 ? -2.691 -31.219 -24.656 1 46.47 32 ALA B C 1
ATOM 3159 O O . ALA B 1 32 ? -2.729 -31.312 -25.891 1 46.47 32 ALA B O 1
ATOM 3160 N N . ASP B 1 33 ? -3.365 -32.125 -23.891 1 54.81 33 ASP B N 1
ATOM 3161 C CA . ASP B 1 33 ? -4.574 -32.875 -24.219 1 54.81 33 ASP B CA 1
ATOM 3162 C C . ASP B 1 33 ? -5.574 -31.984 -24.969 1 54.81 33 ASP B C 1
ATOM 3164 O O . ASP B 1 33 ? -5.742 -30.812 -24.641 1 54.81 33 ASP B O 1
ATOM 3168 N N . PRO B 1 34 ? -6.043 -32.469 -26.188 1 49.94 34 PRO B N 1
ATOM 3169 C CA . PRO B 1 34 ? -6.988 -31.703 -27.016 1 49.94 34 PRO B CA 1
ATOM 3170 C C . PRO B 1 34 ? -8.094 -31.047 -26.188 1 49.94 34 PRO B C 1
ATOM 3172 O O . PRO B 1 34 ? -8.734 -30.109 -26.656 1 49.94 34 PRO B O 1
ATOM 3175 N N . LYS B 1 35 ? -8.25 -31.5 -24.953 1 65.75 35 LYS B N 1
ATOM 3176 C CA . LYS B 1 35 ? -9.336 -30.984 -24.125 1 65.75 35 LYS B CA 1
ATOM 3177 C C . LYS B 1 35 ? -8.875 -29.781 -23.312 1 65.75 35 LYS B C 1
ATOM 3179 O O . LYS B 1 35 ? -9.695 -29.031 -22.781 1 65.75 35 LYS B O 1
ATOM 3184 N N . LEU B 1 36 ? -7.512 -29.578 -23.359 1 75.5 36 LEU B N 1
ATOM 3185 C CA . LEU B 1 36 ? -6.988 -28.484 -22.547 1 75.5 36 LEU B CA 1
ATOM 3186 C C . LEU B 1 36 ? -6.695 -27.25 -23.422 1 75.5 36 LEU B C 1
ATOM 3188 O O . LEU B 1 36 ? -5.547 -26.812 -23.5 1 75.5 36 LEU B O 1
ATOM 3192 N N . LEU B 1 37 ? -7.754 -26.703 -23.922 1 82 37 LEU B N 1
ATOM 3193 C CA . LEU B 1 37 ? -7.676 -25.672 -24.969 1 82 37 LEU B CA 1
ATOM 3194 C C . LEU B 1 37 ? -7.043 -24.406 -24.422 1 82 37 LEU B C 1
ATOM 3196 O O . LEU B 1 37 ? -6.133 -23.844 -25.047 1 82 37 LEU B O 1
ATOM 3200 N N . LEU B 1 38 ? -7.438 -23.969 -23.219 1 90.56 38 LEU B N 1
ATOM 3201 C CA . LEU B 1 38 ? -6.902 -22.734 -22.672 1 90.56 38 LEU B CA 1
ATOM 3202 C C . LEU B 1 38 ? -5.441 -22.906 -22.266 1 90.56 38 LEU B C 1
ATOM 3204 O O . LEU B 1 38 ? -4.617 -22.031 -22.516 1 90.56 38 LEU B O 1
ATOM 3208 N N . GLN B 1 39 ? -5.137 -24.062 -21.688 1 90.75 39 GLN B N 1
ATOM 3209 C CA . GLN B 1 39 ? -3.754 -24.312 -21.312 1 90.75 39 GLN B CA 1
ATOM 3210 C C . GLN B 1 39 ? -2.828 -24.281 -22.516 1 90.75 39 GLN B C 1
ATOM 3212 O O . GLN B 1 39 ? -1.758 -23.672 -22.469 1 90.75 39 GLN B O 1
ATOM 3217 N N . ALA B 1 40 ? -3.262 -24.969 -23.594 1 88.81 40 ALA B N 1
ATOM 3218 C CA . ALA B 1 40 ? -2.453 -25.031 -24.812 1 88.81 40 ALA B CA 1
ATOM 3219 C C . ALA B 1 40 ? -2.279 -23.641 -25.422 1 88.81 40 ALA B C 1
ATOM 3221 O O . ALA B 1 40 ? -1.16 -23.234 -25.734 1 88.81 40 ALA B O 1
ATOM 3222 N N . ALA B 1 41 ? -3.375 -22.953 -25.547 1 90.75 41 ALA B N 1
ATOM 3223 C CA . ALA B 1 41 ? -3.346 -21.641 -26.172 1 90.75 41 ALA B CA 1
ATOM 3224 C C . ALA B 1 41 ? -2.521 -20.656 -25.344 1 90.75 41 ALA B C 1
ATOM 3226 O O . ALA B 1 41 ? -1.685 -19.922 -25.891 1 90.75 41 ALA B O 1
ATOM 3227 N N . PHE B 1 42 ? -2.725 -20.625 -24.047 1 93.62 42 PHE B N 1
ATOM 3228 C CA . PHE B 1 42 ? -2.047 -19.656 -23.188 1 93.62 42 PHE B CA 1
ATOM 3229 C C . PHE B 1 42 ? -0.571 -20.016 -23.031 1 93.62 42 PHE B C 1
ATOM 3231 O O . PHE B 1 42 ? 0.267 -19.125 -22.844 1 93.62 42 PHE B O 1
ATOM 3238 N N . CYS B 1 43 ? -0.268 -21.297 -23.156 1 91.88 43 CYS B N 1
ATOM 3239 C CA . CYS B 1 43 ? 1.128 -21.703 -23.062 1 91.88 43 CYS B CA 1
ATOM 3240 C C . CYS B 1 43 ? 1.947 -21.156 -24.219 1 91.88 43 CYS B C 1
ATOM 3242 O O . CYS B 1 43 ? 3.02 -20.594 -24.016 1 91.88 43 CYS B O 1
ATOM 3244 N N . VAL B 1 44 ? 1.423 -21.328 -25.422 1 90.81 44 VAL B N 1
ATOM 3245 C CA . VAL B 1 44 ? 2.129 -20.875 -26.609 1 90.81 44 VAL B CA 1
ATOM 3246 C C . VAL B 1 44 ? 2.254 -19.359 -26.594 1 90.81 44 VAL B C 1
ATOM 3248 O O . VAL B 1 44 ? 3.357 -18.812 -26.719 1 90.81 44 VAL B O 1
ATOM 3251 N N . ARG B 1 45 ? 1.157 -18.734 -26.375 1 93.25 45 ARG B N 1
ATOM 3252 C CA . ARG B 1 45 ? 1.166 -17.266 -26.344 1 93.25 45 ARG B CA 1
ATOM 3253 C C . ARG B 1 45 ? 1.987 -16.75 -25.172 1 93.25 45 ARG B C 1
ATOM 3255 O O . ARG B 1 45 ? 2.771 -15.812 -25.312 1 93.25 45 ARG B O 1
ATOM 3262 N N . GLY B 1 46 ? 1.799 -17.359 -24.062 1 95 46 GLY B N 1
ATOM 3263 C CA . GLY B 1 46 ? 2.5 -16.953 -22.859 1 95 46 GLY B CA 1
ATOM 3264 C C . GLY B 1 46 ? 4.008 -17.078 -22.969 1 95 46 GLY B C 1
ATOM 3265 O O . GLY B 1 46 ? 4.75 -16.219 -22.484 1 95 46 GLY B O 1
ATOM 3266 N N . ARG B 1 47 ? 4.434 -18.094 -23.625 1 92.38 47 ARG B N 1
ATOM 3267 C CA . ARG B 1 47 ? 5.867 -18.297 -23.828 1 92.38 47 ARG B CA 1
ATOM 3268 C C . ARG B 1 47 ? 6.469 -17.156 -24.641 1 92.38 47 ARG B C 1
ATOM 3270 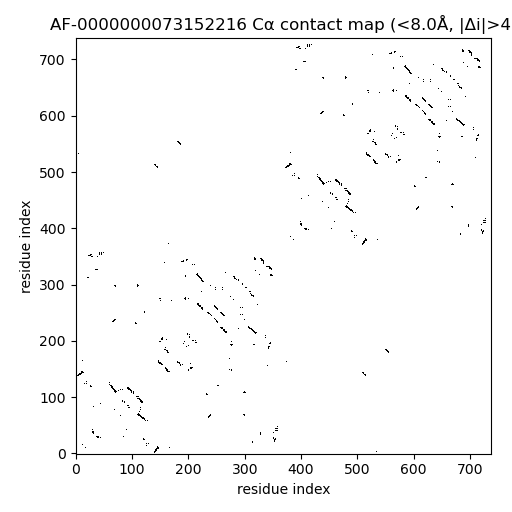O O . ARG B 1 47 ? 7.504 -16.594 -24.266 1 92.38 47 ARG B O 1
ATOM 3277 N N . GLN B 1 48 ? 5.805 -16.812 -25.688 1 94.44 48 GLN B N 1
ATOM 3278 C CA . GLN B 1 48 ? 6.266 -15.719 -26.531 1 94.44 48 GLN B CA 1
ATOM 3279 C C . GLN B 1 48 ? 6.32 -14.406 -25.75 1 94.44 48 GLN B C 1
ATOM 3281 O O . GLN B 1 48 ? 7.324 -13.688 -25.812 1 94.44 48 GLN B O 1
ATOM 3286 N N . LEU B 1 49 ? 5.289 -14.141 -25.031 1 96.38 49 LEU B N 1
ATOM 3287 C CA . LEU B 1 49 ? 5.207 -12.906 -24.25 1 96.38 49 LEU B CA 1
ATOM 3288 C C . LEU B 1 49 ? 6.273 -12.883 -23.156 1 96.38 49 LEU B C 1
ATOM 3290 O O . LEU B 1 49 ? 6.883 -11.836 -22.906 1 96.38 49 LEU B O 1
ATOM 3294 N N . LEU B 1 50 ? 6.457 -14 -22.547 1 95.31 50 LEU B N 1
ATOM 3295 C CA . LEU B 1 50 ? 7.398 -14.078 -21.438 1 95.31 50 LEU B CA 1
ATOM 3296 C C . LEU B 1 50 ? 8.828 -13.859 -21.922 1 95.31 50 LEU B C 1
ATOM 3298 O O . LEU B 1 50 ? 9.578 -13.094 -21.312 1 95.31 50 LEU B O 1
ATOM 3302 N N . TYR B 1 51 ? 9.203 -14.5 -23.031 1 95.62 51 TYR B N 1
ATOM 3303 C CA . TYR B 1 51 ? 10.539 -14.289 -23.578 1 95.62 51 TYR B CA 1
ATOM 3304 C C . TYR B 1 51 ? 10.75 -12.82 -23.953 1 95.62 51 TYR B C 1
ATOM 3306 O O . TYR B 1 51 ? 11.797 -12.242 -23.641 1 95.62 51 TYR B O 1
ATOM 3314 N N . LYS B 1 52 ? 9.797 -12.289 -24.594 1 97.69 52 LYS B N 1
ATOM 3315 C CA . LYS B 1 52 ? 9.883 -10.883 -24.969 1 97.69 52 LYS B CA 1
ATOM 3316 C C . LYS B 1 52 ? 10.047 -9.992 -23.734 1 97.69 52 LYS B C 1
ATOM 3318 O O . LYS B 1 52 ? 10.898 -9.094 -23.719 1 97.69 52 LYS B O 1
ATOM 3323 N N . TYR B 1 53 ? 9.25 -10.234 -22.734 1 97 53 TYR B N 1
ATOM 3324 C CA . TYR B 1 53 ? 9.312 -9.453 -21.5 1 97 53 TYR B CA 1
ATOM 3325 C C . TYR B 1 53 ? 10.68 -9.586 -20.828 1 97 53 TYR B C 1
ATOM 3327 O O . TYR B 1 53 ? 11.266 -8.594 -20.391 1 97 53 TYR B O 1
ATOM 3335 N N . CYS B 1 54 ? 11.141 -10.789 -20.703 1 96.62 54 CYS B N 1
ATOM 3336 C CA . CYS B 1 54 ? 12.43 -11.039 -20.078 1 96.62 54 CYS B CA 1
ATOM 3337 C C . CYS B 1 54 ? 13.547 -10.305 -20.828 1 96.62 54 CYS B C 1
ATOM 3339 O O . CYS B 1 54 ? 14.445 -9.734 -20.188 1 96.62 54 CYS B O 1
ATOM 3341 N N . GLU B 1 55 ? 13.477 -10.297 -22.109 1 97.69 55 GLU B N 1
ATOM 3342 C CA . GLU B 1 55 ? 14.469 -9.594 -22.922 1 97.69 55 GLU B CA 1
ATOM 3343 C C . GLU B 1 55 ? 14.406 -8.086 -22.672 1 97.69 55 GLU B C 1
ATOM 3345 O O . GLU B 1 55 ? 15.43 -7.449 -22.422 1 97.69 55 GLU B O 1
ATOM 3350 N N . GLU B 1 56 ? 13.258 -7.586 -22.672 1 97.75 56 GLU B N 1
ATOM 3351 C CA . GLU B 1 56 ? 13.055 -6.145 -22.531 1 97.75 56 GLU B CA 1
ATOM 3352 C C . GLU B 1 56 ? 13.453 -5.652 -21.156 1 97.75 56 GLU B C 1
ATOM 3354 O O . GLU B 1 56 ? 13.93 -4.523 -21 1 97.75 56 GLU B O 1
ATOM 3359 N N . HIS B 1 57 ? 13.297 -6.496 -20.203 1 97.19 57 HIS B N 1
ATOM 3360 C CA . HIS B 1 57 ? 13.508 -6.055 -18.828 1 97.19 57 HIS B CA 1
ATOM 3361 C C . HIS B 1 57 ? 14.781 -6.668 -18.25 1 97.19 57 HIS B C 1
ATOM 3363 O O . HIS B 1 57 ? 15.039 -6.551 -17.047 1 97.19 57 HIS B O 1
ATOM 3369 N N . HIS B 1 58 ? 15.508 -7.406 -19.031 1 97.56 58 HIS B N 1
ATOM 3370 C CA . HIS B 1 58 ? 16.797 -7.992 -18.672 1 97.56 58 HIS B CA 1
ATOM 3371 C C . HIS B 1 58 ? 16.641 -8.969 -17.516 1 97.56 58 HIS B C 1
ATOM 3373 O O . HIS B 1 58 ? 17.438 -8.945 -16.562 1 97.56 58 HIS B O 1
ATOM 3379 N N . ILE B 1 59 ? 15.625 -9.695 -17.562 1 96.44 59 ILE B N 1
ATOM 3380 C CA . ILE B 1 59 ? 15.414 -10.773 -16.609 1 96.44 59 ILE B CA 1
ATOM 3381 C C . ILE B 1 59 ? 16.219 -12.008 -17.016 1 96.44 59 ILE B C 1
ATOM 3383 O O . ILE B 1 59 ? 16.094 -12.477 -18.156 1 96.44 59 ILE B O 1
ATOM 3387 N N . PRO B 1 60 ? 17.031 -12.57 -16.125 1 97.06 60 PRO B N 1
ATOM 3388 C CA . PRO B 1 60 ? 17.812 -13.75 -16.5 1 97.06 60 PRO B CA 1
ATOM 3389 C C . PRO B 1 60 ? 16.938 -14.914 -16.953 1 97.06 60 PRO B C 1
ATOM 3391 O O . PRO B 1 60 ? 15.977 -15.281 -16.281 1 97.06 60 PRO B O 1
ATOM 3394 N N . HIS B 1 61 ? 17.203 -15.469 -18.109 1 96.69 61 HIS B N 1
ATOM 3395 C CA . HIS B 1 61 ? 16.5 -16.609 -18.688 1 96.69 61 HIS B CA 1
ATOM 3396 C C . HIS B 1 61 ? 17.344 -17.312 -19.734 1 96.69 61 HIS B C 1
ATOM 3398 O O . HIS B 1 61 ? 18.344 -16.766 -20.203 1 96.69 61 HIS B O 1
ATOM 3404 N N . LYS B 1 62 ? 17.109 -18.594 -19.969 1 95.88 62 LYS B N 1
ATOM 3405 C CA . LYS B 1 62 ? 17.797 -19.391 -20.984 1 95.88 62 LYS B CA 1
ATOM 3406 C C . LYS B 1 62 ? 16.812 -20.281 -21.734 1 95.88 62 LYS B C 1
ATOM 3408 O O . LYS B 1 62 ? 15.977 -20.953 -21.125 1 95.88 62 LYS B O 1
ATOM 3413 N N . GLN B 1 63 ? 16.844 -20.234 -23.031 1 95.25 63 GLN B N 1
ATOM 3414 C CA . GLN B 1 63 ? 16.078 -21.156 -23.859 1 95.25 63 GLN B CA 1
ATOM 3415 C C . GLN B 1 63 ? 16.875 -22.438 -24.125 1 95.25 63 GLN B C 1
ATOM 3417 O O . GLN B 1 63 ?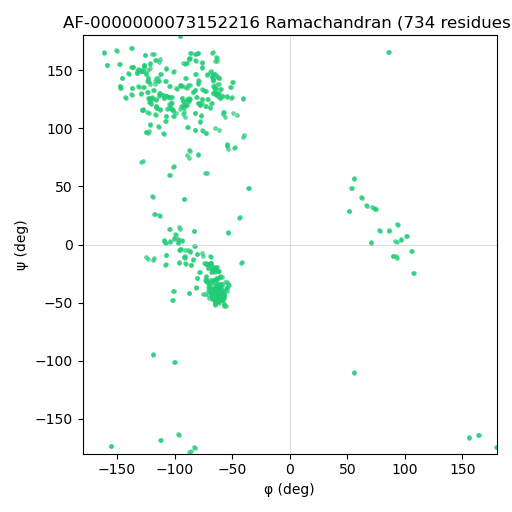 17.359 -22.656 -25.234 1 95.25 63 GLN B O 1
ATOM 3422 N N . ILE B 1 64 ? 16.875 -23.344 -23.203 1 95.25 64 ILE B N 1
ATOM 3423 C CA . ILE B 1 64 ? 17.781 -24.469 -23.219 1 95.25 64 ILE B CA 1
ATOM 3424 C C . ILE B 1 64 ? 17.141 -25.641 -23.953 1 95.25 64 ILE B C 1
ATOM 3426 O O . ILE B 1 64 ? 17.812 -26.609 -24.312 1 95.25 64 ILE B O 1
ATOM 3430 N N . GLY B 1 65 ? 15.859 -25.609 -24.156 1 94.75 65 GLY B N 1
ATOM 3431 C CA . GLY B 1 65 ? 15.164 -26.703 -24.844 1 94.75 65 GLY B CA 1
ATOM 3432 C C . GLY B 1 65 ? 14.773 -27.828 -23.906 1 94.75 65 GLY B C 1
ATOM 3433 O O . GLY B 1 65 ? 15.234 -27.891 -22.766 1 94.75 65 GLY B O 1
ATOM 3434 N N . LYS B 1 66 ? 13.883 -28.688 -24.438 1 95 66 LYS B N 1
ATOM 3435 C CA . LYS B 1 66 ? 13.359 -29.828 -23.703 1 95 66 LYS B CA 1
ATOM 3436 C C . LYS B 1 66 ? 13.312 -31.078 -24.594 1 95 66 LYS B C 1
ATOM 3438 O O . LYS B 1 66 ? 12.945 -30.984 -25.766 1 95 66 LYS B O 1
ATOM 3443 N N . LEU B 1 67 ? 13.758 -32.156 -24.031 1 96.31 67 LEU B N 1
ATOM 3444 C CA . LEU B 1 67 ? 13.594 -33.469 -24.688 1 96.31 67 LEU B CA 1
ATOM 3445 C C . LEU B 1 67 ? 12.516 -34.281 -24 1 96.31 67 LEU B C 1
ATOM 3447 O O . LEU B 1 67 ? 12.617 -34.562 -22.812 1 96.31 67 LEU B O 1
ATOM 3451 N N . ILE B 1 68 ? 11.461 -34.594 -24.734 1 95.19 68 ILE B N 1
ATOM 3452 C CA . ILE B 1 68 ? 10.5 -35.594 -24.266 1 95.19 68 ILE B CA 1
ATOM 3453 C C . ILE B 1 68 ? 10.938 -36.969 -24.734 1 95.19 68 ILE B C 1
ATOM 3455 O O . ILE B 1 68 ? 11.102 -37.219 -25.938 1 95.19 68 ILE B O 1
ATOM 3459 N N . VAL B 1 69 ? 11.094 -37.969 -23.781 1 96.5 69 VAL B N 1
ATOM 3460 C CA . VAL B 1 69 ? 11.836 -39.156 -24.172 1 96.5 69 VAL B CA 1
ATOM 3461 C C . VAL B 1 69 ? 10.969 -40.406 -23.953 1 96.5 69 VAL B C 1
ATOM 3463 O O . VAL B 1 69 ? 10.211 -40.469 -22.984 1 96.5 69 VAL B O 1
ATOM 3466 N N . ALA B 1 70 ? 11.062 -41.312 -24.875 1 95.56 70 ALA B N 1
ATOM 3467 C CA . ALA B 1 70 ? 10.508 -42.656 -24.766 1 95.56 70 ALA B CA 1
ATOM 3468 C C . ALA B 1 70 ? 11.594 -43.688 -24.422 1 95.56 70 ALA B C 1
ATOM 3470 O O . ALA B 1 70 ? 12.523 -43.875 -25.203 1 95.56 70 ALA B O 1
ATOM 3471 N N . THR B 1 71 ? 11.461 -44.281 -23.25 1 93.94 71 THR B N 1
ATOM 3472 C CA . THR B 1 71 ? 12.469 -45.25 -22.828 1 93.94 71 THR B CA 1
ATOM 3473 C C . THR B 1 71 ? 12.023 -46.688 -23.156 1 93.94 71 THR B C 1
ATOM 3475 O O . THR B 1 71 ? 12.828 -47.625 -23.109 1 93.94 71 THR B O 1
ATOM 3478 N N . GLY B 1 72 ? 10.734 -46.844 -23.453 1 91.5 72 GLY B N 1
ATOM 3479 C CA . GLY B 1 72 ? 10.188 -48.125 -23.891 1 91.5 72 GLY B CA 1
ATOM 3480 C C . GLY B 1 72 ? 9.438 -48.031 -25.203 1 91.5 72 GLY B C 1
ATOM 3481 O O . GLY B 1 72 ? 8.984 -46.969 -25.609 1 91.5 72 GLY B O 1
ATOM 3482 N N . SER B 1 73 ? 9.234 -49.188 -25.797 1 92.5 73 SER B N 1
ATOM 3483 C CA . SER B 1 73 ? 8.617 -49.25 -27.125 1 92.5 73 SER B CA 1
ATOM 3484 C C . SER B 1 73 ? 7.16 -48.781 -27.078 1 92.5 73 SER B C 1
ATOM 3486 O O . SER B 1 73 ? 6.66 -48.188 -28.016 1 92.5 73 SER B O 1
ATOM 3488 N N . SER B 1 74 ? 6.539 -49.031 -26.016 1 90.25 74 SER B N 1
ATOM 3489 C CA . SER B 1 74 ? 5.129 -48.688 -25.875 1 90.25 74 SER B CA 1
ATOM 3490 C C . SER B 1 74 ? 4.926 -47.188 -25.812 1 90.25 74 SER B C 1
ATOM 3492 O O . SER B 1 74 ? 3.82 -46.688 -26.031 1 90.25 74 SER B O 1
ATOM 3494 N N . GLU B 1 75 ? 5.969 -46.438 -25.562 1 91.81 75 GLU B N 1
ATOM 3495 C CA . GLU B 1 75 ? 5.879 -45 -25.375 1 91.81 75 GLU B CA 1
ATOM 3496 C C . GLU B 1 75 ? 6.09 -44.281 -26.688 1 91.81 75 GLU B C 1
ATOM 3498 O O . GLU B 1 75 ? 5.789 -43.062 -26.797 1 91.81 75 GLU B O 1
ATOM 3503 N N . ILE B 1 76 ? 6.504 -44.938 -27.672 1 93.94 76 ILE B N 1
ATOM 3504 C CA . ILE B 1 76 ? 6.887 -44.312 -28.938 1 93.94 76 ILE B CA 1
ATOM 3505 C C . ILE B 1 76 ? 5.652 -43.719 -29.609 1 93.94 76 ILE B C 1
ATOM 3507 O O . ILE B 1 76 ? 5.691 -42.594 -30.125 1 93.94 76 ILE B O 1
ATOM 3511 N N . SER B 1 77 ? 4.59 -44.438 -29.609 1 93.12 77 SER B N 1
ATOM 3512 C CA . SER B 1 77 ? 3.363 -43.938 -30.219 1 93.12 77 SER B CA 1
ATOM 3513 C C . SER B 1 77 ? 2.873 -42.656 -29.531 1 93.12 77 SER B C 1
ATOM 3515 O O . SER B 1 77 ? 2.334 -41.781 -30.188 1 93.12 77 SER B O 1
ATOM 3517 N N . LYS B 1 78 ? 3.041 -42.594 -28.234 1 90.81 78 LYS B N 1
ATOM 3518 C CA . LYS B 1 78 ? 2.648 -41.406 -27.484 1 90.81 78 LYS B CA 1
ATOM 3519 C C . LYS B 1 78 ? 3.486 -40.188 -27.891 1 90.81 78 LYS B C 1
ATOM 3521 O O . LYS B 1 78 ? 2.982 -39.062 -27.938 1 90.81 78 LYS B O 1
ATOM 3526 N N . LEU B 1 79 ? 4.734 -40.406 -28.156 1 93.19 79 LEU B N 1
ATOM 3527 C CA . LEU B 1 79 ? 5.609 -39.344 -28.625 1 93.19 79 LEU B CA 1
ATOM 3528 C C . LEU B 1 79 ? 5.117 -38.781 -29.953 1 93.19 79 LEU B C 1
ATOM 3530 O O . LEU B 1 79 ? 5.129 -37.562 -30.156 1 93.19 79 LEU B O 1
ATOM 3534 N N . ASP B 1 80 ? 4.715 -39.656 -30.828 1 92.38 80 ASP B N 1
ATOM 3535 C CA . ASP B 1 80 ? 4.188 -39.219 -32.125 1 92.38 80 ASP B CA 1
ATOM 3536 C C . ASP B 1 80 ? 2.943 -38.375 -31.953 1 92.38 80 ASP B C 1
ATOM 3538 O O . ASP B 1 80 ? 2.783 -37.344 -32.625 1 92.38 80 ASP B O 1
ATOM 3542 N N . LEU B 1 81 ? 2.148 -38.781 -31.094 1 89.69 81 LEU B N 1
ATOM 3543 C CA . LEU B 1 81 ? 0.932 -38.031 -30.812 1 89.69 81 LEU B CA 1
ATOM 3544 C C . LEU B 1 81 ? 1.267 -36.656 -30.25 1 89.69 81 LEU B C 1
ATOM 3546 O O . LEU B 1 81 ? 0.634 -35.656 -30.625 1 89.69 81 LEU B O 1
ATOM 3550 N N . LEU B 1 82 ? 2.211 -36.594 -29.375 1 90 82 LEU B N 1
ATOM 3551 C CA . LEU B 1 82 ? 2.629 -35.344 -28.797 1 90 82 LEU B CA 1
ATOM 3552 C C . LEU B 1 82 ? 3.184 -34.406 -29.859 1 90 82 LEU B C 1
ATOM 3554 O O . LEU B 1 82 ? 2.949 -33.188 -29.812 1 90 82 LEU B O 1
ATOM 3558 N N . MET B 1 83 ? 3.928 -34.938 -30.766 1 91.88 83 MET B N 1
ATOM 3559 C CA . MET B 1 83 ? 4.457 -34.125 -31.859 1 91.88 83 MET B CA 1
ATOM 3560 C C . MET B 1 83 ? 3.328 -33.531 -32.688 1 91.88 83 MET B C 1
ATOM 3562 O O . MET B 1 83 ? 3.336 -32.344 -33 1 91.88 83 MET B O 1
ATOM 3566 N N . THR B 1 84 ? 2.391 -34.375 -33.062 1 91.38 84 THR B N 1
ATOM 3567 C CA . THR B 1 84 ? 1.263 -33.938 -33.875 1 91.38 84 THR B CA 1
ATOM 3568 C C . THR B 1 84 ? 0.487 -32.812 -33.156 1 91.38 84 THR B C 1
ATOM 3570 O O . THR B 1 84 ? 0.177 -31.781 -33.75 1 91.38 84 THR B O 1
ATOM 3573 N N . ARG B 1 85 ? 0.226 -33.031 -31.906 1 86 85 ARG B N 1
ATOM 3574 C CA . ARG B 1 85 ? -0.5 -32.031 -31.109 1 86 85 ARG B CA 1
ATOM 3575 C C . ARG B 1 85 ? 0.294 -30.734 -30.984 1 86 85 ARG B C 1
ATOM 3577 O O . ARG B 1 85 ? -0.278 -29.641 -31.031 1 86 85 ARG B O 1
ATOM 3584 N N . GLY B 1 86 ? 1.577 -30.891 -30.75 1 88.5 86 GLY B N 1
ATOM 3585 C CA . GLY B 1 86 ? 2.432 -29.719 -30.672 1 88.5 86 GLY B CA 1
ATOM 3586 C C . GLY B 1 86 ? 2.387 -28.875 -31.922 1 88.5 86 GLY B C 1
ATOM 3587 O O . GLY B 1 86 ? 2.281 -27.641 -31.844 1 88.5 86 GLY B O 1
ATOM 3588 N N . ILE B 1 87 ? 2.447 -29.547 -33 1 88.44 87 ILE B N 1
ATOM 3589 C CA . ILE B 1 87 ? 2.402 -28.859 -34.281 1 88.44 87 ILE B CA 1
ATOM 3590 C C . ILE B 1 87 ? 1.05 -28.156 -34.438 1 88.44 87 ILE B C 1
ATOM 3592 O O . ILE B 1 87 ? 0.987 -26.984 -34.812 1 88.44 87 ILE B O 1
ATOM 3596 N N . GLU B 1 88 ? 0.07 -28.781 -34.094 1 87.5 88 GLU B N 1
ATOM 3597 C CA . GLU B 1 88 ? -1.278 -28.234 -34.188 1 87.5 88 GLU B CA 1
ATOM 3598 C C . GLU B 1 88 ? -1.45 -27.016 -33.312 1 87.5 88 GLU B C 1
ATOM 3600 O O . GLU B 1 88 ? -2.172 -26.078 -33.656 1 87.5 88 GLU B O 1
ATOM 3605 N N . ASN B 1 89 ? -0.829 -27.078 -32.188 1 85.44 89 ASN B N 1
ATOM 3606 C CA . ASN B 1 89 ? -0.938 -25.984 -31.219 1 85.44 89 ASN B CA 1
ATOM 3607 C C . ASN B 1 89 ? -0.008 -24.828 -31.578 1 85.44 89 ASN B C 1
ATOM 3609 O O . ASN B 1 89 ? -0.038 -23.781 -30.938 1 85.44 89 ASN B O 1
ATOM 3613 N N . GLY B 1 90 ? 0.835 -25 -32.531 1 85.06 90 GLY B N 1
ATOM 3614 C CA . GLY B 1 90 ? 1.685 -23.922 -33 1 85.06 90 GLY B CA 1
ATOM 3615 C C . GLY B 1 90 ? 3.045 -23.891 -32.344 1 85.06 90 GLY B C 1
ATOM 3616 O O . GLY B 1 90 ? 3.721 -22.859 -32.312 1 85.06 90 GLY B O 1
ATOM 3617 N N . VAL B 1 91 ? 3.445 -25.016 -31.703 1 87.25 91 VAL B N 1
ATOM 3618 C CA . VAL B 1 91 ? 4.785 -25.078 -31.141 1 87.25 91 VAL B CA 1
ATOM 3619 C C . VAL B 1 91 ? 5.82 -25.172 -32.25 1 87.25 91 VAL B C 1
ATOM 3621 O O . VAL B 1 91 ? 5.754 -26.078 -33.094 1 87.25 91 VAL B O 1
ATOM 3624 N N . GLU B 1 92 ? 6.707 -24.266 -32.188 1 87.25 92 GLU B N 1
ATOM 3625 C CA . GLU B 1 92 ? 7.664 -24.188 -33.281 1 87.25 92 GLU B CA 1
ATOM 3626 C C . GLU B 1 92 ? 8.898 -25.031 -33 1 87.25 92 GLU B C 1
ATOM 3628 O O . GLU B 1 92 ? 9.32 -25.156 -31.859 1 87.25 92 GLU B O 1
ATOM 3633 N N . GLY B 1 93 ? 9.43 -25.672 -34.094 1 91.44 93 GLY B N 1
ATOM 3634 C CA . GLY B 1 93 ? 10.773 -26.234 -34.062 1 91.44 93 GLY B CA 1
ATOM 3635 C C . GLY B 1 93 ? 10.812 -27.641 -33.5 1 91.44 93 GLY B C 1
ATOM 3636 O O . GLY B 1 93 ? 11.891 -28.172 -33.219 1 91.44 93 GLY B O 1
ATOM 3637 N N . LEU B 1 94 ? 9.672 -28.297 -33.344 1 94.5 94 LEU B N 1
ATOM 3638 C CA . LEU B 1 94 ? 9.664 -29.672 -32.844 1 94.5 94 LEU B CA 1
ATOM 3639 C C . LEU B 1 94 ? 10.398 -30.594 -33.812 1 94.5 94 LEU B C 1
ATOM 3641 O O . LEU B 1 94 ? 10.273 -30.469 -35.031 1 94.5 94 LEU B O 1
ATOM 3645 N N . ARG B 1 95 ? 11.172 -31.469 -33.188 1 96.31 95 ARG B N 1
ATOM 3646 C CA . ARG B 1 95 ? 11.938 -32.406 -34 1 96.31 95 ARG B CA 1
ATOM 3647 C C . ARG B 1 95 ? 12 -33.781 -33.344 1 96.31 95 ARG B C 1
ATOM 3649 O O . ARG B 1 95 ? 12.422 -33.906 -32.188 1 96.31 95 ARG B O 1
ATOM 3656 N N . MET B 1 96 ? 11.594 -34.781 -34.125 1 97 96 MET B N 1
ATOM 3657 C CA . MET B 1 96 ? 11.734 -36.156 -33.656 1 97 96 MET B CA 1
ATOM 3658 C C . MET B 1 96 ? 13.164 -36.656 -33.844 1 97 96 MET B C 1
ATOM 3660 O O . MET B 1 96 ? 13.781 -36.406 -34.906 1 97 96 MET B O 1
ATOM 3664 N N . MET B 1 97 ? 13.641 -37.406 -32.781 1 97.06 97 MET B N 1
ATOM 3665 C CA . MET B 1 97 ? 15 -37.938 -32.812 1 97.06 97 MET B CA 1
ATOM 3666 C C . MET B 1 97 ? 15.016 -39.406 -32.406 1 97.06 97 MET B C 1
ATOM 3668 O O . MET B 1 97 ? 14.234 -39.844 -31.562 1 97.06 97 MET B O 1
ATOM 3672 N N . ASP B 1 98 ? 15.969 -40.125 -33.031 1 96.94 98 ASP B N 1
ATOM 3673 C CA . ASP B 1 98 ? 16.203 -41.469 -32.562 1 96.94 98 ASP B CA 1
ATOM 3674 C C . ASP B 1 98 ? 17.062 -41.469 -31.297 1 96.94 98 ASP B C 1
ATOM 3676 O O . ASP B 1 98 ? 17.688 -40.469 -30.969 1 96.94 98 ASP B O 1
ATOM 3680 N N . GLY B 1 99 ? 17.047 -42.625 -30.656 1 97.31 99 GLY B N 1
ATOM 3681 C CA . GLY B 1 99 ? 17.781 -42.75 -29.406 1 97.31 99 GLY B CA 1
ATOM 3682 C C . GLY B 1 99 ? 19.234 -42.375 -29.531 1 97.31 99 GLY B C 1
ATOM 3683 O O . GLY B 1 99 ? 19.781 -41.688 -28.656 1 97.31 99 GLY B O 1
ATOM 3684 N N . HIS B 1 100 ? 19.875 -42.719 -30.625 1 96.62 100 HIS B N 1
ATOM 3685 C CA . HIS B 1 100 ? 21.281 -42.438 -30.828 1 96.62 100 HIS B CA 1
ATOM 3686 C C . HIS B 1 100 ? 21.531 -40.938 -30.969 1 96.62 100 HIS B C 1
ATOM 3688 O O . HIS B 1 100 ? 22.516 -40.438 -30.438 1 96.62 100 HIS B O 1
ATOM 3694 N N . GLU B 1 101 ? 20.719 -40.312 -31.688 1 97.19 101 GLU B N 1
ATOM 3695 C CA . GLU B 1 101 ? 20.828 -38.844 -31.844 1 97.19 101 GLU B CA 1
ATOM 3696 C C . GLU B 1 101 ? 20.656 -38.156 -30.5 1 97.19 101 GLU B C 1
ATOM 3698 O O . GLU B 1 101 ? 21.391 -37.219 -30.188 1 97.19 101 GLU B O 1
ATOM 3703 N N . ALA B 1 102 ? 19.641 -38.594 -29.766 1 97.88 102 ALA B N 1
ATOM 3704 C CA . ALA B 1 102 ? 19.375 -38 -28.453 1 97.88 102 ALA B CA 1
ATOM 3705 C C . ALA B 1 102 ? 20.578 -38.156 -27.516 1 97.88 102 ALA B C 1
ATOM 3707 O O . ALA B 1 102 ? 20.938 -37.25 -26.781 1 97.88 102 ALA B O 1
ATOM 3708 N N . THR B 1 103 ? 21.203 -39.281 -27.578 1 96.69 103 THR B N 1
ATOM 3709 C CA . THR B 1 103 ? 22.344 -39.594 -26.734 1 96.69 103 THR B CA 1
ATOM 3710 C C . THR B 1 103 ? 23.547 -38.75 -27.125 1 96.69 103 THR B C 1
ATOM 3712 O O . THR B 1 103 ? 24.359 -38.375 -26.281 1 96.69 103 THR B O 1
ATOM 3715 N N . ARG B 1 104 ? 23.672 -38.469 -28.422 1 96.88 104 ARG B N 1
ATOM 3716 C CA . ARG B 1 104 ? 24.75 -37.594 -28.859 1 96.88 104 ARG B CA 1
ATOM 3717 C C . ARG B 1 104 ? 24.562 -36.188 -28.266 1 96.88 104 ARG B C 1
ATOM 3719 O O . ARG B 1 104 ? 25.547 -35.531 -27.891 1 96.88 104 ARG B O 1
ATOM 3726 N N . MET B 1 105 ? 23.391 -35.75 -28.219 1 97.06 105 MET B N 1
ATOM 3727 C CA . MET B 1 105 ? 23.062 -34.438 -27.656 1 97.06 105 MET B CA 1
ATOM 3728 C C . MET B 1 105 ? 23.25 -34.438 -26.141 1 97.06 105 MET B C 1
ATOM 3730 O O . MET B 1 105 ? 23.766 -33.469 -25.578 1 97.06 105 MET B O 1
ATOM 3734 N N . GLU B 1 106 ? 22.75 -35.469 -25.484 1 98.25 106 GLU B N 1
ATOM 3735 C CA . GLU B 1 106 ? 22.859 -35.719 -24.047 1 98.25 106 GLU B CA 1
ATOM 3736 C C . GLU B 1 106 ? 23.516 -37.062 -23.75 1 98.25 106 GLU B C 1
ATOM 3738 O O . GLU B 1 106 ? 22.828 -38.062 -23.594 1 98.25 106 GLU B O 1
ATOM 3743 N N . PRO B 1 107 ? 24.75 -37.031 -23.484 1 97.25 107 PRO B N 1
ATOM 3744 C CA . PRO B 1 107 ? 25.516 -38.281 -23.406 1 97.25 107 PRO B CA 1
ATOM 3745 C C . PRO B 1 107 ? 25.047 -39.188 -22.266 1 97.25 107 PRO B C 1
ATOM 3747 O O . PRO B 1 107 ? 25.203 -40.406 -22.344 1 97.25 107 PRO B O 1
ATOM 3750 N N . GLU B 1 108 ? 24.547 -38.656 -21.266 1 97.25 108 GLU B N 1
ATOM 3751 C CA . GLU B 1 108 ? 24.141 -39.438 -20.109 1 97.25 108 GLU B CA 1
ATOM 3752 C C . GLU B 1 108 ? 22.703 -39.969 -20.266 1 97.25 108 GLU B C 1
ATOM 3754 O O . GLU B 1 108 ? 22.219 -40.719 -19.438 1 97.25 108 GLU B O 1
ATOM 3759 N N . LEU B 1 109 ? 22.047 -39.531 -21.344 1 98 109 LEU B N 1
ATOM 3760 C CA . LEU B 1 109 ? 20.656 -39.906 -21.594 1 98 109 LEU B CA 1
ATOM 3761 C C . LEU B 1 109 ? 20.547 -41.25 -22.297 1 98 109 LEU B C 1
ATOM 3763 O O . LEU B 1 109 ? 21.312 -41.531 -23.234 1 98 109 LEU B O 1
ATOM 3767 N N . GLN B 1 110 ? 19.734 -42.125 -21.844 1 97.56 110 GLN B N 1
ATOM 3768 C CA . GLN B 1 110 ? 19.359 -43.344 -22.547 1 97.56 110 GLN B CA 1
ATOM 3769 C C . GLN B 1 110 ? 17.875 -43.344 -22.891 1 97.56 110 GLN B C 1
ATOM 3771 O O . GLN B 1 110 ? 17.031 -43.219 -22.016 1 97.56 110 GLN B O 1
ATOM 3776 N N . CYS B 1 111 ? 17.531 -43.531 -24.172 1 97.56 111 CYS B N 1
ATOM 3777 C CA . CYS B 1 111 ? 16.141 -43.594 -24.625 1 97.56 111 CYS B CA 1
ATOM 3778 C C . CYS B 1 111 ? 16.047 -44.25 -26 1 97.56 111 CYS B C 1
ATOM 3780 O O . CYS B 1 111 ? 17.078 -44.438 -26.656 1 97.56 111 CYS B O 1
ATOM 3782 N N . LEU B 1 112 ? 14.875 -44.625 -26.359 1 97.56 112 LEU B N 1
ATOM 3783 C CA . LEU B 1 112 ? 14.656 -45.219 -27.672 1 97.56 112 LEU B CA 1
ATOM 3784 C C . LEU B 1 112 ? 14.375 -44.125 -28.719 1 97.56 112 LEU B C 1
ATOM 3786 O O . LEU B 1 112 ? 14.82 -44.25 -29.859 1 97.56 112 LEU B O 1
ATOM 3790 N N . LYS B 1 113 ? 13.609 -43.219 -28.297 1 97.75 113 LYS B N 1
ATOM 3791 C CA . LYS B 1 113 ? 13.219 -42.062 -29.125 1 97.75 113 LYS B CA 1
ATOM 3792 C C . LYS B 1 113 ? 13.016 -40.812 -28.281 1 97.75 113 LYS B C 1
ATOM 3794 O O . LYS B 1 113 ? 12.773 -40.906 -27.062 1 97.75 113 LYS B O 1
ATOM 3799 N N . ALA B 1 114 ? 13.172 -39.625 -28.969 1 97.81 114 ALA B N 1
ATOM 3800 C CA . ALA B 1 114 ? 12.992 -38.375 -28.234 1 97.81 114 ALA B CA 1
ATOM 3801 C C . ALA B 1 114 ? 12.367 -37.312 -29.141 1 97.81 114 ALA B C 1
ATOM 3803 O O . ALA B 1 114 ? 12.578 -37.312 -30.359 1 97.81 114 ALA B O 1
ATOM 3804 N N . LEU B 1 115 ? 11.547 -36.531 -28.594 1 96.44 115 LEU B N 1
ATOM 3805 C CA . LEU B 1 115 ? 11.016 -35.312 -29.234 1 96.44 115 LEU B CA 1
ATOM 3806 C C . LEU B 1 115 ? 11.672 -34.062 -28.688 1 96.44 115 LEU B C 1
ATOM 3808 O O . LEU B 1 115 ? 11.539 -33.75 -27.5 1 96.44 115 LEU B O 1
ATOM 3812 N N . LEU B 1 116 ? 12.375 -33.344 -29.516 1 96.38 116 LEU B N 1
ATOM 3813 C CA . LEU B 1 116 ? 13.031 -32.094 -29.109 1 96.38 116 LEU B CA 1
ATOM 3814 C C . LEU B 1 116 ? 12.094 -30.906 -29.25 1 96.38 116 LEU B C 1
ATOM 3816 O O . LEU B 1 116 ? 11.492 -30.719 -30.312 1 96.38 116 LEU B O 1
ATOM 3820 N N . SER B 1 117 ? 11.875 -30.188 -28.188 1 94.31 117 SER B N 1
ATOM 3821 C CA . SER B 1 117 ? 11.211 -28.891 -28.172 1 94.31 117 SER B CA 1
ATOM 3822 C C . SER B 1 117 ? 12.195 -27.781 -27.859 1 94.31 117 SER B C 1
ATOM 3824 O O . SER B 1 117 ? 12.414 -27.438 -26.703 1 94.31 117 SER B O 1
ATOM 3826 N N . PRO B 1 118 ? 12.727 -27.125 -28.859 1 94.69 118 PRO B N 1
ATOM 3827 C CA . PRO B 1 118 ? 13.82 -26.188 -28.641 1 94.69 118 PRO B CA 1
ATOM 3828 C C . PRO B 1 118 ? 13.359 -24.891 -27.969 1 94.69 118 PRO B C 1
ATOM 3830 O O . PRO B 1 118 ? 14.18 -24.156 -27.391 1 94.69 118 PRO B O 1
ATOM 3833 N N . ALA B 1 119 ? 12.102 -24.594 -27.969 1 92.12 119 ALA B N 1
ATOM 3834 C CA . ALA B 1 119 ? 11.602 -23.312 -27.484 1 92.12 119 ALA B CA 1
ATOM 3835 C C . ALA B 1 119 ? 11.43 -23.328 -25.969 1 92.12 119 ALA B C 1
ATOM 3837 O O . ALA B 1 119 ? 11.227 -22.281 -25.359 1 92.12 119 ALA B O 1
ATOM 3838 N N . SER B 1 120 ? 11.492 -24.469 -25.344 1 92.5 120 SER B N 1
ATOM 3839 C CA . SER B 1 120 ? 11.383 -24.547 -23.891 1 92.5 120 SER B CA 1
ATOM 3840 C C . SER B 1 120 ? 12.586 -23.906 -23.203 1 92.5 120 SER B C 1
ATOM 3842 O O . SER B 1 120 ? 13.68 -23.859 -23.781 1 92.5 120 SER B O 1
ATOM 3844 N N . GLY B 1 121 ? 12.328 -23.312 -22.062 1 93.25 121 GLY B N 1
ATOM 3845 C CA . GLY B 1 121 ? 13.414 -22.641 -21.375 1 93.25 121 GLY B CA 1
ATOM 3846 C C . GLY B 1 121 ? 13.195 -22.531 -19.875 1 93.25 121 GLY B C 1
ATOM 3847 O O . GLY B 1 121 ? 12.352 -23.234 -19.312 1 93.25 121 GLY B O 1
ATOM 3848 N N . ILE B 1 122 ? 14.117 -21.797 -19.25 1 93.69 122 ILE B N 1
ATOM 3849 C CA . ILE B 1 122 ? 14.094 -21.547 -17.812 1 93.69 122 ILE B CA 1
ATOM 3850 C C . ILE B 1 122 ? 14.242 -20.047 -17.547 1 93.69 122 ILE B C 1
ATOM 3852 O O . ILE B 1 122 ? 14.812 -19.328 -18.359 1 93.69 122 ILE B O 1
ATOM 3856 N N . VAL B 1 123 ? 13.625 -19.625 -16.453 1 93.69 123 VAL B N 1
ATOM 3857 C CA . VAL B 1 123 ? 13.602 -18.203 -16.141 1 93.69 123 VAL B CA 1
ATOM 3858 C C . VAL B 1 123 ? 13.805 -18 -14.641 1 93.69 123 VAL B C 1
ATOM 3860 O O . VAL B 1 123 ? 13.391 -18.828 -13.836 1 93.69 123 VAL B O 1
ATOM 3863 N N . ASP B 1 124 ? 14.453 -16.906 -14.305 1 91.56 124 ASP B N 1
ATOM 3864 C CA . ASP B 1 124 ? 14.492 -16.469 -12.914 1 91.56 124 ASP B CA 1
ATOM 3865 C C . ASP B 1 124 ? 13.141 -15.906 -12.477 1 91.56 124 ASP B C 1
ATOM 3867 O O . ASP B 1 124 ? 12.867 -14.711 -12.648 1 91.56 124 ASP B O 1
ATOM 3871 N N . SER B 1 125 ? 12.359 -16.719 -11.867 1 87.88 125 SER B N 1
ATOM 3872 C CA . SER B 1 125 ? 10.984 -16.359 -11.547 1 87.88 125 SER B CA 1
ATOM 3873 C C . SER B 1 125 ? 10.93 -15.242 -10.516 1 87.88 125 SER B C 1
ATOM 3875 O O . SER B 1 125 ? 10.023 -14.406 -10.547 1 87.88 125 SER B O 1
ATOM 3877 N N . HIS B 1 126 ? 11.93 -15.188 -9.648 1 85.75 126 HIS B N 1
ATOM 3878 C CA . HIS B 1 126 ? 11.969 -14.141 -8.633 1 85.75 126 HIS B CA 1
ATOM 3879 C C . HIS B 1 126 ? 12.133 -12.766 -9.273 1 85.75 126 HIS B C 1
ATOM 3881 O O . HIS B 1 126 ? 11.359 -11.852 -8.992 1 85.75 126 HIS B O 1
ATOM 3887 N N . SER B 1 127 ? 13.117 -12.688 -10.086 1 89.69 127 SER B N 1
ATOM 3888 C CA . SER B 1 127 ? 13.352 -11.43 -10.789 1 89.69 127 SER B CA 1
ATOM 3889 C C . SER B 1 127 ? 12.156 -11.047 -11.656 1 89.69 127 SER B C 1
ATOM 3891 O O . SER B 1 127 ? 11.805 -9.867 -11.758 1 89.69 127 SER B O 1
ATOM 3893 N N . PHE B 1 128 ? 11.57 -11.984 -12.25 1 91.06 128 PHE B N 1
ATOM 3894 C CA . PHE B 1 128 ? 10.398 -11.766 -13.094 1 91.06 128 PHE B CA 1
ATOM 3895 C C . PHE B 1 128 ? 9.266 -11.148 -12.289 1 91.06 128 PHE B C 1
ATOM 3897 O O . PHE B 1 128 ? 8.727 -10.102 -12.664 1 91.06 128 PHE B O 1
ATOM 3904 N N . MET B 1 129 ? 8.984 -11.711 -11.133 1 88.75 129 MET B N 1
ATOM 3905 C CA . MET B 1 129 ? 7.887 -11.242 -10.289 1 88.75 129 MET B CA 1
ATOM 3906 C C . MET B 1 129 ? 8.188 -9.852 -9.734 1 88.75 129 MET B C 1
ATOM 3908 O O . MET B 1 129 ? 7.293 -9.008 -9.648 1 88.75 129 MET B O 1
ATOM 3912 N N . LEU B 1 130 ? 9.406 -9.664 -9.328 1 87.12 130 LEU B N 1
ATOM 3913 C CA . LEU B 1 130 ? 9.812 -8.352 -8.82 1 87.12 130 LEU B CA 1
ATOM 3914 C C . LEU B 1 130 ? 9.625 -7.277 -9.883 1 87.12 130 LEU B C 1
ATOM 3916 O O . LEU B 1 130 ? 9.18 -6.168 -9.578 1 87.12 130 LEU B O 1
ATOM 3920 N N . SER B 1 131 ? 9.977 -7.656 -11.102 1 91 131 SER B N 1
ATOM 3921 C CA . SER B 1 131 ? 9.812 -6.723 -12.211 1 91 131 SER B CA 1
ATOM 3922 C C . SER B 1 131 ? 8.344 -6.375 -12.43 1 91 131 SER B C 1
ATOM 3924 O O . SER B 1 131 ? 8 -5.207 -12.625 1 91 131 SER B O 1
ATOM 3926 N N . LEU B 1 132 ? 7.461 -7.359 -12.359 1 89.56 132 LEU B N 1
ATOM 3927 C CA . LEU B 1 132 ? 6.027 -7.125 -12.516 1 89.56 132 LEU B CA 1
ATOM 3928 C C . LEU B 1 132 ? 5.496 -6.242 -11.391 1 89.56 132 LEU B C 1
ATOM 3930 O O . LEU B 1 132 ? 4.672 -5.355 -11.625 1 89.56 132 LEU B O 1
ATOM 3934 N N . LEU B 1 133 ? 5.934 -6.527 -10.18 1 85.44 133 LEU B N 1
ATOM 3935 C CA . LEU B 1 133 ? 5.539 -5.73 -9.023 1 85.44 133 LEU B CA 1
ATOM 3936 C C . LEU B 1 133 ? 5.914 -4.266 -9.227 1 85.44 133 LEU B C 1
ATOM 3938 O O . LEU B 1 133 ? 5.082 -3.375 -9.023 1 85.44 133 LEU B O 1
ATOM 3942 N N . GLY B 1 134 ? 7.152 -4.023 -9.586 1 84.12 134 GLY B N 1
ATOM 3943 C CA . GLY B 1 134 ? 7.617 -2.668 -9.828 1 84.12 134 GLY B CA 1
ATOM 3944 C C . GLY B 1 134 ? 6.816 -1.949 -10.898 1 84.12 134 GLY B C 1
ATOM 3945 O O . GLY B 1 134 ? 6.465 -0.78 -10.742 1 84.12 134 GLY B O 1
ATOM 3946 N N . GLU B 1 135 ? 6.539 -2.633 -11.977 1 87.75 135 GLU B N 1
ATOM 3947 C CA . GLU B 1 135 ? 5.754 -2.043 -13.055 1 87.75 135 GLU B CA 1
ATOM 3948 C C . GLU B 1 135 ? 4.348 -1.687 -12.586 1 87.75 135 GLU B C 1
ATOM 3950 O O . GLU B 1 135 ? 3.826 -0.622 -12.922 1 87.75 135 GLU B O 1
ATOM 3955 N N . ALA B 1 136 ? 3.732 -2.641 -11.836 1 86.06 136 ALA B N 1
ATOM 3956 C CA . ALA B 1 136 ? 2.391 -2.391 -11.312 1 86.06 136 ALA B CA 1
ATOM 3957 C C . ALA B 1 136 ? 2.371 -1.154 -10.422 1 86.06 136 ALA B C 1
ATOM 3959 O O . ALA B 1 136 ? 1.493 -0.298 -10.555 1 86.06 136 ALA B O 1
ATOM 3960 N N . GLU B 1 137 ? 3.295 -1.072 -9.539 1 81.75 137 GLU B N 1
ATOM 3961 C CA . GLU B 1 137 ? 3.373 0.067 -8.625 1 81.75 137 GLU B CA 1
ATOM 3962 C C . GLU B 1 137 ? 3.59 1.369 -9.391 1 81.75 137 GLU B C 1
ATOM 3964 O O . GLU B 1 137 ? 3.008 2.4 -9.047 1 81.75 137 GLU B O 1
ATOM 3969 N N . ASN B 1 138 ? 4.465 1.28 -10.414 1 82.94 138 ASN B N 1
ATOM 3970 C CA . ASN B 1 138 ? 4.719 2.453 -11.242 1 82.94 138 ASN B CA 1
ATOM 3971 C C . ASN B 1 138 ? 3.453 2.93 -11.953 1 82.94 138 ASN B C 1
ATOM 3973 O O . ASN B 1 138 ? 3.348 4.102 -12.32 1 82.94 138 ASN B O 1
ATOM 3977 N N . HIS B 1 139 ? 2.588 2.047 -12.086 1 81.94 139 HIS B N 1
ATOM 3978 C CA . HIS B 1 139 ? 1.337 2.41 -12.734 1 81.94 139 HIS B CA 1
ATOM 3979 C C . HIS B 1 139 ? 0.239 2.682 -11.711 1 81.94 139 HIS B C 1
ATOM 3981 O O . HIS B 1 139 ? -0.946 2.695 -12.055 1 81.94 139 HIS B O 1
ATOM 3987 N N . GLY B 1 140 ? 0.606 2.725 -10.445 1 74.94 140 GLY B N 1
ATOM 3988 C CA . GLY B 1 140 ? -0.308 3.23 -9.43 1 74.94 140 GLY B CA 1
ATOM 3989 C C . GLY B 1 140 ? -0.979 2.131 -8.633 1 74.94 140 GLY B C 1
ATOM 3990 O O . GLY B 1 140 ? -1.897 2.395 -7.852 1 74.94 140 GLY B O 1
ATOM 3991 N N . ALA B 1 141 ? -0.575 0.895 -8.82 1 81.81 141 ALA B N 1
ATOM 3992 C CA . ALA B 1 141 ? -1.162 -0.191 -8.039 1 81.81 141 ALA B CA 1
ATOM 3993 C C . ALA B 1 141 ? -0.78 -0.076 -6.562 1 81.81 141 ALA B C 1
ATOM 3995 O O . ALA B 1 141 ? 0.323 0.366 -6.234 1 81.81 141 ALA B O 1
ATOM 3996 N N . THR B 1 142 ? -1.758 -0.465 -5.723 1 79.06 142 THR B N 1
ATOM 3997 C CA . THR B 1 142 ? -1.502 -0.557 -4.289 1 79.06 142 THR B CA 1
ATOM 3998 C C . THR B 1 142 ? -1.568 -2.008 -3.82 1 79.06 142 THR B C 1
ATOM 4000 O O . THR B 1 142 ? -2.508 -2.732 -4.156 1 79.06 142 THR B O 1
ATOM 4003 N N . PHE B 1 143 ? -0.481 -2.42 -3.105 1 82.06 143 PHE B N 1
ATOM 4004 C CA . PHE B 1 143 ? -0.412 -3.775 -2.572 1 82.06 143 PHE B CA 1
ATOM 4005 C C . PHE B 1 143 ? -0.653 -3.779 -1.068 1 82.06 143 PHE B C 1
ATOM 4007 O O . PHE B 1 143 ? -0.038 -3.002 -0.334 1 82.06 143 PHE B O 1
ATOM 4014 N N . SER B 1 144 ? -1.589 -4.59 -0.671 1 81.69 144 SER B N 1
ATOM 4015 C CA . SER B 1 144 ? -1.815 -4.801 0.754 1 81.69 144 SER B CA 1
ATOM 4016 C C . SER B 1 144 ? -1.331 -6.18 1.192 1 81.69 144 SER B C 1
ATOM 4018 O O . SER B 1 144 ? -1.992 -7.188 0.934 1 81.69 144 SER B O 1
ATOM 4020 N N . TYR B 1 145 ? -0.201 -6.223 1.9 1 81.75 145 TYR B N 1
ATOM 4021 C CA . TYR B 1 145 ? 0.355 -7.48 2.383 1 81.75 145 TYR B CA 1
ATOM 4022 C C . TYR B 1 145 ? -0.256 -7.867 3.725 1 81.75 145 TYR B C 1
ATOM 4024 O O . TYR B 1 145 ? -0.911 -7.051 4.375 1 81.75 145 TYR B O 1
ATOM 4032 N N . ASN B 1 146 ? -0.039 -9.188 4.098 1 82.5 146 ASN B N 1
ATOM 4033 C CA . ASN B 1 146 ? -0.575 -9.703 5.355 1 82.5 146 ASN B CA 1
ATOM 4034 C C . ASN B 1 146 ? -2.066 -9.406 5.488 1 82.5 146 ASN B C 1
ATOM 4036 O O . ASN B 1 146 ? -2.531 -9 6.555 1 82.5 146 ASN B O 1
ATOM 4040 N N . THR B 1 147 ? -2.672 -9.328 4.41 1 83.88 147 THR B N 1
ATOM 4041 C CA . THR B 1 147 ? -4.102 -9.07 4.273 1 83.88 147 THR B CA 1
ATOM 4042 C C . THR B 1 147 ? -4.793 -10.227 3.555 1 83.88 147 THR B C 1
ATOM 4044 O O . THR B 1 147 ? -4.363 -10.641 2.477 1 83.88 147 THR B O 1
ATOM 4047 N N . THR B 1 148 ? -5.82 -10.742 4.168 1 87.81 148 THR B N 1
ATOM 4048 C CA . THR B 1 148 ? -6.465 -11.938 3.627 1 87.81 148 THR B CA 1
ATOM 4049 C C . THR B 1 148 ? -7.938 -11.672 3.338 1 87.81 148 THR B C 1
ATOM 4051 O O . THR B 1 148 ? -8.664 -11.156 4.191 1 87.81 148 THR B O 1
ATOM 4054 N N . VAL B 1 149 ? -8.383 -11.883 2.068 1 91.5 149 VAL B N 1
ATOM 4055 C CA . VAL B 1 149 ? -9.805 -11.906 1.747 1 91.5 149 VAL B CA 1
ATOM 4056 C C . VAL B 1 149 ? -10.414 -13.242 2.162 1 91.5 149 VAL B C 1
ATOM 4058 O O . VAL B 1 149 ? -9.977 -14.305 1.696 1 91.5 149 VAL B O 1
ATOM 4061 N N . THR B 1 150 ? -11.398 -13.25 3.059 1 91.94 150 THR B N 1
ATOM 4062 C CA . THR B 1 150 ? -11.883 -14.484 3.662 1 91.94 150 THR B CA 1
ATOM 4063 C C . THR B 1 150 ? -13.258 -14.844 3.107 1 91.94 150 THR B C 1
ATOM 4065 O O . THR B 1 150 ? -13.781 -15.922 3.391 1 91.94 150 THR B O 1
ATOM 4068 N N . GLY B 1 151 ? -13.875 -14.047 2.395 1 93.81 151 GLY B N 1
ATOM 4069 C CA . GLY B 1 151 ? -15.195 -14.234 1.818 1 93.81 151 GLY B CA 1
ATOM 4070 C C . GLY B 1 151 ? -15.828 -12.938 1.336 1 93.81 151 GLY B C 1
ATOM 4071 O O . GLY B 1 151 ? -15.125 -11.961 1.071 1 93.81 151 GLY B O 1
ATOM 4072 N N . GLY B 1 152 ? -17.156 -13.078 1.141 1 95 152 GLY B N 1
ATOM 4073 C CA . GLY B 1 152 ? -17.859 -11.898 0.679 1 95 152 GLY B CA 1
ATOM 4074 C C . GLY B 1 152 ? -19.344 -12.125 0.459 1 95 152 GLY B C 1
ATOM 4075 O O . GLY B 1 152 ? -19.875 -13.18 0.833 1 95 152 GLY B O 1
ATOM 4076 N N . LYS B 1 153 ? -19.938 -11.078 -0.081 1 96.81 153 LYS B N 1
ATOM 4077 C CA . LYS B 1 153 ? -21.375 -11.109 -0.354 1 96.81 153 LYS B CA 1
ATOM 4078 C C . LYS B 1 153 ? -21.719 -10.289 -1.592 1 96.81 153 LYS B C 1
ATOM 4080 O O . LYS B 1 153 ? -21.125 -9.227 -1.822 1 96.81 153 LYS B O 1
ATOM 4085 N N . TYR B 1 154 ? -22.547 -10.828 -2.389 1 96.62 154 TYR B N 1
ATOM 4086 C CA . TYR B 1 154 ? -23.141 -10.117 -3.516 1 96.62 154 TYR B CA 1
ATOM 4087 C C . TYR B 1 154 ? -24.656 -9.984 -3.344 1 96.62 154 TYR B C 1
ATOM 4089 O O . TYR B 1 154 ? -25.359 -10.992 -3.316 1 96.62 154 TYR B O 1
ATOM 4097 N N . ASP B 1 155 ? -25.078 -8.672 -3.289 1 91.88 155 ASP B N 1
ATOM 4098 C CA . ASP B 1 155 ? -26.5 -8.422 -3.082 1 91.88 155 ASP B CA 1
ATOM 4099 C C . ASP B 1 155 ? -27.109 -7.695 -4.277 1 91.88 155 ASP B C 1
ATOM 4101 O O . ASP B 1 155 ? -28.109 -6.969 -4.133 1 91.88 155 ASP B O 1
ATOM 4105 N N . GLY B 1 156 ? -26.578 -7.812 -5.473 1 91.69 156 GLY B N 1
ATOM 4106 C CA . GLY B 1 156 ? -27.172 -7.258 -6.676 1 91.69 156 GLY B CA 1
ATOM 4107 C C . GLY B 1 156 ? -26.469 -6.02 -7.184 1 91.69 156 GLY B C 1
ATOM 4108 O O . GLY B 1 156 ? -26.844 -5.453 -8.211 1 91.69 156 GLY B O 1
ATOM 4109 N N . ASP B 1 157 ? -25.516 -5.504 -6.508 1 90.25 157 ASP B N 1
ATOM 4110 C CA . ASP B 1 157 ? -24.75 -4.355 -6.969 1 90.25 157 ASP B CA 1
ATOM 4111 C C . ASP B 1 157 ? -23.281 -4.715 -7.133 1 90.25 157 ASP B C 1
ATOM 4113 O O . ASP B 1 157 ? -22.891 -5.352 -8.117 1 90.25 157 ASP B O 1
ATOM 4117 N N . ARG B 1 158 ? -22.453 -4.438 -6.094 1 91.38 158 ARG B N 1
ATOM 4118 C CA . ARG B 1 158 ? -21.047 -4.812 -6.113 1 91.38 158 ARG B CA 1
ATOM 4119 C C . ARG B 1 158 ? -20.75 -5.906 -5.086 1 91.38 158 ARG B C 1
ATOM 4121 O O . ARG B 1 158 ? -21.438 -6.008 -4.07 1 91.38 158 ARG B O 1
ATOM 4128 N N . VAL B 1 159 ? -19.828 -6.719 -5.473 1 94 159 VAL B N 1
ATOM 4129 C CA . VAL B 1 159 ? -19.375 -7.699 -4.492 1 94 159 VAL B CA 1
ATOM 4130 C C . VAL B 1 159 ? -18.75 -6.988 -3.297 1 94 159 VAL B C 1
ATOM 4132 O O . VAL B 1 159 ? -17.938 -6.078 -3.467 1 94 159 VAL B O 1
ATOM 4135 N N . LYS B 1 160 ? -19.203 -7.336 -2.084 1 94.44 160 LYS B N 1
ATOM 4136 C CA . LYS B 1 160 ? -18.562 -6.91 -0.842 1 94.44 160 LYS B CA 1
ATOM 4137 C C . LYS B 1 160 ? -17.578 -7.961 -0.35 1 94.44 160 LYS B C 1
ATOM 4139 O O . LYS B 1 160 ? -17.953 -9.102 -0.068 1 94.44 160 LYS B O 1
ATOM 4144 N N . LEU B 1 161 ? -16.312 -7.598 -0.243 1 92.5 161 LEU B N 1
ATOM 4145 C CA . LEU B 1 161 ? -15.273 -8.523 0.198 1 92.5 161 LEU B CA 1
ATOM 4146 C C . LEU B 1 161 ? -14.961 -8.328 1.678 1 92.5 161 LEU B C 1
ATOM 4148 O O . LEU B 1 161 ? -14.883 -7.191 2.154 1 92.5 161 LEU B O 1
ATOM 4152 N N . TYR B 1 162 ? -14.875 -9.383 2.344 1 93.12 162 TYR B N 1
ATOM 4153 C CA . TYR B 1 162 ? -14.484 -9.359 3.748 1 93.12 162 TYR B CA 1
ATOM 4154 C C . TYR B 1 162 ? -12.977 -9.547 3.895 1 93.12 162 TYR B C 1
ATOM 4156 O O . TYR B 1 162 ? -12.422 -10.555 3.451 1 93.12 162 TYR B O 1
ATOM 4164 N N . ILE B 1 163 ? -12.305 -8.547 4.449 1 88.62 163 ILE B N 1
ATOM 4165 C CA . ILE B 1 163 ? -10.852 -8.555 4.562 1 88.62 163 ILE B CA 1
ATOM 4166 C C . ILE B 1 163 ? -10.445 -8.641 6.031 1 88.62 163 ILE B C 1
ATOM 4168 O O . ILE B 1 163 ? -11.008 -7.945 6.883 1 88.62 163 ILE B O 1
ATOM 4172 N N . SER B 1 164 ? -9.539 -9.578 6.32 1 86.75 164 SER B N 1
ATOM 4173 C CA . SER B 1 164 ? -9 -9.734 7.668 1 86.75 164 SER B CA 1
ATOM 4174 C C . SER B 1 164 ? -7.477 -9.703 7.668 1 86.75 164 SER B C 1
ATOM 4176 O O . SER B 1 164 ? -6.844 -10.023 6.656 1 86.75 164 SER B O 1
ATOM 4178 N N . ASP B 1 165 ? -6.949 -9.32 8.789 1 82.62 165 ASP B N 1
ATOM 4179 C CA . ASP B 1 165 ? -5.504 -9.43 8.969 1 82.62 165 ASP B CA 1
ATOM 4180 C C . ASP B 1 165 ? -5.062 -10.891 8.992 1 82.62 165 ASP B C 1
ATOM 4182 O O . ASP B 1 165 ? -5.684 -11.719 9.656 1 82.62 165 ASP B O 1
ATOM 4186 N N . SER B 1 166 ? -3.938 -11.117 8.258 1 85.38 166 SER B N 1
ATOM 4187 C CA . SER B 1 166 ? -3.512 -12.508 8.094 1 85.38 166 SER B CA 1
ATOM 4188 C C . SER B 1 166 ? -3.072 -13.102 9.43 1 85.38 166 SER B C 1
ATOM 4190 O O . SER B 1 166 ? -3.346 -14.273 9.711 1 85.38 166 SER B O 1
ATOM 4192 N N . GLN B 1 167 ? -2.344 -12.328 10.234 1 83.69 167 GLN B N 1
ATOM 4193 C CA . GLN B 1 167 ? -1.876 -12.844 11.523 1 83.69 167 GLN B CA 1
ATOM 4194 C C . GLN B 1 167 ? -3.045 -13.117 12.461 1 83.69 167 GLN B C 1
ATOM 4196 O O . GLN B 1 167 ? -3.051 -14.125 13.172 1 83.69 167 GLN B O 1
ATOM 4201 N N . ALA B 1 168 ? -3.971 -12.195 12.445 1 82.31 168 ALA B N 1
ATOM 4202 C CA . ALA B 1 168 ? -5.16 -12.406 13.266 1 82.31 168 ALA B CA 1
ATOM 4203 C C . ALA B 1 168 ? -5.918 -13.648 12.828 1 82.31 168 ALA B C 1
ATOM 4205 O O . ALA B 1 168 ? -6.426 -14.406 13.656 1 82.31 168 ALA B O 1
ATOM 4206 N N . LEU B 1 169 ? -6.027 -13.828 11.586 1 85.25 169 LEU B N 1
ATOM 4207 C CA . LEU B 1 169 ? -6.695 -15.008 11.031 1 85.25 169 LEU B CA 1
ATOM 4208 C C . LEU B 1 169 ? -5.965 -16.281 11.43 1 85.25 169 LEU B C 1
ATOM 4210 O O . LEU B 1 169 ? -6.598 -17.281 11.758 1 85.25 169 LEU B O 1
ATOM 4214 N N . ARG B 1 170 ? -4.641 -16.219 11.352 1 86.94 170 ARG B N 1
ATOM 4215 C CA . ARG B 1 170 ? -3.822 -17.375 11.711 1 86.94 170 ARG B CA 1
ATOM 4216 C C . ARG B 1 170 ? -4.039 -17.766 13.172 1 86.94 170 ARG B C 1
ATOM 4218 O O . ARG B 1 170 ? -4.031 -18.953 13.508 1 86.94 170 ARG B O 1
ATOM 4225 N N . ASN B 1 171 ? -4.27 -16.781 14.008 1 86.12 171 ASN B N 1
ATOM 4226 C CA . ASN B 1 171 ? -4.414 -17 15.438 1 86.12 171 ASN B CA 1
ATOM 4227 C C . ASN B 1 171 ? -5.879 -17.188 15.836 1 86.12 171 ASN B C 1
ATOM 4229 O O . ASN B 1 171 ? -6.199 -17.297 17.016 1 86.12 171 ASN B O 1
ATOM 4233 N N . TRP B 1 172 ? -6.672 -17.188 14.844 1 84.19 172 TRP B N 1
ATOM 4234 C CA . TRP B 1 172 ? -8.102 -17.297 15.109 1 84.19 172 TRP B CA 1
ATOM 4235 C C . TRP B 1 172 ? -8.43 -18.656 15.711 1 84.19 172 TRP B C 1
ATOM 4237 O O . TRP B 1 172 ? -7.91 -19.688 15.266 1 84.19 172 TRP B O 1
ATOM 4247 N N . ASP B 1 173 ? -9.266 -18.672 16.797 1 80.69 173 ASP B N 1
ATOM 4248 C CA . ASP B 1 173 ? -9.547 -19.875 17.562 1 80.69 173 ASP B CA 1
ATOM 4249 C C . ASP B 1 173 ? -10.641 -20.703 16.891 1 80.69 173 ASP B C 1
ATOM 4251 O O . ASP B 1 173 ? -11.031 -21.766 17.406 1 80.69 173 ASP B O 1
ATOM 4255 N N . TRP B 1 174 ? -11.242 -20.391 15.844 1 76.44 174 TRP B N 1
ATOM 4256 C CA . TRP B 1 174 ? -12.25 -21.109 15.078 1 76.44 174 TRP B CA 1
ATOM 4257 C C . TRP B 1 174 ? -13.578 -21.156 15.828 1 76.44 174 TRP B C 1
ATOM 4259 O O . TRP B 1 174 ? -14.516 -21.844 15.398 1 76.44 174 TRP B O 1
ATOM 4269 N N . LYS B 1 175 ? -13.703 -20.578 16.984 1 78.56 175 LYS B N 1
ATOM 4270 C CA . LYS B 1 175 ? -14.914 -20.625 17.797 1 78.56 175 LYS B CA 1
ATOM 4271 C C . LYS B 1 175 ? -15.711 -19.328 17.656 1 78.56 175 LYS B C 1
ATOM 4273 O O . LYS B 1 175 ? -16.938 -19.359 17.562 1 78.56 175 LYS B O 1
ATOM 4278 N N . SER B 1 176 ? -15.062 -18.203 17.609 1 78.62 176 SER B N 1
ATOM 4279 C CA . SER B 1 176 ? -15.711 -16.891 17.5 1 78.62 176 SER B CA 1
ATOM 4280 C C . SER B 1 176 ? -15.938 -16.516 16.047 1 78.62 176 SER B C 1
ATOM 4282 O O . SER B 1 176 ? -15.164 -16.906 15.172 1 78.62 176 SER B O 1
ATOM 4284 N N . PRO B 1 177 ? -17.172 -15.953 15.781 1 81.81 177 PRO B N 1
ATOM 4285 C CA . PRO B 1 177 ? -17.344 -15.484 14.406 1 81.81 177 PRO B CA 1
ATOM 4286 C C . PRO B 1 177 ? -16.219 -14.57 13.938 1 81.81 177 PRO B C 1
ATOM 4288 O O . PRO B 1 177 ? -15.695 -13.781 14.727 1 81.81 177 PRO B O 1
ATOM 4291 N N . LEU B 1 178 ? -15.805 -14.836 12.766 1 80.25 178 LEU B N 1
ATOM 4292 C CA . LEU B 1 178 ? -14.766 -13.992 12.188 1 80.25 178 LEU B CA 1
ATOM 4293 C C . LEU B 1 178 ? -15.359 -12.68 11.688 1 80.25 178 LEU B C 1
ATOM 4295 O O . LEU B 1 178 ? -16.172 -12.672 10.758 1 80.25 178 LEU B O 1
ATOM 4299 N N . LYS B 1 179 ? -15.117 -11.594 12.383 1 84 179 LYS B N 1
ATOM 4300 C CA . LYS B 1 179 ? -15.531 -10.273 11.922 1 84 179 LYS B CA 1
ATOM 4301 C C . LYS B 1 179 ? -14.453 -9.625 11.062 1 84 179 LYS B C 1
ATOM 4303 O O . LYS B 1 179 ? -13.305 -9.492 11.5 1 84 179 LYS B O 1
ATOM 4308 N N . PRO B 1 180 ? -14.891 -9.242 9.836 1 87.56 180 PRO B N 1
ATOM 4309 C CA . PRO B 1 180 ? -13.867 -8.648 8.984 1 87.56 180 PRO B CA 1
ATOM 4310 C C . PRO B 1 180 ? -13.367 -7.301 9.508 1 87.56 180 PRO B C 1
ATOM 4312 O O . PRO B 1 180 ? -14.148 -6.516 10.047 1 87.56 180 PRO B O 1
ATOM 4315 N N . ASP B 1 181 ? -12.109 -7.066 9.352 1 83.19 181 ASP B N 1
ATOM 4316 C CA . ASP B 1 181 ? -11.5 -5.789 9.711 1 83.19 181 ASP B CA 1
ATOM 4317 C C . ASP B 1 181 ? -11.906 -4.688 8.734 1 83.19 181 ASP B C 1
ATOM 4319 O O . ASP B 1 181 ? -11.961 -3.514 9.102 1 83.19 181 ASP B O 1
ATOM 4323 N N . LEU B 1 182 ? -12.125 -5.074 7.5 1 86 182 LEU B N 1
ATOM 4324 C CA . LEU B 1 182 ? -12.422 -4.156 6.406 1 86 182 LEU B CA 1
ATOM 4325 C C . LEU B 1 182 ? -13.367 -4.805 5.398 1 86 182 LEU B C 1
ATOM 4327 O O . LEU B 1 182 ? -13.242 -5.992 5.094 1 86 182 LEU B O 1
ATOM 4331 N N . ILE B 1 183 ? -14.328 -4.086 5.012 1 90 183 ILE B N 1
ATOM 4332 C CA . ILE B 1 183 ? -15.18 -4.504 3.902 1 90 183 ILE B CA 1
ATOM 4333 C C . ILE B 1 183 ? -14.875 -3.656 2.67 1 90 183 ILE B C 1
ATOM 4335 O O . ILE B 1 183 ? -14.867 -2.426 2.742 1 90 183 ILE B O 1
ATOM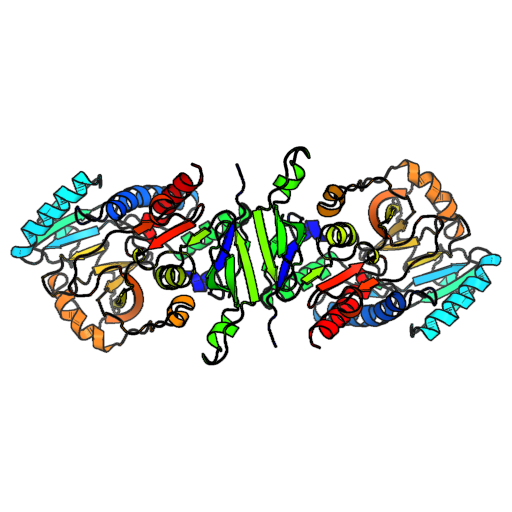 4339 N N . LEU B 1 184 ? -14.609 -4.309 1.585 1 88.94 184 LEU B N 1
ATOM 4340 C CA . LEU B 1 184 ? -14.203 -3.65 0.347 1 88.94 184 LEU B CA 1
ATOM 4341 C C . LEU B 1 184 ? -15.141 -4.023 -0.796 1 88.94 184 LEU B C 1
ATOM 4343 O O . LEU B 1 184 ? -15.43 -5.203 -1.01 1 88.94 184 LEU B O 1
ATOM 4347 N N . SER B 1 185 ? -15.602 -3.004 -1.505 1 91.19 185 SER B N 1
ATOM 4348 C CA . SER B 1 185 ? -16.469 -3.234 -2.662 1 91.19 185 SER B CA 1
ATOM 4349 C C . SER B 1 185 ? -15.891 -2.578 -3.914 1 91.19 185 SER B C 1
ATOM 4351 O O . SER B 1 185 ? -16.125 -1.395 -4.164 1 91.19 185 SER B O 1
ATOM 4353 N N . PRO B 1 186 ? -15.211 -3.326 -4.703 1 88.94 186 PRO B N 1
ATOM 4354 C CA . PRO B 1 186 ? -14.625 -2.787 -5.934 1 88.94 186 PRO B CA 1
ATOM 4355 C C . PRO B 1 186 ? -15.594 -2.844 -7.113 1 88.94 186 PRO B C 1
ATOM 4357 O O . PRO B 1 186 ? -16.578 -3.586 -7.078 1 88.94 186 PRO B O 1
ATOM 4360 N N . ARG B 1 187 ? -15.258 -2.002 -8.125 1 87.88 187 ARG B N 1
ATOM 4361 C CA . ARG B 1 187 ? -16 -2.094 -9.383 1 87.88 187 ARG B CA 1
ATOM 4362 C C . ARG B 1 187 ? -15.688 -3.398 -10.109 1 87.88 187 ARG B C 1
ATOM 4364 O O . ARG B 1 187 ? -16.562 -3.998 -10.727 1 87.88 187 ARG B O 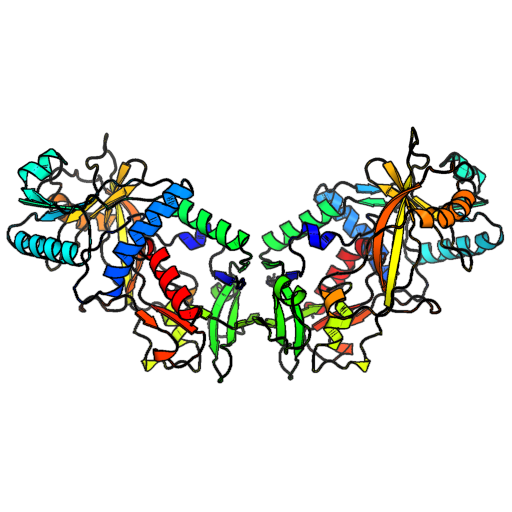1
ATOM 4371 N N . ILE B 1 188 ? -14.484 -3.812 -10.07 1 89.94 188 ILE B N 1
ATOM 4372 C CA . ILE B 1 188 ? -14 -5.023 -10.719 1 89.94 188 ILE B CA 1
ATOM 4373 C C . ILE B 1 188 ? -13.258 -5.891 -9.703 1 89.94 188 ILE B C 1
ATOM 4375 O O . ILE B 1 188 ? -12.484 -5.379 -8.883 1 89.94 188 ILE B O 1
ATOM 4379 N N . LEU B 1 189 ? -13.539 -7.18 -9.727 1 91.69 189 LEU B N 1
ATOM 4380 C CA . LEU B 1 189 ? -12.883 -8.156 -8.867 1 91.69 189 LEU B CA 1
ATOM 4381 C C . LEU B 1 189 ? -12.312 -9.305 -9.695 1 91.69 189 LEU B C 1
ATOM 4383 O O . LEU B 1 189 ? -13.047 -9.984 -10.414 1 91.69 189 LEU B O 1
ATOM 4387 N N . VAL B 1 190 ? -11.008 -9.453 -9.688 1 93.31 190 VAL B N 1
ATOM 4388 C CA . VAL B 1 190 ? -10.375 -10.617 -10.312 1 93.31 190 VAL B CA 1
ATOM 4389 C C . VAL B 1 190 ? -9.844 -11.555 -9.234 1 93.31 190 VAL B C 1
ATOM 4391 O O . VAL B 1 190 ? -8.883 -11.234 -8.531 1 93.31 190 VAL B O 1
ATOM 4394 N N . ASN B 1 191 ? -10.469 -12.727 -9.094 1 93.31 191 ASN B N 1
ATOM 4395 C CA . ASN B 1 191 ? -10.016 -13.75 -8.164 1 93.31 191 ASN B CA 1
ATOM 4396 C C . ASN B 1 191 ? -8.883 -14.586 -8.75 1 93.31 191 ASN B C 1
ATOM 4398 O O . ASN B 1 191 ? -9.125 -15.508 -9.531 1 93.31 191 ASN B O 1
ATOM 4402 N N . SER B 1 192 ? -7.691 -14.25 -8.391 1 93.06 192 SER B N 1
ATOM 4403 C CA . SER B 1 192 ? -6.48 -14.961 -8.789 1 93.06 192 SER B CA 1
ATOM 4404 C C . SER B 1 192 ? -5.742 -15.516 -7.574 1 93.06 192 SER B C 1
ATOM 4406 O O . SER B 1 192 ? -4.512 -15.461 -7.516 1 93.06 192 SER B O 1
ATOM 4408 N N . ALA B 1 193 ? -6.48 -16.062 -6.594 1 91.56 193 ALA B N 1
ATOM 4409 C CA . ALA B 1 193 ? -5.945 -16.422 -5.281 1 91.56 193 ALA B CA 1
ATOM 4410 C C . ALA B 1 193 ? -5.273 -17.781 -5.32 1 91.56 193 ALA B C 1
ATOM 4412 O O . ALA B 1 193 ? -4.988 -18.375 -4.273 1 91.56 193 ALA B O 1
ATOM 4413 N N . GLY B 1 194 ? -5.039 -18.344 -6.457 1 91 194 GLY B N 1
ATOM 4414 C CA . GLY B 1 194 ? -4.293 -19.594 -6.586 1 91 194 GLY B CA 1
ATOM 4415 C C . GLY B 1 194 ? -4.887 -20.734 -5.77 1 91 194 GLY B C 1
ATOM 4416 O O . GLY B 1 194 ? -6.047 -21.094 -5.961 1 91 194 GLY B O 1
ATOM 4417 N N . LEU B 1 195 ? -4.211 -21.156 -4.699 1 92.19 195 LEU B N 1
ATOM 4418 C CA . LEU B 1 195 ? -4.613 -22.281 -3.863 1 92.19 195 LEU B CA 1
ATOM 4419 C C . LEU B 1 195 ? -5.895 -21.969 -3.102 1 92.19 195 LEU B C 1
ATOM 4421 O O . LEU B 1 195 ? -6.625 -22.875 -2.703 1 92.19 195 LEU B O 1
ATOM 4425 N N . GLY B 1 196 ? -6.18 -20.703 -2.945 1 92.94 196 GLY B N 1
ATOM 4426 C CA . GLY B 1 196 ? -7.344 -20.297 -2.174 1 92.94 196 GLY B CA 1
ATOM 4427 C C . GLY B 1 196 ? -8.5 -19.844 -3.041 1 92.94 196 GLY B C 1
ATOM 4428 O O . GLY B 1 196 ? -9.562 -19.469 -2.527 1 92.94 196 GLY B O 1
ATOM 4429 N N . ALA B 1 197 ? -8.367 -19.906 -4.355 1 93.81 197 ALA B N 1
ATOM 4430 C CA . ALA B 1 197 ? -9.328 -19.297 -5.27 1 93.81 197 ALA B CA 1
ATOM 4431 C C . ALA B 1 197 ? -10.703 -19.953 -5.145 1 93.81 197 ALA B C 1
ATOM 4433 O O . ALA B 1 197 ? -11.727 -19.266 -5.078 1 93.81 197 ALA B O 1
ATOM 4434 N N . LEU B 1 198 ? -10.734 -21.297 -5.16 1 96.19 198 LEU B N 1
ATOM 4435 C CA . LEU B 1 198 ? -12 -22.016 -5.098 1 96.19 198 LEU B CA 1
ATOM 4436 C C . LEU B 1 198 ? -12.664 -21.828 -3.734 1 96.19 198 LEU B C 1
ATOM 4438 O O . LEU B 1 198 ? -13.867 -21.562 -3.654 1 96.19 198 LEU B O 1
ATOM 4442 N N . ALA B 1 199 ? -11.891 -21.984 -2.689 1 95.44 199 ALA B N 1
ATOM 4443 C CA . ALA B 1 199 ? -12.422 -21.781 -1.343 1 95.44 199 ALA B CA 1
ATOM 4444 C C . ALA B 1 199 ? -13.008 -20.391 -1.186 1 95.44 199 ALA B C 1
ATOM 4446 O O . ALA B 1 199 ? -14.086 -20.219 -0.603 1 95.44 199 ALA B O 1
ATOM 4447 N N . LEU B 1 200 ? -12.312 -19.375 -1.708 1 94.75 200 LEU B N 1
ATOM 4448 C CA . LEU B 1 200 ? -12.781 -18 -1.63 1 94.75 200 LEU B CA 1
ATOM 4449 C C . LEU B 1 200 ? -14.109 -17.828 -2.367 1 94.75 200 LEU B C 1
ATOM 4451 O O . LEU B 1 200 ? -15.047 -17.219 -1.844 1 94.75 200 LEU B O 1
ATOM 4455 N N . SER B 1 201 ? -14.18 -18.359 -3.572 1 96.62 201 SER B N 1
ATOM 4456 C CA . SER B 1 201 ? -15.391 -18.25 -4.375 1 96.62 201 SER B CA 1
ATOM 4457 C C . SER B 1 201 ? -16.578 -18.875 -3.662 1 96.62 201 SER B C 1
ATOM 4459 O O . SER B 1 201 ? -17.688 -18.344 -3.697 1 96.62 201 SER B O 1
ATOM 4461 N N . LYS B 1 202 ? -16.406 -19.969 -3.012 1 96.94 202 LYS B N 1
ATOM 4462 C CA . LYS B 1 202 ? -17.484 -20.641 -2.293 1 96.94 202 LYS B CA 1
ATOM 4463 C C . LYS B 1 202 ? -17.969 -19.797 -1.115 1 96.94 202 LYS B C 1
ATOM 4465 O O . LYS B 1 202 ? -19.094 -19.984 -0.648 1 96.94 202 LYS B O 1
ATOM 4470 N N . ARG B 1 203 ? -17.156 -18.906 -0.664 1 95.62 203 ARG B N 1
ATOM 4471 C CA . ARG B 1 203 ? -17.469 -18.109 0.507 1 95.62 203 ARG B CA 1
ATOM 4472 C C . ARG B 1 203 ? -18.047 -16.75 0.097 1 95.62 203 ARG B C 1
ATOM 4474 O O . ARG B 1 203 ? -18.266 -15.875 0.942 1 95.62 203 ARG B O 1
ATOM 4481 N N . ILE B 1 204 ? -18.234 -16.531 -1.112 1 96.06 204 ILE B N 1
ATOM 4482 C CA . ILE B 1 204 ? -18.953 -15.344 -1.562 1 96.06 204 ILE B CA 1
ATOM 4483 C C . ILE B 1 204 ? -20.438 -15.641 -1.632 1 96.06 204 ILE B C 1
ATOM 4485 O O . ILE B 1 204 ? -20.922 -16.266 -2.582 1 96.06 204 ILE B O 1
ATOM 4489 N N . HIS B 1 205 ? -21.172 -15.203 -0.636 1 96.88 205 HIS B N 1
ATOM 4490 C CA . HIS B 1 205 ? -22.609 -15.383 -0.625 1 96.88 205 HIS B CA 1
ATOM 4491 C C . HIS B 1 205 ? -23.266 -14.664 -1.799 1 96.88 205 HIS B C 1
ATOM 4493 O O . HIS B 1 205 ? -23 -13.477 -2.029 1 96.88 205 HIS B O 1
ATOM 4499 N N . GLY B 1 206 ? -24.094 -15.352 -2.527 1 95.81 206 GLY B N 1
ATOM 4500 C CA . GLY B 1 206 ? -24.703 -14.812 -3.734 1 95.81 206 GLY B CA 1
ATOM 4501 C C . GLY B 1 206 ? -24.141 -15.422 -5.008 1 95.81 206 GLY B C 1
ATOM 4502 O O . GLY B 1 206 ? -24.766 -15.32 -6.07 1 95.81 206 GLY B O 1
ATOM 4503 N N . LEU B 1 207 ? -22.953 -15.906 -4.91 1 95.75 207 LEU B N 1
ATOM 4504 C CA . LEU B 1 207 ? -22.391 -16.688 -6.008 1 95.75 207 LEU B CA 1
ATOM 4505 C C . LEU B 1 207 ? -22.875 -18.125 -5.941 1 95.75 207 LEU B C 1
ATOM 4507 O O . LEU B 1 207 ? -22.781 -18.766 -4.891 1 95.75 207 LEU B O 1
ATOM 4511 N N . ASP B 1 208 ? -23.312 -18.672 -7.012 1 94.88 208 ASP B N 1
ATOM 4512 C CA . ASP B 1 208 ? -23.844 -20.047 -7.047 1 94.88 208 ASP B CA 1
ATOM 4513 C C . ASP B 1 208 ? -22.734 -21.062 -6.824 1 94.88 208 ASP B C 1
ATOM 4515 O O . ASP B 1 208 ? -21.844 -21.219 -7.66 1 94.88 208 ASP B O 1
ATOM 4519 N N . ASN B 1 209 ? -22.859 -21.797 -5.801 1 94.19 209 ASN B N 1
ATOM 4520 C CA . ASN B 1 209 ? -21.859 -22.797 -5.469 1 94.19 209 ASN B CA 1
ATOM 4521 C C . ASN B 1 209 ? -21.844 -23.938 -6.48 1 94.19 209 ASN B C 1
ATOM 4523 O O . ASN B 1 209 ? -20.844 -24.656 -6.602 1 94.19 209 ASN B O 1
ATOM 4527 N N . GLY B 1 210 ? -22.922 -24.094 -7.117 1 94.31 210 GLY B N 1
ATOM 4528 C CA . GLY B 1 210 ? -23.031 -25.188 -8.07 1 94.31 210 GLY B CA 1
ATOM 4529 C C . GLY B 1 210 ? -22.094 -25.062 -9.25 1 94.31 210 GLY B C 1
ATOM 4530 O O . GLY B 1 210 ? -21.75 -26.047 -9.891 1 94.31 210 GLY B O 1
ATOM 4531 N N . ILE B 1 211 ? -21.672 -23.875 -9.547 1 95 211 ILE B N 1
ATOM 4532 C CA . ILE B 1 211 ? -20.828 -23.656 -10.719 1 95 211 ILE B CA 1
ATOM 4533 C C . ILE B 1 211 ? -19.359 -23.656 -10.297 1 95 211 ILE B C 1
ATOM 4535 O O . ILE B 1 211 ? -18.469 -23.547 -11.141 1 95 211 ILE B O 1
ATOM 4539 N N . ILE B 1 212 ? -19.031 -23.75 -9.023 1 96.38 212 ILE B N 1
ATOM 4540 C CA . ILE B 1 212 ? -17.672 -23.781 -8.5 1 96.38 212 ILE B CA 1
ATOM 4541 C C . ILE B 1 212 ? -17.188 -25.219 -8.422 1 96.38 212 ILE B C 1
ATOM 4543 O O . ILE B 1 212 ? -17.75 -26.031 -7.688 1 96.38 212 ILE B O 1
ATOM 4547 N N . PRO B 1 213 ? -16.109 -25.547 -9.117 1 95.75 213 PRO B N 1
ATOM 4548 C CA . PRO B 1 213 ? -15.586 -26.922 -9.062 1 95.75 213 PRO B CA 1
ATOM 4549 C C . PRO B 1 213 ? -15.102 -27.312 -7.672 1 95.75 213 PRO B C 1
ATOM 4551 O O . PRO B 1 213 ? -14.875 -26.453 -6.824 1 95.75 213 PRO B O 1
ATOM 4554 N N . ARG B 1 214 ? -14.992 -28.609 -7.48 1 94.06 214 ARG B N 1
ATOM 4555 C CA . ARG B 1 214 ? -14.383 -29.109 -6.254 1 94.06 214 ARG B CA 1
ATOM 4556 C C . ARG B 1 214 ? -12.867 -28.953 -6.289 1 94.06 214 ARG B C 1
ATOM 4558 O O . ARG B 1 214 ? -12.227 -29.312 -7.281 1 94.06 214 ARG B O 1
ATOM 4565 N N . PRO B 1 215 ? -12.367 -28.438 -5.184 1 95.62 215 PRO B N 1
ATOM 4566 C CA . PRO B 1 215 ? -10.914 -28.281 -5.156 1 95.62 215 PRO B CA 1
ATOM 4567 C C . PRO B 1 215 ? -10.18 -29.578 -4.859 1 95.62 215 PRO B C 1
ATOM 4569 O O . PRO B 1 215 ? -10.656 -30.391 -4.062 1 95.62 215 PRO B O 1
ATOM 4572 N N . TYR B 1 216 ? -9.094 -29.828 -5.492 1 95.19 216 TYR B N 1
ATOM 4573 C CA . TYR B 1 216 ? -8.125 -30.875 -5.188 1 95.19 216 TYR B CA 1
ATOM 4574 C C . TYR B 1 216 ? -6.715 -30.297 -5.105 1 95.19 216 TYR B C 1
ATOM 4576 O O . TYR B 1 216 ? -6.414 -29.281 -5.734 1 95.19 216 TYR B O 1
ATOM 4584 N N . PHE B 1 217 ? -5.875 -30.938 -4.266 1 95.19 217 PHE B N 1
ATOM 4585 C CA . PHE B 1 217 ? -4.504 -30.469 -4.094 1 95.19 217 PHE B CA 1
ATOM 4586 C C . PHE B 1 217 ? -3.523 -31.641 -4.203 1 95.19 217 PHE B C 1
ATOM 4588 O O . PHE B 1 217 ? -3.787 -32.719 -3.689 1 95.19 217 PHE B O 1
ATOM 4595 N N . ALA B 1 218 ? -2.482 -31.406 -4.906 1 93.38 218 ALA B N 1
ATOM 4596 C CA . ALA B 1 218 ? -1.418 -32.406 -5.031 1 93.38 218 ALA B CA 1
ATOM 4597 C C . ALA B 1 218 ? -0.056 -31.781 -4.727 1 93.38 218 ALA B C 1
ATOM 4599 O O . ALA B 1 218 ? 0.296 -30.734 -5.277 1 93.38 218 ALA B O 1
ATOM 4600 N N . ARG B 1 219 ? 0.658 -32.469 -3.863 1 92.75 219 ARG B N 1
ATOM 4601 C CA . ARG B 1 219 ? 2.027 -32.031 -3.576 1 92.75 219 ARG B CA 1
ATOM 4602 C C . ARG B 1 219 ? 3.016 -32.719 -4.516 1 92.75 219 ARG B C 1
ATOM 4604 O O . ARG B 1 219 ? 2.871 -33.906 -4.82 1 92.75 219 ARG B O 1
ATOM 4611 N N . GLY B 1 220 ? 3.943 -31.953 -5.039 1 92.12 220 GLY B N 1
ATOM 4612 C CA . GLY B 1 220 ? 5.066 -32.469 -5.809 1 92.12 220 GLY B CA 1
ATOM 4613 C C . GLY B 1 220 ? 6.41 -32.125 -5.188 1 92.12 220 GLY B C 1
ATOM 4614 O O . GLY B 1 220 ? 6.715 -30.969 -4.926 1 92.12 220 GLY B O 1
ATOM 4615 N N . CYS B 1 221 ? 7.227 -33.188 -4.973 1 93 221 CYS B N 1
ATOM 4616 C CA . CYS B 1 221 ? 8.547 -33 -4.379 1 93 221 CYS B CA 1
ATOM 4617 C C . CYS B 1 221 ? 9.633 -33.031 -5.445 1 93 221 CYS B C 1
ATOM 4619 O O . CYS B 1 221 ? 9.5 -33.719 -6.457 1 93 221 CYS B O 1
ATOM 4621 N N . TYR B 1 222 ? 10.656 -32.281 -5.137 1 93.94 222 TYR B N 1
ATOM 4622 C CA . TYR B 1 222 ? 11.844 -32.281 -5.98 1 93.94 222 TYR B CA 1
ATOM 4623 C C . TYR B 1 222 ? 13.086 -32.656 -5.18 1 93.94 222 TYR B C 1
ATOM 4625 O O . TYR B 1 222 ? 13.234 -32.25 -4.023 1 93.94 222 TYR B O 1
ATOM 4633 N N . PHE B 1 223 ? 13.953 -33.375 -5.82 1 96.38 223 PHE B N 1
ATOM 4634 C CA . PHE B 1 223 ? 15.25 -33.688 -5.254 1 96.38 223 PHE B CA 1
ATOM 4635 C C . PHE B 1 223 ? 16.375 -33.094 -6.094 1 96.38 223 PHE B C 1
ATOM 4637 O O . PHE B 1 223 ? 16.297 -33.094 -7.324 1 96.38 223 PHE B O 1
ATOM 4644 N N . THR B 1 224 ? 17.328 -32.625 -5.422 1 96.44 224 THR B N 1
ATOM 4645 C CA . THR B 1 224 ? 18.484 -32.031 -6.086 1 96.44 224 THR B CA 1
ATOM 4646 C C . THR B 1 224 ? 19.609 -33.062 -6.246 1 96.44 224 THR B C 1
ATOM 4648 O O . THR B 1 224 ? 19.875 -33.844 -5.324 1 96.44 224 THR B O 1
ATOM 4651 N N . LEU B 1 225 ? 20.172 -33.031 -7.438 1 97.5 225 LEU B N 1
ATOM 4652 C CA . LEU B 1 225 ? 21.328 -33.906 -7.672 1 97.5 225 LEU B CA 1
ATOM 4653 C C . LEU B 1 225 ? 22.578 -33.344 -7.012 1 97.5 225 LEU B C 1
ATOM 4655 O O . LEU B 1 225 ? 22.938 -32.188 -7.227 1 97.5 225 LEU B O 1
ATOM 4659 N N . SER B 1 226 ? 23.125 -34.219 -6.207 1 94.12 226 SER B N 1
ATOM 4660 C CA . SER B 1 226 ? 24.344 -33.812 -5.508 1 94.12 226 SER B CA 1
ATOM 4661 C C . SER B 1 226 ? 25.516 -34.688 -5.883 1 94.12 226 SER B C 1
ATOM 4663 O O . SER B 1 226 ? 25.344 -35.719 -6.535 1 94.12 226 SER B O 1
ATOM 4665 N N . ASN B 1 227 ? 26.734 -34.219 -5.574 1 87.12 227 ASN B N 1
ATOM 4666 C CA . ASN B 1 227 ? 27.984 -34.969 -5.676 1 87.12 227 ASN B CA 1
ATOM 4667 C C . ASN B 1 227 ? 28.328 -35.281 -7.125 1 87.12 227 ASN B C 1
ATOM 4669 O O . ASN B 1 227 ? 28.703 -36.406 -7.438 1 87.12 227 ASN B O 1
ATOM 4673 N N . VAL B 1 228 ? 27.953 -34.344 -7.973 1 85 228 VAL B N 1
ATOM 4674 C CA . VAL B 1 228 ? 28.375 -34.469 -9.359 1 85 228 VAL B CA 1
ATOM 4675 C C . VAL B 1 228 ? 29.328 -33.344 -9.727 1 85 228 VAL B C 1
ATOM 4677 O O . VAL B 1 228 ? 29.203 -32.219 -9.195 1 85 228 VAL B O 1
ATOM 4680 N N . ARG B 1 229 ? 30.312 -33.594 -10.523 1 80.44 229 ARG B N 1
ATOM 4681 C CA . ARG B 1 229 ? 31.328 -32.625 -10.914 1 80.44 229 ARG B CA 1
ATOM 4682 C C . ARG B 1 229 ? 30.75 -31.641 -11.938 1 80.44 229 ARG B C 1
ATOM 4684 O O . ARG B 1 229 ? 31.016 -30.438 -11.859 1 80.44 229 ARG B O 1
ATOM 4691 N N . SER B 1 230 ? 30.047 -32.25 -12.805 1 88.31 230 SER B N 1
ATOM 4692 C CA . SER B 1 230 ? 29.406 -31.453 -13.852 1 88.31 230 SER B CA 1
ATOM 4693 C C . SER B 1 230 ? 27.969 -31.906 -14.078 1 88.31 230 SER B C 1
ATOM 4695 O O . SER B 1 230 ? 27.625 -33.062 -13.844 1 88.31 230 SER B O 1
ATOM 4697 N N . PRO B 1 231 ? 27.156 -30.953 -14.547 1 92.5 231 PRO B N 1
ATOM 4698 C CA . PRO B 1 231 ? 25.781 -31.344 -14.805 1 92.5 231 PRO B CA 1
ATOM 4699 C C . PRO B 1 231 ? 25.656 -32.406 -15.906 1 92.5 231 PRO B C 1
ATOM 4701 O O . PRO B 1 231 ? 26.219 -32.219 -17 1 92.5 231 PRO B O 1
ATOM 4704 N N . PRO B 1 232 ? 24.953 -33.375 -15.602 1 96 232 PRO B N 1
ATOM 4705 C CA . PRO B 1 232 ? 24.844 -34.469 -16.594 1 96 232 PRO B CA 1
ATOM 4706 C C . PRO B 1 232 ? 23.938 -34.094 -17.766 1 96 232 PRO B C 1
ATOM 4708 O O . PRO B 1 232 ? 23.922 -34.781 -18.797 1 96 232 PRO B O 1
ATOM 4711 N N . PHE B 1 233 ? 23.188 -33.125 -17.641 1 97.06 233 PHE B N 1
ATOM 4712 C CA . PHE B 1 233 ? 22.25 -32.688 -18.688 1 97.06 233 PHE B CA 1
ATOM 4713 C C . PHE B 1 233 ? 22.344 -31.203 -18.953 1 97.06 233 PHE B C 1
ATOM 4715 O O . PHE B 1 233 ? 22.625 -30.422 -18.031 1 97.06 233 PHE B O 1
ATOM 4722 N N . GLN B 1 234 ? 22.047 -30.828 -20.203 1 96.5 234 GLN B N 1
ATOM 4723 C CA . GLN B 1 234 ? 22.031 -29.422 -20.609 1 96.5 234 GLN B CA 1
ATOM 4724 C C . GLN B 1 234 ? 20.641 -29 -21.062 1 96.5 234 GLN B C 1
ATOM 4726 O O . GLN B 1 234 ? 20.375 -27.812 -21.219 1 96.5 234 GLN B O 1
ATOM 4731 N N . HIS B 1 235 ? 19.734 -29.938 -21.266 1 96.44 235 HIS B N 1
ATOM 4732 C CA . HIS B 1 235 ? 18.344 -29.734 -21.625 1 96.44 235 HIS B CA 1
ATOM 4733 C C . HIS B 1 235 ? 17.406 -30.266 -20.531 1 96.44 235 HIS B C 1
ATOM 4735 O O . HIS B 1 235 ? 17.828 -31.047 -19.688 1 96.44 235 HIS B O 1
ATOM 4741 N N . LEU B 1 236 ? 16.219 -29.766 -20.531 1 95.62 236 LEU B N 1
ATOM 4742 C CA . LEU B 1 236 ? 15.195 -30.438 -19.734 1 95.62 236 LEU B CA 1
ATOM 4743 C C . LEU B 1 236 ? 14.883 -31.812 -20.297 1 95.62 236 LEU B C 1
ATOM 4745 O O . LEU B 1 236 ? 14.898 -32 -21.516 1 95.62 236 LEU B O 1
ATOM 4749 N N . ILE B 1 237 ? 14.672 -32.75 -19.438 1 96.25 237 ILE B N 1
ATOM 4750 C CA . ILE B 1 237 ? 14.305 -34.125 -19.859 1 96.25 237 ILE B CA 1
ATOM 4751 C C . ILE B 1 237 ? 12.953 -34.5 -19.266 1 96.25 237 ILE B C 1
ATOM 4753 O O . ILE B 1 237 ? 12.797 -34.5 -18.031 1 96.25 237 ILE B O 1
ATOM 4757 N N . TYR B 1 238 ? 12.023 -34.812 -20.125 1 94.12 238 TYR B N 1
ATOM 4758 C CA . TYR B 1 238 ? 10.672 -35.188 -19.703 1 94.12 238 TYR B CA 1
ATOM 4759 C C . TYR B 1 238 ? 10.312 -36.562 -20.203 1 94.12 238 TYR B C 1
ATOM 4761 O O . TYR B 1 238 ? 9.961 -36.75 -21.375 1 94.12 238 TYR B O 1
ATOM 4769 N N . PRO B 1 239 ? 10.344 -37.531 -19.344 1 94 239 PRO B N 1
ATOM 4770 C CA . PRO B 1 239 ? 9.906 -38.875 -19.766 1 94 239 PRO B CA 1
ATOM 4771 C C . PRO B 1 239 ? 8.391 -38.969 -19.953 1 94 239 PRO B C 1
ATOM 4773 O O . PRO B 1 239 ? 7.645 -38.25 -19.281 1 94 239 PRO B O 1
ATOM 4776 N N . ILE B 1 240 ? 7.996 -39.719 -20.859 1 87.44 240 ILE B N 1
ATOM 4777 C CA . ILE B 1 240 ? 6.574 -40.031 -20.984 1 87.44 240 ILE B CA 1
ATOM 4778 C C . ILE B 1 240 ? 6.125 -40.875 -19.797 1 87.44 240 ILE B C 1
ATOM 4780 O O . ILE B 1 240 ? 6.727 -41.906 -19.516 1 87.44 240 ILE B O 1
ATOM 4784 N N . PRO B 1 241 ? 5.109 -40.281 -19.094 1 71.56 241 PRO B N 1
ATOM 4785 C CA . PRO B 1 241 ? 4.691 -41.062 -17.938 1 71.56 241 PRO B CA 1
ATOM 4786 C C . PRO B 1 241 ? 4.074 -42.406 -18.344 1 71.56 241 PRO B C 1
ATOM 4788 O O . PRO B 1 241 ? 3.359 -42.469 -19.344 1 71.56 241 PRO B O 1
ATOM 4791 N N . GLU B 1 242 ? 4.566 -43.469 -17.719 1 62.41 242 GLU B N 1
ATOM 4792 C CA . GLU B 1 242 ? 3.902 -44.75 -17.844 1 62.41 242 GLU B CA 1
ATOM 4793 C C . GLU B 1 242 ? 2.646 -44.812 -16.984 1 62.41 242 GLU B C 1
ATOM 4795 O O . GLU B 1 242 ? 2.488 -44.031 -16.047 1 62.41 242 GLU B O 1
ATOM 4800 N N . ASP B 1 243 ? 1.794 -45.594 -17.469 1 56.44 243 ASP B N 1
ATOM 4801 C CA . ASP B 1 243 ? 0.642 -45.875 -16.609 1 56.44 243 ASP B CA 1
ATOM 4802 C C . ASP B 1 243 ? 1.082 -46.188 -15.18 1 56.44 243 ASP B C 1
ATOM 4804 O O . ASP B 1 243 ? 1.807 -47.156 -14.969 1 56.44 243 ASP B O 1
ATOM 4808 N N . GLY B 1 244 ? 0.824 -45.406 -14.242 1 50.31 244 GLY B N 1
ATOM 4809 C CA . GLY B 1 244 ? 1.186 -45.625 -12.852 1 50.31 244 GLY B CA 1
ATOM 4810 C C . GLY B 1 244 ? 2.521 -45 -12.477 1 50.31 244 GLY B C 1
ATOM 4811 O O . GLY B 1 244 ? 2.895 -45 -11.297 1 50.31 244 GLY B O 1
ATOM 4812 N N . GLY B 1 245 ? 3.203 -44.594 -13.438 1 56.47 245 GLY B N 1
ATOM 4813 C CA . GLY B 1 245 ? 4.52 -44.062 -13.133 1 56.47 245 GLY B CA 1
ATOM 4814 C C . GLY B 1 245 ? 4.504 -42.594 -12.797 1 56.47 245 GLY B C 1
ATOM 4815 O O . GLY B 1 245 ? 3.504 -41.906 -13.031 1 56.47 245 GLY B O 1
ATOM 4816 N N . LEU B 1 246 ? 5.605 -42.094 -12.07 1 64.69 246 LEU B N 1
ATOM 4817 C CA . LEU B 1 246 ? 5.672 -40.75 -11.555 1 64.69 246 LEU B CA 1
ATOM 4818 C C . LEU B 1 246 ? 6.027 -39.75 -12.664 1 64.69 246 LEU B C 1
ATOM 4820 O O . LEU B 1 246 ? 5.637 -38.594 -12.609 1 64.69 246 LEU B O 1
ATOM 4824 N N . GLY B 1 247 ? 6.684 -40.25 -13.75 1 77.94 247 GLY B N 1
ATOM 4825 C CA . GLY B 1 247 ? 7.152 -39.344 -14.781 1 77.94 247 GLY B CA 1
ATOM 4826 C C . GLY B 1 247 ? 8.055 -38.25 -14.242 1 77.94 247 GLY B C 1
ATOM 4827 O O . GLY B 1 247 ? 7.801 -37.062 -14.461 1 77.94 247 GLY B O 1
ATOM 4828 N N . VAL B 1 248 ? 9.125 -38.594 -13.586 1 90.69 248 VAL B N 1
ATOM 4829 C CA . VAL B 1 248 ? 10.062 -37.688 -12.922 1 90.69 248 VAL B CA 1
ATOM 4830 C C . VAL B 1 248 ? 10.906 -36.969 -13.969 1 90.69 248 VAL B C 1
ATOM 4832 O O . VAL B 1 248 ? 11.641 -37.594 -14.734 1 90.69 248 VAL B O 1
ATOM 4835 N N . HIS B 1 249 ? 10.797 -35.625 -14 1 92.62 249 HIS B N 1
ATOM 4836 C CA . HIS B 1 249 ? 11.484 -34.812 -14.992 1 92.62 249 HIS B CA 1
ATOM 4837 C C . HIS B 1 249 ? 12.844 -34.344 -14.469 1 92.62 249 HIS B C 1
ATOM 4839 O O . HIS B 1 249 ? 13.07 -34.312 -13.258 1 92.62 249 HIS B O 1
ATOM 4845 N N . VAL B 1 250 ? 13.688 -34.062 -15.461 1 94.69 250 VAL B N 1
ATOM 4846 C CA . VAL B 1 250 ? 14.891 -33.281 -15.188 1 94.69 250 VAL B CA 1
ATOM 4847 C C . VAL B 1 250 ? 14.617 -31.812 -15.422 1 94.69 250 VAL B C 1
ATOM 4849 O O . VAL B 1 250 ? 14.156 -31.422 -16.5 1 94.69 250 VAL B O 1
ATOM 4852 N N . THR B 1 251 ? 14.852 -31.047 -14.422 1 92.56 251 THR B N 1
ATOM 4853 C CA . THR B 1 251 ? 14.844 -29.594 -14.578 1 92.56 251 THR B CA 1
ATOM 4854 C C . THR B 1 251 ? 16.188 -29.016 -14.172 1 92.56 251 THR B C 1
ATOM 4856 O O . THR B 1 251 ? 16.969 -29.641 -13.461 1 92.56 251 THR B O 1
ATOM 4859 N N . LEU B 1 252 ? 16.484 -27.859 -14.703 1 92.88 252 LEU B N 1
ATOM 4860 C CA . LEU B 1 252 ? 17.719 -27.125 -14.422 1 92.88 252 LEU B CA 1
ATOM 4861 C C . LEU B 1 252 ? 17.406 -25.719 -13.938 1 92.88 252 LEU B C 1
ATOM 4863 O O . LEU B 1 252 ? 16.406 -25.125 -14.344 1 92.88 252 LEU B O 1
ATOM 4867 N N . ASP B 1 253 ? 18.25 -25.219 -13.047 1 88.81 253 ASP B N 1
ATOM 4868 C CA . ASP B 1 253 ? 18.203 -23.781 -12.789 1 88.81 253 ASP B CA 1
ATOM 4869 C C . ASP B 1 253 ? 19.234 -23.031 -13.625 1 88.81 253 ASP B C 1
ATOM 4871 O O . ASP B 1 253 ? 19.953 -23.641 -14.43 1 88.81 253 ASP B O 1
ATOM 4875 N N . LEU B 1 254 ? 19.281 -21.781 -13.492 1 92.38 254 LEU B N 1
ATOM 4876 C CA . LEU B 1 254 ? 20.094 -20.953 -14.359 1 92.38 254 LEU B CA 1
ATOM 4877 C C . LEU B 1 254 ? 21.578 -21.188 -14.117 1 92.38 254 LEU B C 1
ATOM 4879 O O . LEU B 1 254 ? 22.422 -20.844 -14.953 1 92.38 254 LEU B O 1
ATOM 4883 N N . ASN B 1 255 ? 21.922 -21.797 -13 1 91.44 255 ASN B N 1
ATOM 4884 C CA . ASN B 1 255 ? 23.312 -22.125 -12.695 1 91.44 255 ASN B CA 1
ATOM 4885 C C . ASN B 1 255 ? 23.672 -23.547 -13.109 1 91.44 255 ASN B C 1
ATOM 4887 O O . ASN B 1 255 ? 24.797 -23.984 -12.906 1 91.44 255 ASN B O 1
ATOM 4891 N N . GLY B 1 256 ? 22.766 -24.297 -13.586 1 92.56 256 GLY B N 1
ATOM 4892 C CA . GLY B 1 256 ? 23.016 -25.641 -14.086 1 92.56 256 GLY B CA 1
ATOM 4893 C C . GLY B 1 256 ? 22.719 -26.719 -13.062 1 92.56 256 GLY B C 1
ATOM 4894 O O . GLY B 1 256 ? 22.969 -27.891 -13.312 1 92.56 256 GLY B O 1
ATOM 4895 N N . GLN B 1 257 ? 22.219 -26.312 -11.938 1 92.81 257 GLN B N 1
ATOM 4896 C CA . GLN B 1 257 ? 21.859 -27.297 -10.938 1 92.81 257 GLN B CA 1
ATOM 4897 C C . GLN B 1 257 ? 20.688 -28.172 -11.406 1 92.81 257 GLN B C 1
ATOM 4899 O O . GLN B 1 257 ? 19.656 -27.641 -11.828 1 92.81 257 GLN B O 1
ATOM 4904 N N . VAL B 1 258 ? 20.891 -29.5 -11.273 1 95.69 258 VAL B N 1
ATOM 4905 C CA . VAL B 1 258 ? 19.891 -30.453 -11.766 1 95.69 258 VAL B CA 1
ATOM 4906 C C . VAL B 1 258 ? 18.953 -30.844 -10.633 1 95.69 258 VAL B C 1
ATOM 4908 O O . VAL B 1 258 ? 19.406 -31.094 -9.508 1 95.69 258 VAL B O 1
ATOM 4911 N N . ARG B 1 259 ? 17.719 -30.891 -10.969 1 95.19 259 ARG B N 1
ATOM 4912 C CA . ARG B 1 259 ? 16.688 -31.375 -10.039 1 95.19 259 ARG B CA 1
ATOM 4913 C C . ARG B 1 259 ? 15.781 -32.406 -10.711 1 95.19 259 ARG B C 1
ATOM 4915 O O . ARG B 1 259 ? 15.586 -32.375 -11.922 1 95.19 259 ARG B O 1
ATOM 4922 N N . PHE B 1 260 ? 15.289 -33.312 -9.875 1 96.25 260 PHE B N 1
ATOM 4923 C CA . PHE B 1 260 ? 14.383 -34.344 -10.344 1 96.25 260 PHE B CA 1
ATOM 4924 C C . PHE B 1 260 ? 13.031 -34.25 -9.656 1 96.25 260 PHE B C 1
ATOM 4926 O O . PHE B 1 260 ? 12.961 -34.094 -8.43 1 96.25 260 PHE B O 1
ATOM 4933 N N . GLY B 1 261 ? 12.023 -34.312 -10.391 1 93.12 261 GLY B N 1
ATOM 4934 C CA . GLY B 1 261 ? 10.656 -34.281 -9.891 1 93.12 261 GLY B CA 1
ATOM 4935 C C . GLY B 1 261 ? 9.664 -33.781 -10.922 1 93.12 261 GLY B C 1
ATOM 4936 O O . GLY B 1 261 ? 9.984 -33.688 -12.109 1 93.12 261 GLY B O 1
ATOM 4937 N N . PRO B 1 262 ? 8.484 -33.438 -10.617 1 91 262 PRO B N 1
ATOM 4938 C CA . PRO B 1 262 ? 7.902 -33.719 -9.297 1 91 262 PRO B CA 1
ATOM 4939 C C . PRO B 1 262 ? 7.184 -35.062 -9.242 1 91 262 PRO B C 1
ATOM 4941 O O . PRO B 1 262 ? 6.855 -35.625 -10.281 1 91 262 PRO B O 1
ATOM 4944 N N . ASP B 1 263 ? 7.023 -35.688 -8.031 1 91.69 263 ASP B N 1
ATOM 4945 C CA . ASP B 1 263 ? 6.047 -36.75 -7.844 1 91.69 263 ASP B CA 1
ATOM 4946 C C . ASP B 1 263 ? 4.656 -36.188 -7.578 1 91.69 263 ASP B C 1
ATOM 4948 O O . ASP B 1 263 ? 4.391 -35 -7.859 1 91.69 263 ASP B O 1
ATOM 4952 N N . VAL B 1 264 ? 3.674 -37.031 -7.277 1 90.75 264 VAL B N 1
ATOM 4953 C CA . VAL B 1 264 ? 2.311 -36.625 -6.977 1 90.75 264 VAL B CA 1
ATOM 4954 C C . VAL B 1 264 ? 1.845 -37.25 -5.672 1 90.75 264 VAL B C 1
ATOM 4956 O O . VAL B 1 264 ? 1.853 -38.469 -5.535 1 90.75 264 VAL B O 1
ATOM 4959 N N . GLU B 1 265 ? 1.6 -36.438 -4.762 1 92.75 265 GLU B N 1
ATOM 4960 C CA . GLU B 1 265 ? 0.954 -36.844 -3.52 1 92.75 265 GLU B CA 1
ATOM 4961 C C . GLU B 1 265 ? -0.325 -36.062 -3.273 1 92.75 265 GLU B C 1
ATOM 4963 O O . GLU B 1 265 ? -0.276 -34.844 -3.043 1 92.75 265 GLU B O 1
ATOM 4968 N N . TRP B 1 266 ? -1.438 -36.719 -3.32 1 94.88 266 TRP B N 1
ATOM 4969 C CA . TRP B 1 266 ? -2.719 -36.062 -3.121 1 94.88 266 TRP B CA 1
ATOM 4970 C C . TRP B 1 266 ? -2.922 -35.688 -1.652 1 94.88 266 TRP B C 1
ATOM 4972 O O . TRP B 1 266 ? -2.623 -36.5 -0.765 1 94.88 266 TRP B O 1
ATOM 4982 N N . ILE B 1 267 ? -3.32 -34.469 -1.456 1 94.69 267 ILE B N 1
ATOM 4983 C CA . ILE B 1 267 ? -3.555 -33.938 -0.116 1 94.69 267 ILE B CA 1
ATOM 4984 C C . ILE B 1 267 ? -5.055 -33.812 0.137 1 94.69 267 ILE B C 1
ATOM 4986 O O . ILE B 1 267 ? -5.77 -33.156 -0.636 1 94.69 267 ILE B O 1
ATOM 4990 N N . ASP B 1 268 ? -5.508 -34.375 1.244 1 93 268 ASP B N 1
ATOM 4991 C CA . ASP B 1 268 ? -6.93 -34.344 1.587 1 93 268 ASP B CA 1
ATOM 4992 C C . ASP B 1 268 ? -7.164 -33.5 2.834 1 93 268 ASP B C 1
ATOM 4994 O O . ASP B 1 268 ? -6.23 -33.219 3.596 1 93 268 ASP B O 1
ATOM 4998 N N . GLY B 1 269 ? -8.352 -33.031 2.969 1 91.12 269 GLY B N 1
ATOM 4999 C CA . GLY B 1 269 ? -8.805 -32.438 4.207 1 91.12 269 GLY B CA 1
ATOM 5000 C C . GLY B 1 269 ? -8.195 -31.062 4.441 1 91.12 269 GLY B C 1
ATOM 5001 O O . GLY B 1 269 ? -7.891 -30.688 5.578 1 91.12 269 GLY B O 1
ATOM 5002 N N . VAL B 1 270 ? -7.926 -30.344 3.41 1 92.62 270 VAL B N 1
ATOM 5003 C CA . VAL B 1 270 ? -7.383 -29 3.562 1 92.62 270 VAL B CA 1
ATOM 5004 C C . VAL B 1 270 ? -8.508 -28.016 3.902 1 92.62 270 VAL B C 1
ATOM 5006 O O . VAL B 1 270 ? -9.5 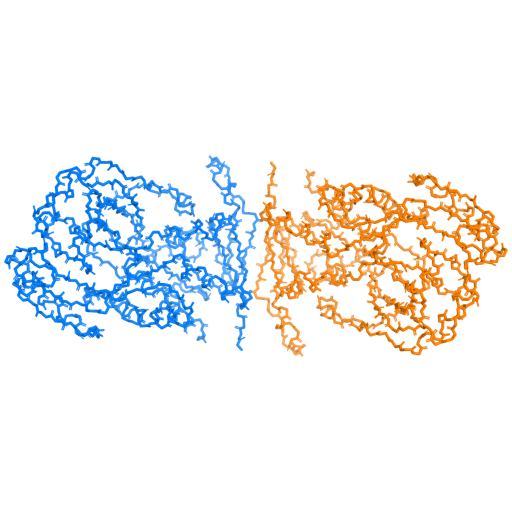-27.938 3.176 1 92.62 270 VAL B O 1
ATOM 5009 N N . ASP B 1 271 ? -8.438 -27.312 5.008 1 92.44 271 ASP B N 1
ATOM 5010 C CA . ASP B 1 271 ? -9.469 -26.344 5.375 1 92.44 271 ASP B CA 1
ATOM 5011 C C . ASP B 1 271 ? -9.242 -25.016 4.66 1 92.44 271 ASP B C 1
ATOM 5013 O O . ASP B 1 271 ? -8.141 -24.75 4.172 1 92.44 271 ASP B O 1
ATOM 5017 N N . ASP B 1 272 ? -10.25 -24.156 4.633 1 91.44 272 ASP B N 1
ATOM 5018 C CA . ASP B 1 272 ? -10.234 -22.906 3.877 1 91.44 272 ASP B CA 1
ATOM 5019 C C . ASP B 1 272 ? -9.141 -21.969 4.383 1 91.44 272 ASP B C 1
ATOM 5021 O O . ASP B 1 272 ? -8.43 -21.344 3.588 1 91.44 272 ASP B O 1
ATOM 5025 N N . ILE B 1 273 ? -8.969 -21.859 5.664 1 89.12 273 ILE B N 1
ATOM 5026 C CA . ILE B 1 273 ? -8.008 -20.922 6.246 1 89.12 273 ILE B CA 1
ATOM 5027 C C . ILE B 1 273 ? -6.59 -21.328 5.848 1 89.12 273 ILE B C 1
ATOM 5029 O O . ILE B 1 273 ? -5.762 -20.484 5.516 1 89.12 273 ILE B O 1
ATOM 5033 N N . SER B 1 274 ? -6.344 -22.625 5.887 1 89.06 274 SER B N 1
ATOM 5034 C CA . SER B 1 274 ? -5.043 -23.125 5.453 1 89.06 274 SER B CA 1
ATOM 5035 C C . SER B 1 274 ? -4.789 -22.797 3.984 1 89.06 274 SER B C 1
ATOM 5037 O O . SER B 1 274 ? -3.662 -22.484 3.602 1 89.06 274 SER B O 1
ATOM 5039 N N . SER B 1 275 ? -5.828 -22.875 3.186 1 90.75 275 SER B N 1
ATOM 5040 C CA . SER B 1 275 ? -5.699 -22.531 1.771 1 90.75 275 SER B CA 1
ATOM 5041 C C . SER B 1 275 ? -5.426 -21.047 1.581 1 90.75 275 SER B C 1
ATOM 5043 O O . SER B 1 275 ? -4.59 -20.656 0.76 1 90.75 275 SER B O 1
ATOM 5045 N N . PHE B 1 276 ? -6.141 -20.219 2.438 1 89.19 276 PHE B N 1
ATOM 5046 C CA . PHE B 1 276 ? -5.977 -18.781 2.338 1 89.19 276 PHE B CA 1
ATOM 5047 C C . PHE B 1 276 ? -4.566 -18.359 2.742 1 89.19 276 PHE B C 1
ATOM 5049 O O . PHE B 1 276 ? -3.955 -17.5 2.098 1 89.19 276 PHE B O 1
ATOM 5056 N N . LEU B 1 277 ? -4.062 -19.031 3.777 1 88.06 277 LEU B N 1
ATOM 5057 C CA . LEU B 1 277 ? -2.809 -18.594 4.387 1 88.06 277 LEU B CA 1
ATOM 5058 C C . LEU B 1 277 ? -1.646 -19.453 3.896 1 88.06 277 LEU B C 1
ATOM 5060 O O . LEU B 1 277 ? -0.519 -19.312 4.375 1 88.06 277 LEU B O 1
ATOM 5064 N N . ASN B 1 278 ? -1.906 -20.359 2.951 1 89 278 ASN B N 1
ATOM 5065 C CA . ASN B 1 278 ? -0.896 -21.25 2.393 1 89 278 ASN B CA 1
ATOM 5066 C C . ASN B 1 278 ? -0.162 -22.031 3.486 1 89 278 ASN B C 1
ATOM 5068 O O . ASN B 1 278 ? 1.069 -22.031 3.533 1 89 278 ASN B O 1
ATOM 5072 N N . LEU B 1 279 ? -0.919 -22.609 4.367 1 90.19 279 LEU B N 1
ATOM 5073 C CA . LEU B 1 279 ? -0.344 -23.375 5.469 1 90.19 279 LEU B CA 1
ATOM 5074 C C . LEU B 1 279 ? -0.207 -24.844 5.094 1 90.19 279 LEU B C 1
ATOM 5076 O O . LEU B 1 279 ? -0.479 -25.734 5.914 1 90.19 279 LEU B O 1
ATOM 5080 N N . PHE B 1 280 ? 0.17 -25.141 3.863 1 91.06 280 PHE B N 1
ATOM 5081 C CA . PHE B 1 280 ? 0.431 -26.5 3.402 1 91.06 280 PHE B CA 1
ATOM 5082 C C . PHE B 1 280 ? 1.777 -27 3.914 1 91.06 280 PHE B C 1
ATOM 5084 O O . PHE B 1 280 ? 2.635 -26.203 4.297 1 91.06 280 PHE B O 1
ATOM 5091 N N . ASP B 1 281 ? 1.918 -28.281 3.979 1 92.94 281 ASP B N 1
ATOM 5092 C CA . ASP B 1 281 ? 3.207 -28.891 4.297 1 92.94 281 ASP B CA 1
ATOM 5093 C C . ASP B 1 281 ? 4.09 -28.984 3.057 1 92.94 281 ASP B C 1
ATOM 5095 O O . ASP B 1 281 ? 3.801 -29.766 2.145 1 92.94 281 ASP B O 1
ATOM 5099 N N . TYR B 1 282 ? 5.188 -28.219 3.086 1 92.31 282 TYR B N 1
ATOM 5100 C CA . TYR B 1 282 ? 6.078 -28.203 1.929 1 92.31 282 TYR B CA 1
ATOM 5101 C C . TYR B 1 282 ? 7.34 -29 2.191 1 92.31 282 TYR B C 1
ATOM 5103 O O . TYR B 1 282 ? 8.328 -28.875 1.464 1 92.31 282 TYR B O 1
ATOM 5111 N N . SER B 1 283 ? 7.395 -29.797 3.217 1 93.56 283 SER B N 1
ATOM 5112 C CA . SER B 1 283 ? 8.57 -30.594 3.533 1 93.56 283 SER B CA 1
ATOM 5113 C C . SER B 1 283 ? 8.781 -31.688 2.498 1 93.56 283 SER B C 1
ATOM 5115 O O . SER B 1 283 ? 7.824 -32.156 1.885 1 93.56 283 SER B O 1
ATOM 5117 N N . VAL B 1 284 ? 10.047 -32 2.324 1 95.5 284 VAL B N 1
ATOM 5118 C CA . VAL B 1 284 ? 10.43 -33.094 1.428 1 95.5 284 VAL B CA 1
ATOM 5119 C C . VAL B 1 284 ? 11.07 -34.219 2.23 1 95.5 284 VAL B C 1
ATOM 5121 O O . VAL B 1 284 ? 12.258 -34.156 2.57 1 95.5 284 VAL B O 1
ATOM 5124 N N . PRO B 1 285 ? 10.273 -35.25 2.461 1 94.81 285 PRO B N 1
ATOM 5125 C CA . PRO B 1 285 ? 10.867 -36.375 3.188 1 94.81 285 PRO B CA 1
ATOM 5126 C C . PRO B 1 285 ? 11.992 -37.062 2.412 1 94.81 285 PRO B C 1
ATOM 5128 O O . PRO B 1 285 ? 11.812 -37.406 1.244 1 94.81 285 PRO B O 1
ATOM 5131 N N . GLY B 1 286 ? 13.109 -37.344 3.057 1 95.31 286 GLY B N 1
ATOM 5132 C CA . GLY B 1 286 ? 14.289 -37.906 2.414 1 95.31 286 GLY B CA 1
ATOM 5133 C C . GLY B 1 286 ? 14.055 -39.281 1.823 1 95.31 286 GLY B C 1
ATOM 5134 O O . GLY B 1 286 ? 14.578 -39.594 0.754 1 95.31 286 GLY B O 1
ATOM 5135 N N . ASP B 1 287 ? 13.258 -40.062 2.461 1 95.38 287 ASP B N 1
ATOM 5136 C CA . ASP B 1 287 ? 13.047 -41.438 2.047 1 95.38 287 ASP B CA 1
ATOM 5137 C C . ASP B 1 287 ? 12.258 -41.5 0.741 1 95.38 287 ASP B C 1
ATOM 5139 O O . ASP B 1 287 ? 12.234 -42.531 0.08 1 95.38 287 ASP B O 1
ATOM 5143 N N . ARG B 1 288 ? 11.602 -40.438 0.356 1 94.25 288 ARG B N 1
ATOM 5144 C CA . ARG B 1 288 ? 10.867 -40.406 -0.902 1 94.25 288 ARG B CA 1
ATOM 5145 C C . ARG B 1 288 ? 11.805 -40.562 -2.092 1 94.25 288 ARG B C 1
ATOM 5147 O O . ARG B 1 288 ? 11.367 -41 -3.172 1 94.25 288 ARG B O 1
ATOM 5154 N N . ALA B 1 289 ? 13.047 -40.312 -1.867 1 95.75 289 ALA B N 1
ATOM 5155 C CA . ALA B 1 289 ? 14.047 -40.469 -2.918 1 95.75 289 ALA B CA 1
ATOM 5156 C C . ALA B 1 289 ? 14.086 -41.906 -3.416 1 95.75 289 ALA B C 1
ATOM 5158 O O . ALA B 1 289 ? 14.414 -42.156 -4.578 1 95.75 289 ALA B O 1
ATOM 5159 N N . ASN B 1 290 ? 13.75 -42.812 -2.588 1 95.56 290 ASN B N 1
ATOM 5160 C CA . ASN B 1 290 ? 13.789 -44.219 -2.938 1 95.56 290 ASN B CA 1
ATOM 5161 C C . ASN B 1 290 ? 12.859 -44.531 -4.105 1 95.56 290 ASN B C 1
ATOM 5163 O O . ASN B 1 290 ? 13.125 -45.469 -4.879 1 95.56 290 ASN B O 1
ATOM 5167 N N . ARG B 1 291 ? 11.812 -43.75 -4.25 1 93.62 291 ARG B N 1
ATOM 5168 C CA . ARG B 1 291 ? 10.875 -43.969 -5.352 1 93.62 291 ARG B CA 1
ATOM 5169 C C . ARG B 1 291 ? 11.352 -43.25 -6.617 1 93.62 291 ARG B C 1
ATOM 5171 O O . ARG B 1 291 ? 10.883 -43.562 -7.715 1 93.62 291 ARG B O 1
ATOM 5178 N N . PHE B 1 292 ? 12.227 -42.344 -6.43 1 96.06 292 PHE B N 1
ATOM 5179 C CA . PHE B 1 292 ? 12.719 -41.562 -7.559 1 96.06 292 PHE B CA 1
ATOM 5180 C C . PHE B 1 292 ? 13.797 -42.312 -8.312 1 96.06 292 PHE B C 1
ATOM 5182 O O . PHE B 1 292 ? 13.836 -42.281 -9.547 1 96.06 292 PHE B O 1
ATOM 5189 N N . TYR B 1 293 ? 14.664 -43.062 -7.609 1 96.38 293 TYR B N 1
ATOM 5190 C CA . TYR B 1 293 ? 15.844 -43.688 -8.203 1 96.38 293 TYR B CA 1
ATOM 5191 C C . TYR B 1 293 ? 15.453 -44.594 -9.352 1 96.38 293 TYR B C 1
ATOM 5193 O O . TYR B 1 293 ? 15.953 -44.438 -10.469 1 96.38 293 TYR B O 1
ATOM 5201 N N . PRO B 1 294 ? 14.516 -45.531 -9.125 1 94.69 294 PRO B N 1
ATOM 5202 C CA . PRO B 1 294 ? 14.18 -46.406 -10.242 1 94.69 294 PRO B CA 1
ATOM 5203 C C . PRO B 1 294 ? 13.57 -45.656 -11.43 1 94.69 294 PRO B C 1
ATOM 5205 O O . PRO B 1 294 ? 13.797 -46.031 -12.578 1 94.69 294 PRO B O 1
ATOM 5208 N N . GLU B 1 295 ? 12.773 -44.656 -11.195 1 94.56 295 GLU B N 1
ATOM 5209 C CA . GLU B 1 295 ? 12.148 -43.875 -12.273 1 94.56 295 GLU B CA 1
ATOM 5210 C C . GLU B 1 295 ? 13.188 -43.125 -13.078 1 94.56 295 GLU B C 1
ATOM 5212 O O . GLU B 1 295 ? 13.141 -43.094 -14.305 1 94.56 295 GLU B O 1
ATOM 5217 N N . ILE B 1 296 ? 14.125 -42.531 -12.406 1 96.5 296 ILE B N 1
ATOM 5218 C CA . ILE B 1 296 ? 15.156 -41.719 -13.047 1 96.5 296 ILE B CA 1
ATOM 5219 C C . ILE B 1 296 ? 16.078 -42.625 -13.859 1 96.5 296 ILE B C 1
ATOM 5221 O O . ILE B 1 296 ? 16.484 -42.281 -14.977 1 96.5 296 ILE B O 1
ATOM 5225 N N . ARG B 1 297 ? 16.375 -43.75 -13.367 1 96.62 297 ARG B N 1
ATOM 5226 C CA . ARG B 1 297 ? 17.344 -44.656 -14 1 96.62 297 ARG B CA 1
ATOM 5227 C C . ARG B 1 297 ? 16.797 -45.219 -15.305 1 96.62 297 ARG B C 1
ATOM 5229 O O . ARG B 1 297 ? 17.547 -45.781 -16.094 1 96.62 297 ARG B O 1
ATOM 5236 N N . LYS B 1 298 ? 15.523 -45 -15.555 1 94.62 298 LYS B N 1
ATOM 5237 C CA . LYS B 1 298 ? 14.969 -45.406 -16.844 1 94.62 298 LYS B CA 1
ATOM 5238 C C . LYS B 1 298 ? 15.617 -44.625 -17.984 1 94.62 298 LYS B C 1
ATOM 5240 O O . LYS B 1 298 ? 15.742 -45.156 -19.094 1 94.62 298 LYS B O 1
ATOM 5245 N N . TYR B 1 299 ? 16.031 -43.375 -17.734 1 97 299 TYR B N 1
ATOM 5246 C CA . TYR B 1 299 ? 16.641 -42.594 -18.781 1 97 299 TYR B CA 1
ATOM 5247 C C . TYR B 1 299 ? 18.031 -42.125 -18.375 1 97 299 TYR B C 1
ATOM 5249 O O . TYR B 1 299 ? 18.797 -41.594 -19.203 1 97 299 TYR B O 1
ATOM 5257 N N . TYR B 1 300 ? 18.391 -42.219 -17.203 1 97.5 300 TYR B N 1
ATOM 5258 C CA . TYR B 1 300 ? 19.703 -41.906 -16.656 1 97.5 300 TYR B CA 1
ATOM 5259 C C . TYR B 1 300 ? 20.25 -43.094 -15.844 1 97.5 300 TYR B C 1
ATOM 5261 O O . TYR B 1 300 ? 20.391 -43 -14.625 1 97.5 300 TYR B O 1
ATOM 5269 N N . PRO B 1 301 ? 20.641 -44.125 -16.453 1 96.88 301 PRO B N 1
ATOM 5270 C CA . PRO B 1 301 ? 20.938 -45.406 -15.797 1 96.88 301 PRO B CA 1
ATOM 5271 C C . PRO B 1 301 ? 22.141 -45.312 -14.859 1 96.88 301 PRO B C 1
ATOM 5273 O O . PRO B 1 301 ? 22.266 -46.125 -13.93 1 96.88 301 PRO B O 1
ATOM 5276 N N . TYR B 1 302 ? 23 -44.375 -14.977 1 94.81 302 TYR B N 1
ATOM 5277 C CA . TYR B 1 302 ? 24.234 -44.312 -14.203 1 94.81 302 TYR B CA 1
ATOM 5278 C C . TYR B 1 302 ? 24.078 -43.438 -12.977 1 94.81 302 TYR B C 1
ATOM 5280 O O . TYR B 1 302 ? 25.078 -43.062 -12.344 1 94.81 302 TYR B O 1
ATOM 5288 N N . LEU B 1 303 ? 22.875 -43.125 -12.664 1 97.06 303 LEU B N 1
ATOM 5289 C CA . LEU B 1 303 ? 22.625 -42.344 -11.445 1 97.06 303 LEU B CA 1
ATOM 5290 C C . LEU B 1 303 ? 23.125 -43.094 -10.219 1 97.06 303 LEU B C 1
ATOM 5292 O O . LEU B 1 303 ? 22.672 -44.219 -9.953 1 97.06 303 LEU B O 1
ATOM 5296 N N . LYS B 1 304 ? 23.938 -42.438 -9.453 1 95.81 304 LYS B N 1
ATOM 5297 C CA . LYS B 1 304 ? 24.531 -43.094 -8.289 1 95.81 304 LYS B CA 1
ATOM 5298 C C . LYS B 1 304 ? 23.562 -43.062 -7.105 1 95.81 304 LYS B C 1
ATOM 5300 O O . LYS B 1 304 ? 22.844 -42.094 -6.887 1 95.81 304 LYS B O 1
ATOM 5305 N N . ASP B 1 305 ? 23.656 -44.156 -6.305 1 95 305 ASP B N 1
ATOM 5306 C CA . ASP B 1 305 ? 22.906 -44.188 -5.055 1 95 305 ASP B CA 1
ATOM 5307 C C . ASP B 1 305 ? 23.344 -43.062 -4.117 1 95 305 ASP B C 1
ATOM 5309 O O . ASP B 1 305 ? 24.516 -42.656 -4.117 1 95 305 ASP B O 1
ATOM 5313 N N . GLY B 1 306 ? 22.391 -42.531 -3.422 1 95.06 306 GLY B N 1
ATOM 5314 C CA . GLY B 1 306 ? 22.703 -41.531 -2.414 1 95.06 306 GLY B CA 1
ATOM 5315 C C . GLY B 1 306 ? 22.969 -40.156 -3 1 95.06 306 GLY B C 1
ATOM 5316 O O . GLY B 1 306 ? 23.438 -39.25 -2.299 1 95.06 306 GLY B O 1
ATOM 5317 N N . SER B 1 307 ? 22.672 -39.938 -4.27 1 96.44 307 SER B N 1
ATOM 5318 C CA . SER B 1 307 ? 23.016 -38.688 -4.922 1 96.44 307 SER B CA 1
ATOM 5319 C C . SER B 1 307 ? 21.828 -37.719 -4.938 1 96.44 307 SER B C 1
ATOM 5321 O O . SER B 1 307 ? 21.938 -36.625 -5.48 1 96.44 307 SER B O 1
ATOM 5323 N N . LEU B 1 308 ? 20.703 -38.125 -4.359 1 97.56 308 LEU B N 1
ATOM 5324 C CA . LEU B 1 308 ? 19.531 -37.281 -4.348 1 97.56 308 LEU B CA 1
ATOM 5325 C C . LEU B 1 308 ? 19.328 -36.656 -2.967 1 97.56 308 LEU B C 1
ATOM 5327 O O . LEU B 1 308 ? 19.125 -37.375 -1.984 1 97.56 308 LEU B O 1
ATOM 5331 N N . GLU B 1 309 ? 19.344 -35.281 -2.939 1 97.06 309 GLU B N 1
ATOM 5332 C CA . GLU B 1 309 ? 19.078 -34.531 -1.714 1 97.06 309 GLU B CA 1
ATOM 5333 C C . GLU B 1 309 ? 17.734 -33.844 -1.777 1 97.06 309 GLU B C 1
ATOM 5335 O O . GLU B 1 309 ? 17.344 -33.312 -2.824 1 97.06 309 GLU B O 1
ATOM 5340 N N . PRO B 1 310 ? 17.062 -33.875 -0.608 1 96.81 310 PRO B N 1
ATOM 5341 C CA . PRO B 1 310 ? 15.805 -33.125 -0.609 1 96.81 310 PRO B CA 1
ATOM 5342 C C . PRO B 1 310 ? 15.969 -31.703 -1.139 1 96.81 310 PRO B C 1
ATOM 5344 O O . PRO B 1 310 ? 16.844 -30.969 -0.688 1 96.81 310 PRO B O 1
ATOM 5347 N N . GLY B 1 311 ? 15.148 -31.359 -2.123 1 93.94 311 GLY B N 1
ATOM 5348 C CA . GLY B 1 311 ? 15.133 -30.016 -2.688 1 93.94 311 GLY B CA 1
ATOM 5349 C C . GLY B 1 311 ? 14 -29.156 -2.16 1 93.94 311 GLY B C 1
ATOM 5350 O O . GLY B 1 311 ? 14.047 -28.688 -1.022 1 93.94 311 GLY B O 1
ATOM 5351 N N . TYR B 1 312 ? 12.898 -29.016 -2.982 1 90.12 312 TYR B N 1
ATOM 5352 C CA . TYR B 1 312 ? 11.719 -28.25 -2.57 1 90.12 312 TYR B CA 1
ATOM 5353 C C . TYR B 1 312 ? 10.445 -28.984 -2.965 1 90.12 312 TYR B C 1
ATOM 5355 O O . TYR B 1 312 ? 10.484 -29.984 -3.674 1 90.12 312 TYR B O 1
ATOM 5363 N N . ALA B 1 313 ? 9.359 -28.5 -2.453 1 92.19 313 ALA B N 1
ATOM 5364 C CA . ALA B 1 313 ? 8.047 -29.031 -2.801 1 92.19 313 ALA B CA 1
ATOM 5365 C C . ALA B 1 313 ? 7.109 -27.922 -3.256 1 92.19 313 ALA B C 1
ATOM 5367 O O . ALA B 1 313 ? 7.289 -26.75 -2.885 1 92.19 313 ALA B O 1
ATOM 5368 N N . GLY B 1 314 ? 6.184 -28.25 -4.137 1 89.69 314 GLY B N 1
ATOM 5369 C CA . GLY B 1 314 ? 5.105 -27.375 -4.562 1 89.69 314 GLY B CA 1
ATOM 5370 C C . GLY B 1 314 ? 3.732 -28 -4.422 1 89.69 314 GLY B C 1
ATOM 5371 O O . GLY B 1 314 ? 3.604 -29.219 -4.398 1 89.69 314 GLY B O 1
ATOM 5372 N N . ILE B 1 315 ? 2.736 -27.141 -4.25 1 92.19 315 ILE B N 1
ATOM 5373 C CA . ILE B 1 315 ? 1.351 -27.594 -4.203 1 92.19 315 ILE B CA 1
ATOM 5374 C C . ILE B 1 315 ? 0.613 -27.125 -5.461 1 92.19 315 ILE B C 1
ATOM 5376 O O . ILE B 1 315 ? 0.675 -25.953 -5.828 1 92.19 315 ILE B O 1
ATOM 5380 N N . ARG B 1 316 ? -0.061 -28.094 -6.133 1 92 316 ARG B N 1
ATOM 5381 C CA . ARG B 1 316 ? -0.816 -27.781 -7.344 1 92 316 ARG B CA 1
ATOM 5382 C C . ARG B 1 316 ? -2.312 -27.719 -7.055 1 92 316 ARG B C 1
ATOM 5384 O O . ARG B 1 316 ? -2.871 -28.625 -6.438 1 92 316 ARG B O 1
ATOM 5391 N N . PRO B 1 317 ? -2.908 -26.562 -7.465 1 93.81 317 PRO B N 1
ATOM 5392 C CA . PRO B 1 317 ? -4.371 -26.516 -7.418 1 93.81 317 PRO B CA 1
ATOM 5393 C C . PRO B 1 317 ? -5.023 -27.281 -8.57 1 93.81 317 PRO B C 1
ATOM 5395 O O . PRO B 1 317 ? -4.984 -26.812 -9.719 1 93.81 317 PRO B O 1
ATOM 5398 N N . LYS B 1 318 ? -5.676 -28.406 -8.312 1 93.94 318 LYS B N 1
ATOM 5399 C CA . LYS B 1 318 ? -6.266 -29.266 -9.336 1 93.94 318 LYS B CA 1
ATOM 5400 C C . LYS B 1 318 ? -7.789 -29.156 -9.336 1 93.94 318 LYS B C 1
ATOM 5402 O O . LYS B 1 318 ? -8.398 -28.922 -8.297 1 93.94 318 LYS B O 1
ATOM 5407 N N . LEU B 1 319 ? -8.352 -29.406 -10.555 1 95.19 319 LEU B N 1
ATOM 5408 C CA . LEU B 1 319 ? -9.805 -29.375 -10.688 1 95.19 319 LEU B CA 1
ATOM 5409 C C . LEU B 1 319 ? -10.352 -30.797 -10.883 1 95.19 319 LEU B C 1
ATOM 5411 O O . LEU B 1 319 ? -11.555 -30.969 -11.07 1 95.19 319 LEU B O 1
ATOM 5415 N N . SER B 1 320 ? -9.477 -31.719 -10.875 1 93.81 320 SER B N 1
ATOM 5416 C CA . SER B 1 320 ? -9.859 -33.125 -10.914 1 93.81 320 SER B CA 1
ATOM 5417 C C . SER B 1 320 ? -9.023 -33.938 -9.938 1 93.81 320 SER B C 1
ATOM 5419 O O . SER B 1 320 ? -7.867 -33.625 -9.672 1 93.81 320 SER B O 1
ATOM 5421 N N . GLY B 1 321 ? -9.602 -35.031 -9.461 1 91.06 321 GLY B N 1
ATOM 5422 C CA . GLY B 1 321 ? -8.953 -35.875 -8.461 1 91.06 321 GLY B CA 1
ATOM 5423 C C . GLY B 1 321 ? -8.039 -36.906 -9.055 1 91.06 321 GLY B C 1
ATOM 5424 O O . GLY B 1 321 ? -7.789 -36.906 -10.266 1 91.06 321 GLY B O 1
ATOM 5425 N N . ALA B 1 322 ? -7.387 -37.812 -8.219 1 87.19 322 ALA B N 1
ATOM 5426 C CA . ALA B 1 322 ? -6.355 -38.781 -8.539 1 87.19 322 ALA B CA 1
ATOM 5427 C C . ALA B 1 322 ? -6.812 -39.719 -9.648 1 87.19 322 ALA B C 1
ATOM 5429 O O . ALA B 1 322 ? -6.027 -40.062 -10.531 1 87.19 322 ALA B O 1
ATOM 5430 N N . LYS B 1 323 ? -8.016 -40.062 -9.797 1 86.75 323 LYS B N 1
ATOM 5431 C CA . LYS B 1 323 ? -8.453 -41.062 -10.773 1 86.75 323 LYS B CA 1
ATOM 5432 C C . LYS B 1 323 ? -9.297 -40.438 -11.867 1 86.75 323 LYS B C 1
ATOM 5434 O O . LYS B 1 323 ? -10.031 -41.125 -12.578 1 86.75 323 LYS B O 1
ATOM 5439 N N . GLN B 1 324 ? -9.039 -39.188 -12.016 1 87 324 GLN B N 1
ATOM 5440 C CA . GLN B 1 324 ? -9.797 -38.438 -13.031 1 87 324 GLN B CA 1
ATOM 5441 C C . GLN B 1 324 ? -8.867 -37.812 -14.055 1 87 324 GLN B C 1
ATOM 5443 O O . GLN B 1 324 ? -7.688 -37.562 -13.773 1 87 324 GLN B O 1
ATOM 5448 N N . GLY B 1 325 ? -9.344 -37.625 -15.25 1 85.62 325 GLY B N 1
ATOM 5449 C CA . GLY B 1 325 ? -8.57 -36.938 -16.281 1 85.62 325 GLY B CA 1
ATOM 5450 C C . GLY B 1 325 ? -8.297 -35.5 -15.969 1 85.62 325 GLY B C 1
ATOM 5451 O O . GLY B 1 325 ? -9 -34.875 -15.156 1 85.62 325 GLY B O 1
ATOM 5452 N N . PRO B 1 326 ? -7.324 -34.969 -16.547 1 85.25 326 PRO B N 1
ATOM 5453 C CA . PRO B 1 326 ? -7 -33.562 -16.297 1 85.25 326 PRO B CA 1
ATOM 5454 C C . PRO B 1 326 ? -8.094 -32.594 -16.797 1 85.25 326 PRO B C 1
ATOM 5456 O O . PRO B 1 326 ? -8.781 -32.906 -17.766 1 85.25 326 PRO B O 1
ATOM 5459 N N . ILE B 1 327 ? -8.273 -31.547 -16.141 1 90.12 327 ILE B N 1
ATOM 5460 C CA . ILE B 1 327 ? -9.219 -30.484 -16.484 1 90.12 327 ILE B CA 1
ATOM 5461 C C . ILE B 1 327 ? -8.461 -29.203 -16.844 1 90.12 327 ILE B C 1
ATOM 5463 O O . ILE B 1 327 ? -7.453 -28.891 -16.203 1 90.12 327 ILE B O 1
ATOM 5467 N N . ASP B 1 328 ? -8.945 -28.516 -17.828 1 92.81 328 ASP B N 1
ATOM 5468 C CA . ASP B 1 328 ? -8.344 -27.281 -18.328 1 92.81 328 ASP B CA 1
ATOM 5469 C C . ASP B 1 328 ? -8.453 -26.156 -17.297 1 92.81 328 ASP B C 1
ATOM 5471 O O . ASP B 1 328 ? -9.141 -26.312 -16.281 1 92.81 328 ASP B O 1
ATOM 5475 N N . PHE B 1 329 ? -7.66 -25.078 -17.531 1 94.88 329 PHE B N 1
ATOM 5476 C CA . PHE B 1 329 ? -7.891 -23.828 -16.812 1 94.88 329 PHE B CA 1
ATOM 5477 C C . PHE B 1 329 ? -9.359 -23.422 -16.875 1 94.88 329 PHE B C 1
ATOM 5479 O O . PHE B 1 329 ? -10 -23.578 -17.922 1 94.88 329 PHE B O 1
ATOM 5486 N N . VAL B 1 330 ? -9.836 -22.938 -15.797 1 96.12 330 VAL B N 1
ATOM 5487 C CA . VAL B 1 330 ? -11.195 -22.406 -15.805 1 96.12 330 VAL B CA 1
ATOM 5488 C C . VAL B 1 330 ? -11.172 -20.906 -15.523 1 96.12 330 VAL B C 1
ATOM 5490 O O . VAL B 1 330 ? -10.68 -20.469 -14.484 1 96.12 330 VAL B O 1
ATOM 5493 N N . ILE B 1 331 ? -11.625 -20.109 -16.469 1 95.31 331 ILE B N 1
ATOM 5494 C CA . ILE B 1 331 ? -11.805 -18.672 -16.328 1 95.31 331 ILE B CA 1
ATOM 5495 C C . ILE B 1 331 ? -13.289 -18.328 -16.484 1 95.31 331 ILE B C 1
ATOM 5497 O O . ILE B 1 331 ? -13.859 -18.484 -17.562 1 95.31 331 ILE B O 1
ATOM 5501 N N . GLN B 1 332 ? -13.922 -17.891 -15.414 1 95.25 332 GLN B N 1
ATOM 5502 C CA . GLN B 1 332 ? -15.359 -17.609 -15.383 1 95.25 332 GLN B CA 1
ATOM 5503 C C . GLN B 1 332 ? -15.633 -16.109 -15.305 1 95.25 332 GLN B C 1
ATOM 5505 O O . GLN B 1 332 ? -15.102 -15.422 -14.43 1 95.25 332 GLN B O 1
ATOM 5510 N N . GLY B 1 333 ? -16.422 -15.625 -16.219 1 94.5 333 GLY B N 1
ATOM 5511 C CA . GLY B 1 333 ? -16.922 -14.266 -16.156 1 94.5 333 GLY B CA 1
ATOM 5512 C C . GLY B 1 333 ? -18.406 -14.188 -15.898 1 94.5 333 GLY B C 1
ATOM 5513 O O . GLY B 1 333 ? -19.031 -15.18 -15.516 1 94.5 333 GLY B O 1
ATOM 5514 N N . GLU B 1 334 ? -18.906 -13 -16.078 1 94.06 334 GLU B N 1
ATOM 5515 C CA . GLU B 1 334 ? -20.328 -12.727 -15.836 1 94.06 334 GLU B CA 1
ATOM 5516 C C . GLU B 1 334 ? -21.219 -13.695 -16.609 1 94.06 334 GLU B C 1
ATOM 5518 O O . GLU B 1 334 ? -22.266 -14.117 -16.109 1 94.06 334 GLU B O 1
ATOM 5523 N N . GLU B 1 335 ? -20.828 -14.102 -17.734 1 93.12 335 GLU B N 1
ATOM 5524 C CA . GLU B 1 335 ? -21.625 -14.961 -18.609 1 93.12 335 GLU B CA 1
ATOM 5525 C C . GLU B 1 335 ? -21.844 -16.328 -17.984 1 93.12 335 GLU B C 1
ATOM 5527 O O . GLU B 1 335 ? -22.797 -17.047 -18.328 1 93.12 335 GLU B O 1
ATOM 5532 N N . ILE B 1 336 ? -21.078 -16.656 -17.078 1 94.69 336 ILE B N 1
ATOM 5533 C CA . ILE B 1 336 ? -21.172 -17.984 -16.453 1 94.69 336 ILE B CA 1
ATOM 5534 C C . ILE B 1 336 ? -21.875 -17.859 -15.102 1 94.69 336 ILE B C 1
ATOM 5536 O O . ILE B 1 336 ? -22.812 -18.594 -14.82 1 94.69 336 ILE B O 1
ATOM 5540 N N . HIS B 1 337 ? -21.5 -16.922 -14.25 1 95.38 337 HIS B N 1
ATOM 5541 C CA . HIS B 1 337 ? -21.984 -16.906 -12.883 1 95.38 337 HIS B CA 1
ATOM 5542 C C . HIS B 1 337 ? -22.984 -15.766 -12.672 1 95.38 337 HIS B C 1
ATOM 5544 O O . HIS B 1 337 ? -23.641 -15.688 -11.633 1 95.38 337 HIS B O 1
ATOM 5550 N N . GLY B 1 338 ? -23.031 -14.758 -13.555 1 94.62 338 GLY B N 1
ATOM 5551 C CA . GLY B 1 338 ? -24.062 -13.734 -13.531 1 94.62 338 GLY B CA 1
ATOM 5552 C C . GLY B 1 338 ? -23.672 -12.508 -12.734 1 94.62 338 GLY B C 1
ATOM 5553 O O . GLY B 1 338 ? -24.469 -11.578 -12.578 1 94.62 338 GLY B O 1
ATOM 5554 N N . ILE B 1 339 ? -22.516 -12.383 -12.18 1 95.25 339 ILE B N 1
ATOM 5555 C CA . ILE B 1 339 ? -22.094 -11.242 -11.375 1 95.25 339 ILE B CA 1
ATOM 5556 C C . ILE B 1 339 ? -21.203 -10.32 -12.211 1 95.25 339 ILE B C 1
ATOM 5558 O O . ILE B 1 339 ? -20.078 -10.68 -12.555 1 95.25 339 ILE B O 1
ATOM 5562 N N . PRO B 1 340 ? -21.719 -9.156 -12.539 1 93.38 340 PRO B N 1
ATOM 5563 C CA . PRO B 1 340 ? -20.922 -8.219 -13.336 1 93.38 340 PRO B CA 1
ATOM 5564 C C . PRO B 1 340 ? -19.609 -7.824 -12.641 1 93.38 340 PRO B C 1
ATOM 5566 O O . PRO B 1 340 ? -19.594 -7.602 -11.43 1 93.38 340 PRO B O 1
ATOM 5569 N N . GLY B 1 341 ? -18.469 -7.84 -13.398 1 90.38 341 GLY B N 1
ATOM 5570 C CA . GLY B 1 341 ? -17.203 -7.336 -12.906 1 90.38 341 GLY B CA 1
ATOM 5571 C C . GLY B 1 341 ? -16.375 -8.391 -12.211 1 90.38 341 GLY B C 1
ATOM 5572 O O . GLY B 1 341 ? -15.203 -8.156 -11.883 1 90.38 341 GLY B O 1
ATOM 5573 N N . LEU B 1 342 ? -16.953 -9.531 -11.953 1 94.19 342 LEU B N 1
ATOM 5574 C CA . LEU B 1 342 ? -16.219 -10.609 -11.305 1 94.19 342 LEU B CA 1
ATOM 5575 C C . LEU B 1 342 ? -15.617 -11.562 -12.336 1 94.19 342 LEU B C 1
ATOM 5577 O O . LEU B 1 342 ? -16.312 -12.008 -13.25 1 94.19 342 LEU B O 1
ATOM 5581 N N . ILE B 1 343 ? -14.336 -11.82 -12.289 1 94.69 343 ILE B N 1
ATOM 5582 C CA . ILE B 1 343 ? -13.672 -12.867 -13.062 1 94.69 343 ILE B CA 1
ATOM 5583 C C . ILE B 1 343 ? -12.953 -13.828 -12.117 1 94.69 343 ILE B C 1
ATOM 5585 O O . ILE B 1 343 ? -12.156 -13.406 -11.281 1 94.69 343 ILE B O 1
ATOM 5589 N N . ASN B 1 344 ? -13.242 -15.102 -12.227 1 95.88 344 ASN B N 1
ATOM 5590 C CA . ASN B 1 344 ? -12.594 -16.141 -11.43 1 95.88 344 ASN B CA 1
ATOM 5591 C C . ASN B 1 344 ? -11.57 -16.906 -12.25 1 95.88 344 ASN B C 1
ATOM 5593 O O . ASN B 1 344 ? -11.82 -17.25 -13.406 1 95.88 344 ASN B O 1
ATOM 5597 N N . LEU B 1 345 ? -10.438 -17.156 -11.68 1 94.69 345 LEU B N 1
ATOM 5598 C CA . LEU B 1 345 ? -9.422 -18.047 -12.234 1 94.69 345 LEU B CA 1
ATOM 5599 C C . LEU B 1 345 ? -9.258 -19.297 -11.367 1 94.69 345 LEU B C 1
ATOM 5601 O O . LEU B 1 345 ? -8.852 -19.203 -10.211 1 94.69 345 LEU B O 1
ATOM 5605 N N . PHE B 1 346 ? -9.594 -20.547 -11.922 1 96.31 346 PHE B N 1
ATOM 5606 C CA . PHE B 1 346 ? -9.539 -21.812 -11.188 1 96.31 346 PHE B CA 1
ATOM 5607 C C . PHE B 1 346 ? -8.594 -22.797 -11.875 1 96.31 346 PHE B C 1
ATOM 5609 O O . PHE B 1 346 ? -8.562 -22.875 -13.102 1 96.31 346 PHE B O 1
ATOM 5616 N N . GLY B 1 347 ? -7.82 -23.484 -11.031 1 94.44 347 GLY B N 1
ATOM 5617 C CA . GLY B 1 347 ? -7.023 -24.594 -11.539 1 94.44 347 GLY B CA 1
ATOM 5618 C C . GLY B 1 347 ? -5.805 -24.125 -12.32 1 94.44 347 GLY B C 1
ATOM 5619 O O . GLY B 1 347 ? -5.395 -24.781 -13.281 1 94.44 347 GLY B O 1
ATOM 5620 N N . ILE B 1 348 ? -5.273 -22.969 -11.945 1 93.06 348 ILE B N 1
ATOM 5621 C CA . ILE B 1 348 ? -4.098 -22.484 -12.648 1 93.06 348 ILE B CA 1
ATOM 5622 C C . ILE B 1 348 ? -2.852 -23.203 -12.141 1 93.06 348 ILE B C 1
ATOM 5624 O O . ILE B 1 348 ? -2.096 -22.656 -11.336 1 93.06 348 ILE B O 1
ATOM 5628 N N . GLU B 1 349 ? -2.701 -24.344 -12.586 1 90.38 349 GLU B N 1
ATOM 5629 C CA . GLU B 1 349 ? -1.495 -25.125 -12.352 1 90.38 349 GLU B CA 1
ATOM 5630 C C . GLU B 1 349 ? -0.528 -25.031 -13.523 1 90.38 349 GLU B C 1
ATOM 5632 O O . GLU B 1 349 ? -0.564 -24.047 -14.281 1 90.38 349 GLU B O 1
ATOM 5637 N N . SER B 1 350 ? 0.475 -25.953 -13.648 1 86.81 350 SER B N 1
ATOM 5638 C CA . SER B 1 350 ? 1.359 -25.938 -14.805 1 86.81 350 SER B CA 1
ATOM 5639 C C . SER B 1 350 ? 0.566 -26 -16.109 1 86.81 350 SER B C 1
ATOM 5641 O O . SER B 1 350 ? -0.408 -26.75 -16.219 1 86.81 350 SER B O 1
ATOM 5643 N N . PRO B 1 351 ? 0.807 -25.062 -17.031 1 91.06 351 PRO B N 1
ATOM 5644 C CA . PRO B 1 351 ? 1.923 -24.125 -17.156 1 91.06 351 PRO B CA 1
ATOM 5645 C C . PRO B 1 351 ? 1.544 -22.703 -16.766 1 91.06 351 PRO B C 1
ATOM 5647 O O . PRO B 1 351 ? 1.782 -21.75 -17.516 1 91.06 351 PRO B O 1
ATOM 5650 N N . GLY B 1 352 ? 1.124 -22.547 -15.523 1 90.75 352 GLY B N 1
ATOM 5651 C CA . GLY B 1 352 ? 0.623 -21.281 -15.023 1 90.75 352 GLY B CA 1
ATOM 5652 C C . GLY B 1 352 ? 1.621 -20.156 -15.172 1 90.75 352 GLY B C 1
ATOM 5653 O O . GLY B 1 352 ? 1.265 -19.047 -15.602 1 90.75 352 GLY B O 1
ATOM 5654 N N . LEU B 1 353 ? 2.877 -20.391 -14.805 1 90.06 353 LEU B N 1
ATOM 5655 C CA . LEU B 1 353 ? 3.908 -19.375 -14.914 1 90.06 353 LEU B CA 1
ATOM 5656 C C . LEU B 1 353 ? 4.113 -18.953 -16.375 1 90.06 353 LEU B C 1
ATOM 5658 O O . LEU B 1 353 ? 4.082 -17.766 -16.688 1 90.06 353 LEU B O 1
ATOM 5662 N N . THR B 1 354 ? 4.285 -19.984 -17.234 1 92.38 354 THR B N 1
ATOM 5663 C CA . THR B 1 354 ? 4.477 -19.719 -18.656 1 92.38 354 THR B CA 1
ATOM 5664 C C . THR B 1 354 ? 3.281 -18.953 -19.219 1 92.38 354 THR B C 1
ATOM 5666 O O . THR B 1 354 ? 3.447 -18.078 -20.062 1 92.38 354 THR B O 1
ATOM 5669 N N . SER B 1 355 ? 2.125 -19.281 -18.719 1 93.44 355 SER B N 1
ATOM 5670 C CA . SER B 1 355 ? 0.879 -18.781 -19.281 1 93.44 355 SER B CA 1
ATOM 5671 C C . SER B 1 355 ? 0.464 -17.453 -18.656 1 93.44 355 SER B C 1
ATOM 5673 O O . SER B 1 355 ? -0.503 -16.828 -19.094 1 93.44 355 SER B O 1
ATOM 5675 N N . CYS B 1 356 ? 1.148 -16.938 -17.672 1 92.69 356 CYS B N 1
ATOM 5676 C CA . CYS B 1 356 ? 0.625 -15.914 -16.781 1 92.69 356 CYS B CA 1
ATOM 5677 C C . CYS B 1 356 ? 0.336 -14.625 -17.547 1 92.69 356 CYS B C 1
ATOM 5679 O O . CYS B 1 356 ? -0.711 -14.008 -17.359 1 92.69 356 CYS B O 1
ATOM 5681 N N . LEU B 1 357 ? 1.21 -14.211 -18.469 1 94.31 357 LEU B N 1
ATOM 5682 C CA . LEU B 1 357 ? 0.998 -12.969 -19.219 1 94.31 357 LEU B CA 1
ATOM 5683 C C . LEU B 1 357 ? -0.148 -13.117 -20.203 1 94.31 357 LEU B C 1
ATOM 5685 O O . LEU B 1 357 ? -0.889 -12.164 -20.453 1 94.31 357 LEU B O 1
ATOM 5689 N N . ALA B 1 358 ? -0.253 -14.297 -20.781 1 95.12 358 ALA B N 1
ATOM 5690 C CA . ALA B 1 358 ? -1.369 -14.555 -21.688 1 95.12 358 ALA B CA 1
ATOM 5691 C C . ALA B 1 358 ? -2.697 -14.555 -20.938 1 95.12 358 ALA B C 1
ATOM 5693 O O . ALA B 1 358 ? -3.701 -14.039 -21.438 1 95.12 358 ALA B O 1
ATOM 5694 N N . ILE B 1 359 ? -2.709 -15.141 -19.781 1 93.38 359 ILE B N 1
ATOM 5695 C CA . ILE B 1 359 ? -3.902 -15.125 -18.938 1 93.38 359 ILE B CA 1
ATOM 5696 C C . ILE B 1 359 ? -4.277 -13.688 -18.609 1 93.38 359 ILE B C 1
ATOM 5698 O O . ILE B 1 359 ? -5.449 -13.305 -18.688 1 93.38 359 ILE B O 1
ATOM 5702 N N . ALA B 1 360 ? -3.262 -12.883 -18.234 1 92.62 360 ALA B N 1
ATOM 5703 C CA . ALA B 1 360 ? -3.498 -11.477 -17.922 1 92.62 360 ALA B CA 1
ATOM 5704 C C . ALA B 1 360 ? -4.109 -10.742 -19.109 1 92.62 360 ALA B C 1
ATOM 5706 O O . ALA B 1 360 ? -5.051 -9.961 -18.938 1 92.62 360 ALA B O 1
ATOM 5707 N N . GLU B 1 361 ? -3.586 -10.977 -20.266 1 93.44 361 GLU B N 1
ATOM 5708 C CA . GLU B 1 361 ? -4.133 -10.375 -21.484 1 93.44 361 GLU B CA 1
ATOM 5709 C C . GLU B 1 361 ? -5.594 -10.758 -21.688 1 93.44 361 GLU B C 1
ATOM 5711 O O . GLU B 1 361 ? -6.426 -9.922 -22.031 1 93.44 361 GLU B O 1
ATOM 5716 N N . HIS B 1 362 ? -5.828 -12 -21.516 1 93.06 362 HIS B N 1
ATOM 5717 C CA . HIS B 1 362 ? -7.176 -12.523 -21.688 1 93.06 362 HIS B CA 1
ATOM 5718 C C . HIS B 1 362 ? -8.148 -11.883 -20.703 1 93.06 362 HIS B C 1
ATOM 5720 O O . HIS B 1 362 ? -9.234 -11.453 -21.094 1 93.06 362 HIS B O 1
ATOM 5726 N N . VAL B 1 363 ? -7.809 -11.789 -19.484 1 92.25 363 VAL B N 1
ATOM 5727 C CA . VAL B 1 363 ? -8.641 -11.211 -18.422 1 92.25 363 VAL B CA 1
ATOM 5728 C C . VAL B 1 363 ? -8.883 -9.727 -18.719 1 92.25 363 VAL B C 1
ATOM 5730 O O . VAL B 1 363 ? -10.008 -9.25 -18.625 1 92.25 363 VAL B O 1
ATOM 5733 N N . ALA B 1 364 ? -7.828 -8.977 -19.078 1 90.88 364 ALA B N 1
ATOM 5734 C CA . ALA B 1 364 ? -7.945 -7.551 -19.391 1 90.88 364 ALA B CA 1
ATOM 5735 C C . ALA B 1 364 ? -8.922 -7.324 -20.531 1 90.88 364 ALA B C 1
ATOM 5737 O O . ALA B 1 364 ? -9.727 -6.387 -20.5 1 90.88 364 ALA B O 1
ATOM 5738 N N . ALA B 1 365 ? -8.797 -8.188 -21.5 1 89.5 365 ALA B N 1
ATOM 5739 C CA . ALA B 1 365 ? -9.688 -8.078 -22.656 1 89.5 365 ALA B CA 1
ATOM 5740 C C . ALA B 1 365 ? -11.141 -8.289 -22.25 1 89.5 365 ALA B C 1
ATOM 5742 O O . ALA B 1 365 ? -12.039 -7.656 -22.812 1 89.5 365 ALA B O 1
ATOM 5743 N N . ARG B 1 366 ? -11.383 -9.109 -21.328 1 86.88 366 ARG B N 1
ATOM 5744 C CA . ARG B 1 366 ? -12.734 -9.398 -20.859 1 86.88 366 ARG B CA 1
ATOM 5745 C C . ARG B 1 366 ? -13.289 -8.234 -20.047 1 86.88 366 ARG B C 1
ATOM 5747 O O . ARG B 1 366 ? -14.508 -8.023 -20.031 1 86.88 366 ARG B O 1
ATOM 5754 N N . LEU B 1 367 ? -12.453 -7.547 -19.391 1 83.19 367 LEU B N 1
ATOM 5755 C CA . LEU B 1 367 ? -12.875 -6.438 -18.547 1 83.19 367 LEU B CA 1
ATOM 5756 C C . LEU B 1 367 ? -13.125 -5.184 -19.375 1 83.19 367 LEU B C 1
ATOM 5758 O O . LEU B 1 367 ? -13.844 -4.277 -18.938 1 83.19 367 LEU B O 1
ATOM 5762 N N . SER B 1 368 ? -12.469 -4.953 -20.516 1 70.75 368 SER B N 1
ATOM 5763 C CA . SER B 1 368 ? -12.641 -3.785 -21.375 1 70.75 368 SER B CA 1
ATOM 5764 C C . SER B 1 368 ? -13.938 -3.871 -22.172 1 70.75 368 SER B C 1
ATOM 5766 O O . SER B 1 368 ? -14.383 -2.877 -22.75 1 70.75 368 SER B O 1
ATOM 5768 N N . ARG B 1 369 ? -14.695 -4.93 -22.234 1 61.97 369 ARG B N 1
ATOM 5769 C CA . ARG B 1 369 ? -15.961 -5.062 -22.953 1 61.97 369 ARG B CA 1
ATOM 5770 C C . ARG B 1 369 ? -17.125 -4.555 -22.109 1 61.97 369 ARG B C 1
ATOM 5772 O O . ARG B 1 369 ? -17.078 -4.629 -20.875 1 61.97 369 ARG B O 1
#

InterPro domains:
  IPR006076 FAD dependent oxidoreductase [PF01266] (37-366)
  IPR036188 FAD/NAD(P)-binding domain superfamily [G3DSA:3.50.50.60] (36-361)
  IPR036188 FAD/NAD(P)-binding domain superfamily [SSF51905] (35-367)

Nearest PDB structures (foldseek):
  8w7f-assembly1_C  TM=7.820E-01  e=8.758E-24  Drosophila melanogaster
  8w7f-assembly1_A  TM=7.697E-01  e=1.174E-23  Drosophila melanogaster
  8w78-assembly1_B  TM=7.784E-01  e=2.110E-23  Drosophila melanogaster
  8w75-assembly1_B  TM=7.758E-01  e=2.516E-23  Drosophila melanogaster
  8w75-assembly1_D  TM=7.824E-01  e=6.429E-23  Drosophila melanogaster

Solvent-accessible surface area (backbone atoms only — not comparable to full-atom values): 39693 Å² total; per-residue (Å²): 125,86,70,65,72,42,77,44,76,32,41,33,79,41,74,74,63,54,51,64,55,61,55,66,42,48,36,42,73,61,52,47,60,90,79,21,54,58,50,31,54,25,13,52,51,4,37,55,51,47,54,51,48,29,63,75,67,68,38,63,64,46,68,56,15,31,34,39,33,17,66,48,79,83,39,46,65,56,52,54,50,40,51,54,42,21,50,73,65,64,53,64,74,63,41,83,36,48,24,68,59,47,21,69,78,29,74,57,46,46,42,57,31,30,39,35,32,52,72,16,27,32,42,47,55,66,57,46,51,52,51,50,51,53,54,41,44,73,62,52,34,34,70,33,51,32,24,28,73,71,25,31,37,43,84,85,77,52,51,35,33,29,28,31,49,30,68,58,58,70,66,52,83,83,74,68,83,86,73,57,52,29,37,40,28,42,66,60,44,75,42,74,53,62,71,20,21,56,57,33,54,66,37,22,45,73,52,64,59,86,79,54,73,62,82,33,39,32,37,24,41,30,29,29,64,45,97,62,95,61,66,71,59,81,47,30,36,38,46,64,60,48,93,91,48,67,39,53,18,42,43,59,50,98,85,48,53,44,31,40,28,45,46,82,41,79,56,76,88,78,51,62,66,40,34,56,63,64,65,69,86,56,76,52,67,66,72,59,48,68,68,44,52,67,61,44,35,56,35,30,66,82,66,59,86,88,28,69,38,67,56,50,39,37,77,37,36,32,63,40,54,96,90,48,69,89,60,43,57,42,76,44,41,34,91,72,71,68,45,75,51,39,35,40,44,40,38,72,28,93,51,35,71,19,14,42,64,34,48,49,51,52,53,50,57,62,65,73,103,127,84,69,65,70,42,78,43,74,33,39,31,78,40,74,73,63,54,50,64,56,61,55,66,42,47,35,43,73,59,55,47,59,90,77,20,56,58,49,29,54,24,13,52,51,4,36,55,52,48,54,53,48,27,62,76,67,69,37,64,63,46,69,54,15,31,35,40,33,17,65,47,78,83,38,47,64,55,50,52,51,39,51,54,42,22,51,72,66,64,53,63,72,66,41,84,38,49,24,68,58,48,22,69,76,30,74,58,46,46,42,56,31,30,37,34,32,51,72,17,26,32,42,46,57,65,59,47,51,52,49,52,50,52,54,41,43,73,61,54,35,32,69,33,52,34,25,30,72,73,26,31,37,43,85,86,74,51,50,34,32,28,29,31,49,31,70,60,56,71,66,50,83,82,74,67,85,85,73,57,53,29,36,40,28,41,66,62,45,74,43,73,52,60,70,20,23,56,56,34,52,65,37,22,46,75,51,65,58,87,80,54,73,65,81,33,38,33,38,23,42,30,30,27,62,45,97,63,95,62,65,71,59,80,48,30,36,37,45,66,58,49,93,90,48,66,39,54,19,42,43,59,50,98,86,48,53,45,33,40,28,44,47,82,41,79,56,75,88,78,51,60,66,40,34,56,64,63,65,68,87,54,76,53,67,66,73,58,49,68,67,43,52,67,62,43,34,57,34,31,68,81,66,59,85,89,28,68,38,67,58,50,39,36,77,37,38,32,63,41,56,94,91,47,68,88,59,44,55,41,76,42,41,34,93,73,72,66,46,77,49,39,35,41,43,41,39,73,27,92,50,34,69,18,14,43,65,33,50,50,52,52,52,53,57,62,66,75,104

Radius of gyration: 33.84 Å; Cα contacts (8 Å, |Δi|>4): 1512; chains: 2; bounding box: 58×99×68 Å

Sequence (738 aa):
MNFIKCYLEESCSNYHSSLFWQFLETLIARNADPKLLLQAAFCVRGRQLLYKYCEEHHIPHKQIGKLIVATGSSEISKLDLLMTRGIENGVEGLRMMDGHEATRMEPELQCLKALLSPASGIVDSHSFMLSLLGEAENHGATFSYNTTVTGGKYDGDRVKLYISDSQALRNWDWKSPLKPDLILSPRILVNSAGLGALALSKRIHGLDNGIIPRPYFARGCYFTLSNVRSPPFQHLIYPIPEDGGLGVHVTLDLNGQVRFGPDVEWIDGVDDISSFLNLFDYSVPGDRANRFYPEIRKYYPYLKDGSLEPGYAGIRPKLSGAKQGPIDFVIQGEEIHGIPGLINLFGIESPGLTSCLAIAEHVAARLSRMNFIKCYLEESCSNYHSSLFWQFLETLIARNADPKLLLQAAFCVRGRQLLYKYCEEHHIPHKQIGKLIVATGSSEISKLDLLMTRGIENGVEGLRMMDGHEATRMEPELQCLKALLSPASGIVDSHSFMLSLLGEAENHGATFSYNTTVTGGKYDGDRVKLYISDSQALRNWDWKSPLKPDLILSPRILVNSAGLGALALSKRIHGLDNGIIPRPYFARGCYFTLSNVRSPPFQHLIYPIPEDGGLGVHVTLDLNGQVRFGPDVEWIDGVDDISSFLNLFDYSVPGDRANRFYPEIRKYYPYLKDGSLEPGYAGIRPKLSGAKQGPIDFVIQGEEIHGIPGLINLFGIESPGLTSCLAIAEHVAARLSR

pLDDT: mean 86.76, std 15.72, range [26.61, 98.25]